Protein AF-A0A519W5W9-F1 (afdb_monomer_lite)

Structure (mmCIF, N/CA/C/O backbone):
data_AF-A0A519W5W9-F1
#
_entry.id   AF-A0A519W5W9-F1
#
loop_
_atom_site.group_PDB
_atom_site.id
_atom_site.type_symbol
_atom_site.label_atom_id
_atom_site.label_alt_id
_atom_site.label_comp_id
_atom_site.label_asym_id
_atom_site.label_entity_id
_atom_site.label_seq_id
_atom_site.pdbx_PDB_ins_code
_atom_site.Cartn_x
_atom_site.Cartn_y
_atom_site.Cartn_z
_atom_site.occupancy
_atom_site.B_iso_or_equiv
_atom_site.auth_seq_id
_atom_site.auth_comp_id
_atom_site.auth_asym_id
_atom_site.auth_atom_id
_atom_site.pdbx_PDB_model_num
ATOM 1 N N . ALA A 1 1 ? -25.239 31.883 -2.569 1.00 89.75 1 ALA A N 1
ATOM 2 C CA . ALA A 1 1 ? -25.354 31.496 -1.153 1.00 89.75 1 ALA A CA 1
ATOM 3 C C . ALA A 1 1 ? -24.771 30.110 -0.959 1.00 89.75 1 ALA A C 1
ATOM 5 O O . ALA A 1 1 ? -24.960 29.245 -1.811 1.00 89.75 1 ALA A O 1
ATOM 6 N N . PHE A 1 2 ? -24.061 29.917 0.147 1.00 90.69 2 PHE A N 1
ATOM 7 C CA . PHE A 1 2 ? -23.551 28.612 0.536 1.00 90.69 2 PHE A CA 1
ATOM 8 C C . PHE A 1 2 ? -24.599 27.876 1.354 1.00 90.69 2 PHE A C 1
ATOM 10 O O . PHE A 1 2 ? -25.140 28.462 2.292 1.00 90.69 2 PHE A O 1
ATOM 17 N N . TYR A 1 3 ? -24.891 26.627 0.997 1.00 88.88 3 TYR A N 1
ATOM 18 C CA . TYR A 1 3 ? -25.814 25.794 1.758 1.00 88.88 3 TYR A CA 1
ATOM 19 C C . TYR A 1 3 ? -25.124 24.571 2.351 1.00 88.88 3 TYR A C 1
ATOM 21 O O . TYR A 1 3 ? -24.287 23.944 1.704 1.00 88.88 3 TYR A O 1
ATOM 29 N N . VAL A 1 4 ? -25.504 24.235 3.583 1.00 87.06 4 VAL A N 1
ATOM 30 C CA . VAL A 1 4 ? -24.846 23.179 4.375 1.00 87.06 4 VAL A CA 1
ATOM 31 C C . VAL A 1 4 ? -25.476 21.797 4.201 1.00 87.06 4 VAL A C 1
ATOM 33 O O . VAL A 1 4 ? -24.797 20.795 4.388 1.00 87.06 4 VAL A O 1
ATOM 36 N N . GLY A 1 5 ? -26.748 21.740 3.797 1.00 86.12 5 GLY A N 1
ATOM 37 C CA . GLY A 1 5 ? -27.489 20.502 3.543 1.00 86.12 5 GLY A CA 1
ATOM 38 C C . GLY A 1 5 ? -28.914 20.758 3.053 1.00 86.12 5 GLY A C 1
ATOM 39 O O . GLY A 1 5 ? -29.268 21.899 2.721 1.00 86.12 5 GLY A O 1
ATOM 40 N N . SER A 1 6 ? -29.729 19.706 2.983 1.00 86.62 6 SER A N 1
ATOM 41 C CA . SER A 1 6 ? -30.997 19.704 2.239 1.00 86.62 6 SER A CA 1
ATOM 42 C C . SER A 1 6 ? -32.006 20.722 2.772 1.00 86.62 6 SER A C 1
ATOM 44 O O . SER A 1 6 ? -32.570 21.500 1.999 1.00 86.62 6 SER A O 1
ATOM 46 N N . ASN A 1 7 ? -32.167 20.811 4.095 1.00 87.81 7 ASN A N 1
ATOM 47 C CA . ASN A 1 7 ? -33.100 21.756 4.722 1.00 87.81 7 ASN A CA 1
ATOM 48 C C . ASN A 1 7 ? -32.711 23.222 4.480 1.00 87.81 7 ASN A C 1
ATOM 50 O O . ASN A 1 7 ? -33.562 24.076 4.231 1.00 87.81 7 ASN A O 1
ATOM 54 N N . ASN A 1 8 ? -31.413 23.525 4.502 1.00 88.88 8 ASN A N 1
ATOM 55 C CA . ASN A 1 8 ? -30.926 24.877 4.253 1.00 88.88 8 ASN A CA 1
ATOM 56 C C . ASN A 1 8 ? -31.020 25.257 2.764 1.00 88.88 8 ASN A C 1
ATOM 58 O O . ASN A 1 8 ? -31.395 26.383 2.438 1.00 88.88 8 ASN A O 1
ATOM 62 N N . LYS A 1 9 ? -30.789 24.300 1.854 1.00 88.75 9 LYS A N 1
ATOM 63 C CA . LYS A 1 9 ? -31.050 24.477 0.418 1.00 88.75 9 LYS A CA 1
ATOM 64 C C . LYS A 1 9 ? -32.529 24.760 0.142 1.00 88.75 9 LYS A C 1
ATOM 66 O O . LYS A 1 9 ? -32.844 25.680 -0.615 1.00 88.75 9 LYS A O 1
ATOM 71 N N . ALA A 1 10 ? -33.427 24.001 0.774 1.00 88.81 10 ALA A N 1
ATOM 72 C CA . ALA A 1 10 ? -34.871 24.195 0.663 1.00 88.81 10 ALA A CA 1
ATOM 73 C C . ALA A 1 10 ? -35.295 25.573 1.190 1.00 88.81 10 ALA A C 1
ATOM 75 O O . ALA A 1 10 ? -36.079 26.263 0.541 1.00 88.81 10 ALA A O 1
ATOM 76 N N . TYR A 1 11 ? -34.711 26.020 2.309 1.00 92.31 11 TYR A N 1
ATOM 77 C CA . TYR A 1 11 ? -34.918 27.368 2.834 1.00 92.31 11 TYR A CA 1
ATOM 78 C C . TYR A 1 11 ? -34.530 28.449 1.816 1.00 92.31 11 TYR A C 1
ATOM 80 O O . TYR A 1 11 ? -35.351 29.314 1.521 1.00 92.31 11 TYR A O 1
ATOM 88 N N . PHE A 1 12 ? -33.327 28.401 1.232 1.00 95.25 12 PHE A N 1
ATOM 89 C CA . PHE A 1 12 ? -32.921 29.406 0.242 1.00 95.25 12 PHE A CA 1
ATOM 90 C C . PHE A 1 12 ? -33.779 29.375 -1.025 1.00 95.25 12 PHE A C 1
ATOM 92 O O . PHE A 1 12 ? -34.147 30.430 -1.540 1.00 95.25 12 PHE A O 1
ATOM 99 N N . SER A 1 13 ? -34.140 28.179 -1.491 1.00 93.12 13 SER A N 1
ATOM 100 C CA . SER A 1 13 ? -34.997 28.009 -2.671 1.00 93.12 13 SER A CA 1
ATOM 101 C C . SER A 1 13 ? -36.384 28.612 -2.433 1.00 93.12 13 SER A C 1
ATOM 103 O O . SER A 1 13 ? -36.898 29.341 -3.277 1.00 93.12 13 SER A O 1
ATOM 105 N N . LYS A 1 14 ? -36.958 28.396 -1.239 1.00 96.25 14 LYS A N 1
ATOM 106 C CA . LYS A 1 14 ? -38.238 28.991 -0.824 1.00 96.25 14 LYS A CA 1
ATOM 107 C C . LYS A 1 14 ? -38.204 30.526 -0.796 1.00 96.25 14 LYS A C 1
ATOM 109 O O . LYS A 1 14 ? -39.240 31.148 -0.989 1.00 96.25 14 LYS A O 1
ATOM 114 N N . HIS A 1 15 ? -37.032 31.129 -0.593 1.00 96.81 15 HIS A N 1
ATOM 115 C CA . HIS A 1 15 ? -36.837 32.585 -0.585 1.00 96.81 15 HIS A CA 1
ATOM 116 C C . HIS A 1 15 ? -36.309 33.138 -1.923 1.00 96.81 15 HIS A C 1
ATOM 118 O O . HIS A 1 15 ? -35.808 34.258 -1.973 1.00 96.81 15 HIS A O 1
ATOM 124 N N . GLY A 1 16 ? -36.431 32.374 -3.015 1.00 96.50 16 GLY A N 1
ATOM 125 C CA . GLY A 1 16 ? -36.234 32.877 -4.377 1.00 96.50 16 GLY A CA 1
ATOM 126 C C . GLY A 1 16 ? -34.823 32.735 -4.952 1.00 96.50 16 GLY A C 1
ATOM 127 O O . GLY A 1 16 ? -34.579 33.227 -6.054 1.00 96.50 16 GLY A O 1
ATOM 128 N N . LEU A 1 17 ? -33.893 32.055 -4.267 1.00 96.88 17 LEU A N 1
ATOM 129 C CA . LEU A 1 17 ? -32.578 31.765 -4.848 1.00 96.88 17 LEU A CA 1
ATOM 130 C C . LEU A 1 17 ? -32.677 30.656 -5.903 1.00 96.88 17 LEU A C 1
ATOM 132 O O . LEU A 1 17 ? -33.240 29.588 -5.657 1.00 96.88 17 LEU A O 1
ATOM 136 N N . LYS A 1 18 ? -32.068 30.893 -7.068 1.00 93.94 18 LYS A N 1
ATOM 137 C CA . LYS A 1 18 ? -31.999 29.934 -8.179 1.00 93.94 18 LYS A CA 1
ATOM 138 C C . LYS A 1 18 ? -30.875 28.906 -7.965 1.00 93.94 18 LYS A C 1
ATOM 140 O O . LYS A 1 18 ? -29.892 29.221 -7.293 1.00 93.94 18 LYS A O 1
ATOM 145 N N . PRO A 1 19 ? -30.938 27.706 -8.577 1.00 82.31 19 PRO A N 1
ATOM 146 C CA . PRO A 1 19 ? -29.912 26.670 -8.411 1.00 82.31 19 PRO A CA 1
ATOM 147 C C . PRO A 1 19 ? -28.477 27.123 -8.719 1.00 82.31 19 PRO A C 1
ATOM 149 O O . PRO A 1 19 ? -27.561 26.762 -7.991 1.00 82.31 19 PRO A O 1
ATOM 152 N N . ASN A 1 20 ? -28.274 27.965 -9.737 1.00 90.44 20 ASN A N 1
ATOM 153 C CA . ASN A 1 20 ? -26.957 28.513 -10.094 1.00 90.44 20 ASN A CA 1
ATOM 154 C C . ASN A 1 20 ? -26.424 29.566 -9.101 1.00 90.44 20 ASN A C 1
ATOM 156 O O . ASN A 1 20 ? -25.273 29.977 -9.200 1.00 90.44 20 ASN A O 1
ATOM 160 N N . GLN A 1 21 ? -27.248 30.006 -8.148 1.00 92.38 21 GLN A N 1
ATOM 161 C CA . GLN A 1 21 ? -26.868 30.899 -7.054 1.00 92.38 21 GLN A CA 1
ATOM 162 C C . GLN A 1 21 ? -26.606 30.127 -5.751 1.00 92.38 21 GLN A C 1
ATOM 164 O O . GLN A 1 21 ? -26.375 30.753 -4.714 1.00 92.38 21 GLN A O 1
ATOM 169 N N . LEU A 1 22 ? -26.668 28.791 -5.768 1.00 83.88 22 LEU A N 1
ATOM 170 C CA . LEU A 1 22 ? -26.510 27.926 -4.601 1.00 83.88 22 LEU A CA 1
ATOM 171 C C . LEU A 1 22 ? -25.272 27.043 -4.751 1.00 83.88 22 LEU A C 1
ATOM 173 O O . LEU A 1 22 ? -25.196 26.220 -5.658 1.00 83.88 22 LEU A O 1
ATOM 177 N N . SER A 1 23 ? -24.344 27.161 -3.806 1.00 88.00 23 SER A N 1
ATOM 178 C CA . SER A 1 23 ? -23.133 26.338 -3.753 1.00 88.00 23 SER A CA 1
ATOM 179 C C . SER A 1 23 ? -23.143 25.490 -2.489 1.00 88.00 23 SER A C 1
ATOM 181 O O . SER A 1 23 ? -23.376 26.005 -1.396 1.00 88.00 23 SER A O 1
ATOM 183 N N . PHE A 1 24 ? -22.902 24.188 -2.620 1.00 80.81 24 PHE A N 1
ATOM 184 C CA . PHE A 1 24 ? -22.814 23.299 -1.466 1.00 80.81 24 PHE A CA 1
ATOM 185 C C . PHE A 1 24 ? -21.521 23.568 -0.690 1.00 80.81 24 PHE A C 1
ATOM 187 O O . PHE A 1 24 ? -20.437 23.532 -1.268 1.00 80.81 24 PHE A O 1
ATOM 194 N N . ALA A 1 25 ? -21.637 23.835 0.607 1.00 86.50 25 ALA A N 1
ATOM 195 C CA . ALA A 1 25 ? -20.514 23.995 1.524 1.00 86.50 25 ALA A CA 1
ATOM 196 C C . ALA A 1 25 ? -20.897 23.359 2.872 1.00 86.50 25 ALA A C 1
ATOM 198 O O . ALA A 1 25 ? -21.423 24.050 3.749 1.00 86.50 25 ALA A O 1
ATOM 199 N N . PRO A 1 26 ? -20.721 22.034 3.026 1.00 82.31 26 PRO A N 1
ATOM 200 C CA . PRO A 1 26 ? -21.110 21.340 4.244 1.00 82.31 26 PRO A CA 1
ATOM 201 C C . PRO A 1 26 ? -20.237 21.769 5.419 1.00 82.31 26 PRO A C 1
ATOM 203 O O . PRO A 1 26 ? -19.079 22.162 5.257 1.00 82.31 26 PRO A O 1
ATOM 206 N N . HIS A 1 27 ? -20.772 21.624 6.627 1.00 84.38 27 HIS A N 1
ATOM 207 C CA . HIS A 1 27 ? -19.926 21.676 7.808 1.00 84.38 27 HIS A CA 1
ATOM 208 C C . HIS A 1 27 ? -18.993 20.461 7.832 1.00 84.38 27 HIS A C 1
ATOM 210 O O . HIS A 1 27 ? -19.432 19.326 7.646 1.00 84.38 27 HIS A O 1
ATOM 216 N N . ALA A 1 28 ? -17.709 20.714 8.072 1.00 83.12 28 ALA A N 1
ATOM 217 C CA . ALA A 1 28 ? -16.675 19.692 8.123 1.00 83.12 28 ALA A CA 1
ATOM 218 C C . ALA A 1 28 ? -16.142 19.526 9.547 1.00 83.12 28 ALA A C 1
ATOM 220 O O . ALA A 1 28 ? -16.100 20.476 10.331 1.00 83.12 28 ALA A O 1
ATOM 221 N N . ILE A 1 29 ? -15.704 18.309 9.846 1.00 87.19 29 ILE A N 1
ATOM 222 C CA . ILE A 1 29 ? -14.976 17.955 11.062 1.00 87.19 29 ILE A CA 1
ATOM 223 C C . ILE A 1 29 ? -13.692 17.221 10.679 1.00 87.19 29 ILE A C 1
ATOM 225 O O . ILE A 1 29 ? -13.527 16.769 9.545 1.00 87.19 29 ILE A O 1
ATOM 229 N N . ASP A 1 30 ? -12.796 17.059 11.644 1.00 85.69 30 ASP A N 1
ATOM 230 C CA . ASP A 1 30 ? -11.623 16.205 11.493 1.00 85.69 30 ASP A CA 1
ATOM 231 C C . ASP A 1 30 ? -11.995 14.738 11.775 1.00 85.69 30 ASP A C 1
ATOM 233 O O . ASP A 1 30 ? -11.954 14.270 12.915 1.00 85.69 30 ASP A O 1
ATOM 237 N N . ASN A 1 31 ? -12.379 14.007 10.725 1.00 83.38 31 ASN A N 1
ATOM 238 C CA . ASN A 1 31 ? -12.769 12.596 10.824 1.00 83.38 31 ASN A CA 1
ATOM 239 C C . ASN A 1 31 ? -11.673 11.718 11.445 1.00 83.38 31 ASN A C 1
ATOM 241 O O . ASN A 1 31 ? -11.973 10.791 12.200 1.00 83.38 31 ASN A O 1
ATOM 245 N N . ILE A 1 32 ? -10.399 12.002 11.153 1.00 81.56 32 ILE A N 1
ATOM 246 C CA . ILE A 1 32 ? -9.262 11.223 11.661 1.00 81.56 32 ILE A CA 1
ATOM 247 C C . ILE A 1 32 ? -9.172 11.396 13.176 1.00 81.56 32 ILE A C 1
ATOM 249 O O . ILE A 1 32 ? -9.049 10.420 13.918 1.00 81.56 32 ILE A O 1
ATOM 253 N N . ARG A 1 33 ? -9.315 12.632 13.656 1.00 84.00 33 ARG A N 1
ATOM 254 C CA . ARG A 1 33 ? -9.287 12.932 15.088 1.00 84.00 33 ARG A CA 1
ATOM 255 C C . ARG A 1 33 ? -10.370 12.185 15.865 1.00 84.00 33 ARG A C 1
ATOM 257 O O . ARG A 1 33 ? -10.066 11.657 16.937 1.00 84.00 33 ARG A O 1
ATOM 264 N N . PHE A 1 34 ? -11.600 12.110 15.359 1.00 90.69 34 PHE A N 1
ATOM 265 C CA . PHE A 1 34 ? -12.688 11.405 16.052 1.00 90.69 34 PHE A CA 1
ATOM 266 C C . PHE A 1 34 ? -12.632 9.875 15.888 1.00 90.69 34 PHE A C 1
ATOM 268 O O . PHE A 1 34 ? -13.025 9.173 16.819 1.00 90.69 34 PHE A O 1
ATOM 275 N N . SER A 1 35 ? -12.069 9.358 14.788 1.00 86.25 35 SER A N 1
ATOM 276 C CA . SER A 1 35 ? -11.956 7.909 14.523 1.00 86.25 35 SER A CA 1
ATOM 277 C C . SER A 1 35 ? -10.730 7.227 15.144 1.00 86.25 35 SER A C 1
ATOM 279 O O . SER A 1 35 ? -10.746 6.016 15.345 1.00 86.25 35 SER A O 1
ATOM 281 N N . GLN A 1 36 ? -9.671 7.969 15.485 1.00 83.81 36 GLN A N 1
ATOM 282 C CA . GLN A 1 36 ? -8.469 7.411 16.120 1.00 83.81 36 GLN A CA 1
ATOM 283 C C . GLN A 1 36 ? -8.803 6.702 17.445 1.00 83.81 36 GLN A C 1
ATOM 285 O O . GLN A 1 36 ? -9.248 7.362 18.378 1.00 83.81 36 GLN A O 1
ATOM 290 N N . LEU A 1 37 ? -8.545 5.396 17.562 1.00 86.19 37 LEU A N 1
ATOM 291 C CA . LEU A 1 37 ? -8.894 4.593 18.745 1.00 86.19 37 LEU A CA 1
ATOM 292 C C . LEU A 1 37 ? -8.185 5.063 20.028 1.00 86.19 37 LEU A C 1
ATOM 294 O O . LEU A 1 37 ? -6.973 5.286 20.033 1.00 86.19 37 LEU A O 1
ATOM 298 N N . ARG A 1 38 ? -8.944 5.175 21.128 1.00 89.12 38 ARG A N 1
ATOM 299 C CA . ARG A 1 38 ? -8.468 5.609 22.461 1.00 89.12 38 ARG A CA 1
ATOM 300 C C . ARG A 1 38 ? -8.918 4.661 23.577 1.00 89.12 38 ARG A C 1
ATOM 302 O O . ARG A 1 38 ? -9.391 5.097 24.622 1.00 89.12 38 ARG A O 1
ATOM 309 N N . ASN A 1 39 ? -8.784 3.354 23.347 1.00 88.06 39 ASN A N 1
ATOM 310 C CA . ASN A 1 39 ? -9.362 2.303 24.199 1.00 88.06 39 ASN A CA 1
ATOM 311 C C . ASN A 1 39 ? -9.006 2.438 25.690 1.00 88.06 39 ASN A C 1
ATOM 313 O O . ASN A 1 39 ? -9.891 2.304 26.527 1.00 88.06 39 ASN A O 1
ATOM 317 N N . SER A 1 40 ? -7.749 2.742 26.035 1.00 87.12 40 SER A N 1
ATOM 318 C CA . SER A 1 40 ? -7.327 2.898 27.437 1.00 87.12 40 SER A CA 1
ATOM 319 C C . SER A 1 40 ? -7.969 4.111 28.114 1.00 87.12 40 SER A C 1
ATOM 321 O O . SER A 1 40 ? -8.459 4.005 29.233 1.00 87.12 40 SER A O 1
ATOM 323 N N . GLU A 1 41 ? -8.021 5.255 27.429 1.00 93.12 41 GLU A N 1
ATOM 324 C CA . GLU A 1 41 ? -8.671 6.464 27.943 1.00 93.12 41 GLU A CA 1
ATOM 325 C C . GLU A 1 41 ? -10.186 6.284 28.068 1.00 93.12 41 GLU A C 1
ATOM 327 O O . GLU A 1 41 ? -10.790 6.796 29.007 1.00 93.12 41 GLU A O 1
ATOM 332 N N . VAL A 1 42 ? -10.792 5.553 27.130 1.00 95.06 42 VAL A N 1
ATOM 333 C CA . VAL A 1 42 ? -12.217 5.209 27.146 1.00 95.06 42 VAL A CA 1
ATOM 334 C C . VAL A 1 42 ? -12.541 4.275 28.310 1.00 95.06 42 VAL A C 1
ATOM 336 O O . VAL A 1 42 ? -13.492 4.541 29.043 1.00 95.06 42 VAL A O 1
ATOM 339 N N . ALA A 1 43 ? -11.753 3.214 28.504 1.00 91.69 43 ALA A N 1
ATOM 340 C CA . ALA A 1 43 ? -11.924 2.282 29.616 1.00 91.69 43 ALA A CA 1
ATOM 341 C C . ALA A 1 43 ? -11.766 2.999 30.963 1.00 91.69 43 ALA A C 1
ATOM 343 O O . ALA A 1 43 ? -12.613 2.849 31.841 1.00 91.69 43 ALA A O 1
ATOM 344 N N . GLN A 1 44 ? -10.746 3.858 31.091 1.00 94.25 44 GLN A N 1
ATOM 345 C CA . GLN A 1 44 ? -10.551 4.677 32.286 1.00 94.25 44 GLN A CA 1
ATOM 346 C C . GLN A 1 44 ? -11.746 5.600 32.536 1.00 94.25 44 GLN A C 1
ATOM 348 O O . GLN A 1 44 ? -12.266 5.637 33.644 1.00 94.25 44 GLN A O 1
ATOM 353 N N . LEU A 1 45 ? -12.230 6.300 31.504 1.00 96.06 45 LEU A N 1
ATOM 354 C CA . LEU A 1 45 ? -13.384 7.185 31.630 1.00 96.06 45 LEU A CA 1
ATOM 355 C C . LEU A 1 45 ? -14.631 6.430 32.104 1.00 96.06 45 LEU A C 1
ATOM 357 O O . LEU A 1 45 ? -15.320 6.921 32.992 1.00 96.06 45 LEU A O 1
ATOM 361 N N . ARG A 1 46 ? -14.928 5.260 31.521 1.00 97.12 46 ARG A N 1
ATOM 362 C CA . ARG A 1 46 ? -16.082 4.432 31.915 1.00 97.12 46 ARG A CA 1
ATOM 363 C C . ARG A 1 46 ? -15.948 3.945 33.356 1.00 97.12 46 ARG A C 1
ATOM 365 O O . ARG A 1 46 ? -16.912 4.045 34.110 1.00 97.12 46 ARG A O 1
ATOM 372 N N . HIS A 1 47 ? -14.753 3.511 33.748 1.00 95.50 47 HIS A N 1
ATOM 373 C CA . HIS A 1 47 ? -14.448 3.123 35.122 1.00 95.50 47 HIS A CA 1
ATOM 374 C C . HIS A 1 47 ? -14.650 4.285 36.111 1.00 95.50 47 HIS A C 1
ATOM 376 O O . HIS A 1 47 ? -15.320 4.109 37.127 1.00 95.50 47 HIS A O 1
ATOM 382 N N . ASP A 1 48 ? -14.147 5.484 35.799 1.00 94.19 48 ASP A N 1
ATOM 383 C CA . ASP A 1 48 ? -14.229 6.668 36.670 1.00 94.19 48 ASP A CA 1
ATOM 384 C C . ASP A 1 48 ? -15.675 7.104 36.955 1.00 94.19 48 ASP A C 1
ATOM 386 O O . ASP A 1 48 ? -15.969 7.626 38.030 1.00 94.19 48 ASP A O 1
ATOM 390 N N . ILE A 1 49 ? -16.589 6.869 36.008 1.00 94.06 49 ILE A N 1
ATOM 391 C CA . ILE A 1 49 ? -18.025 7.153 36.159 1.00 94.06 49 ILE A CA 1
ATOM 392 C C . ILE A 1 49 ? -18.851 5.906 36.519 1.00 94.06 49 ILE A C 1
ATOM 394 O O . ILE A 1 49 ? -20.079 5.955 36.506 1.00 94.06 49 ILE A O 1
ATOM 398 N N . GLY A 1 50 ? -18.198 4.792 36.867 1.00 94.56 50 GLY A N 1
ATOM 399 C CA . GLY A 1 50 ? -18.845 3.585 37.387 1.00 94.56 50 GLY A CA 1
ATOM 400 C C . GLY A 1 50 ? -19.709 2.830 36.374 1.00 94.56 50 GLY A C 1
ATOM 401 O O . GLY A 1 50 ? -20.748 2.293 36.749 1.00 94.56 50 GLY A O 1
ATOM 402 N N . ILE A 1 51 ? -19.314 2.813 35.100 1.00 95.88 51 ILE A N 1
ATOM 403 C CA . ILE A 1 51 ? -20.014 2.105 34.019 1.00 95.88 51 ILE A CA 1
ATOM 404 C C . ILE A 1 51 ? -19.197 0.877 33.622 1.00 95.88 51 ILE A C 1
ATOM 406 O O . ILE A 1 51 ? -18.024 1.005 33.268 1.00 95.88 51 ILE A O 1
ATOM 410 N N . SER A 1 52 ? -19.813 -0.308 33.629 1.00 93.88 52 SER A N 1
ATOM 411 C CA . SER A 1 52 ? -19.129 -1.537 33.216 1.00 93.88 52 SER A CA 1
ATOM 412 C C . SER A 1 52 ? -18.975 -1.617 31.696 1.00 93.88 52 SER A C 1
ATOM 414 O O . SER A 1 52 ? -19.693 -0.960 30.942 1.00 93.88 52 SER A O 1
ATOM 416 N N . ASP A 1 53 ? -18.078 -2.466 31.200 1.00 89.19 53 ASP A N 1
ATOM 417 C CA . ASP A 1 53 ? -17.902 -2.672 29.756 1.00 89.19 53 ASP A CA 1
ATOM 418 C C . ASP A 1 53 ? -19.099 -3.347 29.074 1.00 89.19 53 ASP A C 1
ATOM 420 O O . ASP A 1 53 ? -19.219 -3.285 27.846 1.00 89.19 53 ASP A O 1
ATOM 424 N N . HIS A 1 54 ? -20.016 -3.946 29.837 1.00 91.94 54 HIS A N 1
ATOM 425 C CA . HIS A 1 54 ? -21.227 -4.573 29.308 1.00 91.94 54 HIS A CA 1
ATOM 426 C C . HIS A 1 54 ? -22.393 -3.588 29.187 1.00 91.94 54 HIS A C 1
ATOM 428 O O . HIS A 1 54 ? -23.179 -3.710 28.250 1.00 91.94 54 HIS A O 1
ATOM 434 N N . ASP A 1 55 ? -22.434 -2.556 30.030 1.00 96.25 55 ASP A N 1
ATOM 435 C CA . ASP A 1 55 ? -23.535 -1.590 30.061 1.00 96.25 55 ASP A CA 1
ATOM 436 C C . ASP A 1 55 ? -23.576 -0.700 28.813 1.00 96.25 55 ASP A C 1
ATOM 438 O O . ASP A 1 55 ? -22.542 -0.354 28.230 1.00 96.25 55 ASP A O 1
ATOM 442 N N . ILE A 1 56 ? -24.764 -0.276 28.402 1.00 98.31 56 ILE A N 1
ATOM 443 C CA . ILE A 1 56 ? -24.954 0.656 27.287 1.00 98.31 56 ILE A CA 1
ATOM 444 C C . ILE A 1 56 ? -24.811 2.087 27.797 1.00 98.31 56 ILE A C 1
ATOM 446 O O . ILE A 1 56 ? -25.470 2.483 28.756 1.00 98.31 56 ILE A O 1
ATOM 450 N N . LEU A 1 57 ? -23.990 2.895 27.124 1.00 98.50 57 LEU A N 1
ATOM 451 C CA . LEU A 1 57 ? -23.866 4.321 27.419 1.00 98.50 57 LEU A CA 1
ATOM 452 C C . LEU A 1 57 ? -24.508 5.182 26.327 1.00 98.50 57 LEU A C 1
ATOM 454 O O . LEU A 1 57 ? -24.031 5.230 25.191 1.00 98.50 57 LEU A O 1
ATOM 458 N N . ILE A 1 58 ? -25.554 5.917 26.699 1.00 98.69 58 ILE A N 1
ATOM 459 C CA . ILE A 1 58 ? -26.164 6.973 25.892 1.00 98.69 58 ILE A CA 1
ATOM 460 C C . ILE A 1 58 ? -25.447 8.289 26.191 1.00 98.69 58 ILE A C 1
ATOM 462 O O . ILE A 1 58 ? -25.315 8.685 27.347 1.00 98.69 58 ILE A O 1
ATOM 466 N N . LEU A 1 59 ? -25.009 8.994 25.154 1.00 98.69 59 LEU A N 1
ATOM 467 C CA . LEU A 1 59 ? -24.331 10.281 25.274 1.00 98.69 59 LEU A CA 1
ATOM 468 C C . LEU A 1 59 ? -25.186 11.413 24.716 1.00 98.69 59 LEU A C 1
ATOM 470 O O . LEU A 1 59 ? -25.619 11.370 23.566 1.00 98.69 59 LEU A O 1
ATOM 474 N N . PHE A 1 60 ? -25.306 12.478 25.499 1.00 98.50 60 PHE A N 1
ATOM 475 C CA . PHE A 1 60 ? -25.619 13.815 25.013 1.00 98.50 60 PHE A CA 1
ATOM 476 C C . PHE A 1 60 ? -24.387 14.704 25.199 1.00 98.50 60 PHE A C 1
ATOM 478 O O . PHE A 1 60 ? -23.887 14.845 26.316 1.00 98.50 60 PHE A O 1
ATOM 485 N N . ALA A 1 61 ? -23.924 15.346 24.126 1.00 97.38 61 ALA A N 1
ATOM 486 C CA . ALA A 1 61 ? -22.819 16.302 24.167 1.00 97.38 61 ALA A CA 1
ATOM 487 C C . ALA A 1 61 ? -23.251 17.643 23.560 1.00 97.38 61 ALA A C 1
ATOM 489 O O . ALA A 1 61 ? -23.643 17.719 22.393 1.00 97.38 61 ALA A O 1
ATOM 490 N N . GLY A 1 62 ? -23.197 18.714 24.354 1.00 95.06 62 GLY A N 1
ATOM 491 C CA . GLY A 1 62 ? -23.575 20.055 23.912 1.00 95.06 62 GLY A CA 1
ATOM 492 C C . GLY A 1 62 ? -23.984 20.984 25.051 1.00 95.06 62 GLY A C 1
ATOM 493 O O . GLY A 1 62 ? -24.009 20.602 26.217 1.00 95.06 62 GLY A O 1
ATOM 494 N N . LYS A 1 63 ? -24.327 22.231 24.709 1.00 94.94 63 LYS A N 1
ATOM 495 C CA . LYS A 1 63 ? -24.852 23.196 25.686 1.00 94.94 63 LYS A CA 1
ATOM 496 C C . LYS A 1 63 ? -26.196 22.724 26.246 1.00 94.94 63 LYS A C 1
ATOM 498 O O . LYS A 1 63 ? -27.072 22.303 25.486 1.00 94.94 63 LYS A O 1
ATOM 503 N N . PHE A 1 64 ? -26.380 22.846 27.561 1.00 97.25 64 PHE A N 1
ATOM 504 C CA . PHE A 1 64 ? -27.648 22.539 28.230 1.00 97.25 64 PHE A CA 1
ATOM 505 C C . PHE A 1 64 ? -28.615 23.716 28.097 1.00 97.25 64 PHE A C 1
ATOM 507 O O . PHE A 1 64 ? -28.834 24.490 29.027 1.00 97.25 64 PHE A O 1
ATOM 514 N N . GLU A 1 65 ? -29.164 23.864 26.898 1.00 95.31 65 GLU A N 1
ATOM 515 C CA . GLU A 1 65 ? -30.094 24.925 26.530 1.00 95.31 65 GLU A CA 1
ATOM 516 C C . GLU A 1 65 ? -31.387 24.344 25.963 1.00 95.31 65 GLU A C 1
ATOM 518 O O . GLU A 1 65 ? -31.425 23.232 25.428 1.00 95.31 65 GLU A O 1
ATOM 523 N N . GLU A 1 66 ? -32.457 25.127 26.052 1.00 93.44 66 GLU A N 1
ATOM 524 C CA . GLU A 1 66 ? -33.797 24.721 25.640 1.00 93.44 66 GLU A CA 1
ATOM 525 C C . GLU A 1 66 ? -33.860 24.131 24.235 1.00 93.44 66 GLU A C 1
ATOM 527 O O . GLU A 1 66 ? -34.510 23.114 24.006 1.00 93.44 66 GLU A O 1
ATOM 532 N N . LYS A 1 67 ? -33.168 24.766 23.295 1.00 93.06 67 LYS A N 1
ATOM 533 C CA . LYS A 1 67 ? -33.111 24.382 21.888 1.00 93.06 67 LYS A CA 1
ATOM 534 C C . LYS A 1 67 ? -32.617 22.944 21.683 1.00 93.06 67 LYS A C 1
ATOM 536 O O . LYS A 1 67 ? -33.182 22.216 20.867 1.00 93.06 67 LYS A O 1
ATOM 541 N N . LYS A 1 68 ? -31.587 22.534 22.431 1.00 94.06 68 LYS A N 1
ATOM 542 C CA . LYS A 1 68 ? -31.004 21.182 22.392 1.00 94.06 68 LYS A CA 1
ATOM 543 C C . LYS A 1 68 ? -31.834 20.163 23.174 1.00 94.06 68 LYS A C 1
ATOM 545 O O . LYS A 1 68 ? -31.638 18.971 22.984 1.00 94.06 68 LYS A O 1
ATOM 550 N N . ASN A 1 69 ? -32.748 20.647 24.015 1.00 95.38 69 ASN A N 1
ATOM 551 C CA . ASN A 1 69 ? -33.748 19.897 24.769 1.00 95.38 69 ASN A CA 1
ATOM 552 C C . ASN A 1 69 ? -33.221 18.653 25.523 1.00 95.38 69 ASN A C 1
ATOM 554 O O . ASN A 1 69 ? -33.794 17.568 25.402 1.00 95.38 69 ASN A O 1
ATOM 558 N N . PRO A 1 70 ? -32.151 18.779 26.335 1.00 97.06 70 PRO A N 1
ATOM 559 C CA . PRO A 1 70 ? -31.643 17.658 27.131 1.00 97.06 70 PRO A CA 1
ATOM 560 C C . PRO A 1 70 ? -32.676 17.118 28.137 1.00 97.06 70 PRO A C 1
ATOM 562 O O . PRO A 1 70 ? -32.609 15.949 28.508 1.00 97.06 70 PRO A O 1
ATOM 565 N N . MET A 1 71 ? -33.655 17.938 28.546 1.00 97.06 71 MET A N 1
ATOM 566 C CA . MET A 1 71 ? -34.723 17.527 29.463 1.00 97.06 71 MET A CA 1
ATOM 567 C C . MET A 1 71 ? -35.603 16.425 28.863 1.00 97.06 71 MET A C 1
ATOM 569 O O . MET A 1 71 ? -35.895 15.453 29.548 1.00 97.06 71 MET A O 1
ATOM 573 N N . ALA A 1 72 ? -35.950 16.509 27.573 1.00 96.44 72 ALA A N 1
ATOM 574 C CA . ALA A 1 72 ? -36.733 15.461 26.913 1.00 96.44 72 ALA A CA 1
ATOM 575 C C . ALA A 1 72 ? -36.006 14.109 26.884 1.00 96.44 72 ALA A C 1
ATOM 577 O O . ALA A 1 72 ? -36.637 13.069 27.066 1.00 96.44 72 ALA A O 1
ATOM 578 N N . LEU A 1 73 ? -34.682 14.120 26.690 1.00 97.81 73 LEU A N 1
ATOM 579 C CA . LEU A 1 73 ? -33.870 12.905 26.772 1.00 97.81 73 LEU A CA 1
ATOM 580 C C . LEU A 1 73 ? -33.815 12.358 28.197 1.00 97.81 73 LEU A C 1
ATOM 582 O O . LEU A 1 73 ? -33.940 11.150 28.375 1.00 97.81 73 LEU A O 1
ATOM 586 N N . LEU A 1 74 ? -33.685 13.224 29.204 1.00 97.94 74 LEU A N 1
ATOM 587 C CA . LEU A 1 74 ? -33.741 12.799 30.600 1.00 97.94 74 LEU A CA 1
ATOM 588 C C . LEU A 1 74 ? -35.101 12.167 30.944 1.00 97.94 74 LEU A C 1
ATOM 590 O O . LEU A 1 74 ? -35.136 11.089 31.531 1.00 97.94 74 LEU A O 1
ATOM 594 N N . ASP A 1 75 ? -36.211 12.794 30.547 1.00 96.31 75 ASP A N 1
ATOM 595 C CA . ASP A 1 75 ? -37.558 12.270 30.795 1.00 96.31 75 ASP A CA 1
ATOM 596 C C . ASP A 1 75 ? -37.780 10.913 30.108 1.00 96.31 75 ASP A C 1
ATOM 598 O O . ASP A 1 75 ? -38.320 9.994 30.726 1.00 96.31 75 ASP A O 1
ATOM 602 N N . ALA A 1 76 ? -37.333 10.755 28.858 1.00 96.31 76 ALA A N 1
ATOM 603 C CA . ALA A 1 76 ? -37.410 9.481 28.143 1.00 96.31 76 ALA A CA 1
ATOM 604 C C . ALA A 1 76 ? -36.529 8.398 28.796 1.00 96.31 76 ALA A C 1
ATOM 606 O O . ALA A 1 76 ? -36.963 7.260 28.969 1.00 96.31 76 ALA A O 1
ATOM 607 N N . PHE A 1 77 ? -35.315 8.756 29.225 1.00 97.19 77 PHE A N 1
ATOM 608 C CA . PHE A 1 77 ? -34.395 7.839 29.898 1.00 97.19 77 PHE A CA 1
ATOM 609 C C . PHE A 1 77 ? -34.932 7.343 31.247 1.00 97.19 77 PHE A C 1
ATOM 611 O O . PHE A 1 77 ? -34.855 6.154 31.544 1.00 97.19 77 PHE A O 1
ATOM 618 N N . ILE A 1 78 ? -35.532 8.220 32.059 1.00 95.19 78 ILE A N 1
ATOM 619 C CA . ILE A 1 78 ? -36.108 7.838 33.361 1.00 95.19 78 ILE A CA 1
ATOM 620 C C . ILE A 1 78 ? -37.228 6.800 33.193 1.00 95.19 78 ILE A C 1
ATOM 622 O O . ILE A 1 78 ? -37.389 5.912 34.034 1.00 95.19 78 ILE A O 1
ATOM 626 N N . LYS A 1 79 ? -37.998 6.885 32.104 1.00 93.50 79 LYS A N 1
ATOM 627 C CA . LYS A 1 79 ? -39.076 5.933 31.809 1.00 93.50 79 LYS A CA 1
ATOM 628 C C . LYS A 1 79 ? -38.582 4.573 31.322 1.00 93.50 79 LYS A C 1
ATOM 630 O O . LYS A 1 79 ? -39.259 3.584 31.589 1.00 93.50 79 LYS A O 1
ATOM 635 N N . LEU A 1 80 ? -37.404 4.517 30.694 1.00 91.75 80 LEU A N 1
ATOM 636 C CA . LEU A 1 80 ? -36.794 3.280 30.199 1.00 91.75 80 LEU A CA 1
ATOM 637 C C . LEU A 1 80 ? -36.585 2.242 31.318 1.00 91.75 80 LEU A C 1
ATOM 639 O O . LEU A 1 80 ? -36.741 1.049 31.085 1.00 91.75 80 LEU A O 1
ATOM 643 N N . LYS A 1 81 ? -36.256 2.692 32.542 1.00 86.81 81 LYS A N 1
ATOM 644 C CA . LYS A 1 81 ? -36.095 1.856 33.755 1.00 86.81 81 LYS A CA 1
ATOM 645 C C . LYS A 1 81 ? -35.158 0.638 33.596 1.00 86.81 81 LYS A C 1
ATOM 647 O O . LYS A 1 81 ? -35.295 -0.339 34.333 1.00 86.81 81 LYS A O 1
ATOM 652 N N . GLN A 1 82 ? -34.183 0.706 32.691 1.00 88.69 82 GLN A N 1
ATOM 653 C CA . GLN A 1 82 ? -33.161 -0.330 32.510 1.00 88.69 82 GLN A CA 1
ATOM 654 C C . GLN A 1 82 ? -31.936 -0.060 33.394 1.00 88.69 82 GLN A C 1
ATOM 656 O O . GLN A 1 82 ? -31.478 1.077 33.513 1.00 88.69 82 GLN A O 1
ATOM 661 N N . LYS A 1 83 ? -31.434 -1.104 34.065 1.00 88.81 83 LYS A N 1
ATOM 662 C CA . LYS A 1 83 ? -30.349 -0.986 35.059 1.00 88.81 83 LYS A CA 1
ATOM 663 C C . LYS A 1 83 ? -28.955 -0.988 34.432 1.00 88.81 83 LYS A C 1
ATOM 665 O O . LYS A 1 83 ? -28.039 -0.451 35.038 1.00 88.81 83 LYS A O 1
ATOM 670 N N . ASP A 1 84 ? -28.841 -1.573 33.253 1.00 94.56 84 ASP A N 1
ATOM 671 C CA . ASP A 1 84 ? -27.654 -1.769 32.417 1.00 94.56 84 ASP A CA 1
ATOM 672 C C . ASP A 1 84 ? -27.506 -0.684 31.336 1.00 94.56 84 ASP A C 1
ATOM 674 O O . ASP A 1 84 ? -26.660 -0.774 30.447 1.00 94.56 84 ASP A O 1
ATOM 678 N N . VAL A 1 85 ? -28.323 0.371 31.408 1.00 97.50 85 VAL A N 1
ATOM 679 C CA . VAL A 1 85 ? -28.231 1.537 30.527 1.00 97.50 85 VAL A CA 1
ATOM 680 C C . VAL A 1 85 ? -27.936 2.776 31.356 1.00 97.50 85 VAL A C 1
ATOM 682 O O . VAL A 1 85 ? -28.584 3.048 32.370 1.00 97.50 85 VAL A O 1
ATOM 685 N N . HIS A 1 86 ? -26.958 3.547 30.892 1.00 98.31 86 HIS A N 1
ATOM 686 C CA . HIS A 1 86 ? -26.516 4.796 31.488 1.00 98.31 86 HIS A CA 1
ATOM 687 C C . HIS A 1 86 ? -26.693 5.959 30.520 1.00 98.31 86 HIS A C 1
ATOM 689 O O . HIS A 1 86 ? -26.597 5.802 29.303 1.00 98.31 86 HIS A O 1
ATOM 695 N N . LEU A 1 87 ? -26.907 7.148 31.077 1.00 98.56 87 LEU A N 1
ATOM 696 C CA . LEU A 1 87 ? -26.991 8.400 30.339 1.00 98.56 87 LEU A CA 1
ATOM 697 C C . LEU A 1 87 ? -25.910 9.353 30.833 1.00 98.56 87 LEU A C 1
ATOM 699 O O . LEU A 1 87 ? -25.876 9.696 32.011 1.00 98.56 87 LEU A O 1
ATOM 703 N N . LEU A 1 88 ? -25.050 9.808 29.929 1.00 98.50 88 LEU A N 1
ATOM 704 C CA . LEU A 1 88 ? -24.023 10.800 30.205 1.00 98.50 88 LEU A CA 1
ATOM 705 C C . LEU A 1 88 ? -24.352 12.116 29.497 1.00 98.50 88 LEU A C 1
ATOM 707 O O . LEU A 1 88 ? -24.416 12.183 28.269 1.00 98.50 88 LEU A O 1
ATOM 711 N N . PHE A 1 89 ? -24.510 13.173 30.289 1.00 98.62 89 PHE A N 1
ATOM 712 C CA . PHE A 1 89 ? -24.589 14.549 29.816 1.00 98.62 89 PHE A CA 1
ATOM 713 C C . PHE A 1 89 ? -23.212 15.210 29.892 1.00 98.62 89 PHE A C 1
ATOM 715 O O . PHE A 1 89 ? -22.630 15.316 30.971 1.00 98.62 89 PHE A O 1
ATOM 722 N N . VAL A 1 90 ? -22.707 15.701 28.759 1.00 98.19 90 VAL A N 1
ATOM 723 C CA . VAL A 1 90 ? -21.438 16.437 28.680 1.00 98.19 90 VAL A CA 1
ATOM 724 C C . VAL A 1 90 ? -21.664 17.857 28.182 1.00 98.19 90 VAL A C 1
ATOM 726 O O . VAL A 1 90 ? -22.120 18.069 27.056 1.00 98.19 90 VAL A O 1
ATOM 729 N N . GLY A 1 91 ? -21.307 18.833 29.014 1.00 96.19 91 GLY A N 1
ATOM 730 C CA . GLY A 1 91 ? -21.451 20.252 28.708 1.00 96.19 91 GLY A CA 1
ATOM 731 C C . GLY A 1 91 ? -21.837 21.081 29.926 1.00 96.19 91 GLY A C 1
ATOM 732 O O . GLY A 1 91 ? -21.754 20.628 31.063 1.00 96.19 91 GLY A O 1
ATOM 733 N N . ASN A 1 92 ? -22.259 22.315 29.665 1.00 95.62 92 ASN A N 1
ATOM 734 C CA . ASN A 1 92 ? -22.801 23.239 30.658 1.00 95.62 92 ASN A CA 1
ATOM 735 C C . ASN A 1 92 ? -23.933 24.051 30.023 1.00 95.62 92 ASN A C 1
ATOM 737 O O . ASN A 1 92 ? -24.025 24.162 28.794 1.00 95.62 92 ASN A O 1
ATOM 741 N N . GLY A 1 93 ? -24.793 24.647 30.844 1.00 96.44 93 GLY A N 1
ATOM 742 C CA . GLY A 1 93 ? -25.824 25.563 30.364 1.00 96.44 93 GLY A CA 1
ATOM 743 C C . GLY A 1 93 ? -26.883 25.881 31.409 1.00 96.44 93 GLY A C 1
ATOM 744 O O . GLY A 1 93 ? -26.863 25.351 32.517 1.00 96.44 93 GLY A O 1
ATOM 745 N N . ILE A 1 94 ? -27.826 26.741 31.031 1.00 97.12 94 ILE A N 1
ATOM 746 C CA . ILE A 1 94 ? -28.873 27.249 31.926 1.00 97.12 94 ILE A CA 1
ATOM 747 C C . ILE A 1 94 ? -29.763 26.136 32.503 1.00 97.12 94 ILE A C 1
ATOM 749 O O . ILE A 1 94 ? -30.268 26.271 33.609 1.00 97.12 94 ILE A O 1
ATOM 753 N N . LEU A 1 95 ? -29.912 25.011 31.792 1.00 97.44 95 LEU A N 1
ATOM 754 C CA . LEU A 1 95 ? -30.734 23.880 32.233 1.00 97.44 95 LEU A CA 1
ATOM 755 C C . LEU A 1 95 ? -30.006 22.902 33.168 1.00 97.44 95 LEU A C 1
ATOM 757 O O . LEU A 1 95 ? -30.604 21.913 33.589 1.00 97.44 95 LEU A O 1
ATOM 761 N N . GLU A 1 96 ? -28.729 23.129 33.489 1.00 97.31 96 GLU A N 1
ATOM 762 C CA . GLU A 1 96 ? -27.933 22.189 34.288 1.00 97.31 96 GLU A CA 1
ATOM 763 C C . GLU A 1 96 ? -28.546 21.923 35.673 1.00 97.31 96 GLU A C 1
ATOM 765 O O . GLU A 1 96 ? -28.655 20.768 36.090 1.00 97.31 96 GLU A O 1
ATOM 770 N N . ALA A 1 97 ? -28.983 22.981 36.365 1.00 97.38 97 ALA A N 1
ATOM 771 C CA . ALA A 1 97 ? -29.593 22.879 37.689 1.00 97.38 97 ALA A CA 1
ATOM 772 C C . ALA A 1 97 ? -30.884 22.048 37.645 1.00 97.38 97 ALA A C 1
ATOM 774 O O . ALA A 1 97 ? -31.034 21.101 38.417 1.00 97.38 97 ALA A O 1
ATOM 775 N N . ASN A 1 98 ? -31.762 22.330 36.679 1.00 97.94 98 ASN A N 1
ATOM 776 C CA . ASN A 1 98 ? -33.024 21.617 36.490 1.00 97.94 98 ASN A CA 1
ATOM 777 C C . ASN A 1 98 ? -32.803 20.129 36.178 1.00 97.94 98 ASN A C 1
ATOM 779 O O . ASN A 1 98 ? -33.512 19.276 36.710 1.00 97.94 98 ASN A O 1
ATOM 783 N N . LEU A 1 99 ? -31.816 19.795 35.335 1.00 98.12 99 LEU A N 1
ATOM 784 C CA . LEU A 1 99 ? -31.474 18.402 35.023 1.00 98.12 99 LEU A CA 1
ATOM 785 C C . LEU A 1 99 ? -31.015 17.655 36.284 1.00 98.12 99 LEU A C 1
ATOM 787 O O . LEU A 1 99 ? -31.513 16.567 36.575 1.00 98.12 99 LEU A O 1
ATOM 791 N N . LYS A 1 100 ? -30.107 18.251 37.066 1.00 97.25 100 LYS A N 1
ATOM 792 C CA . LYS A 1 100 ? -29.597 17.655 38.312 1.00 97.25 100 LYS A CA 1
ATOM 793 C C . LYS A 1 100 ? -30.692 17.501 39.372 1.00 97.25 100 LYS A C 1
ATOM 795 O O . LYS A 1 100 ? -30.765 16.464 40.032 1.00 97.25 100 LYS A O 1
ATOM 800 N N . GLU A 1 101 ? -31.575 18.487 39.510 1.00 97.56 101 GLU A N 1
ATOM 801 C CA . GLU A 1 101 ? -32.726 18.427 40.417 1.00 97.56 101 GLU A CA 1
ATOM 802 C C . GLU A 1 101 ? -33.711 17.314 40.022 1.00 97.56 101 GLU A C 1
ATOM 804 O O . GLU A 1 101 ? -34.160 16.532 40.868 1.00 97.56 101 GLU A O 1
ATOM 809 N N . LYS A 1 102 ? -33.994 17.168 38.723 1.00 97.12 102 LYS A N 1
ATOM 810 C CA . LYS A 1 102 ? -34.840 16.091 38.194 1.00 97.12 102 LYS A CA 1
ATOM 811 C C . LYS A 1 102 ? -34.230 14.704 38.436 1.00 97.12 102 LYS A C 1
ATOM 813 O O . LYS A 1 102 ? -34.934 13.781 38.847 1.00 97.12 102 LYS A O 1
ATOM 818 N N . VAL A 1 103 ? -32.920 14.545 38.251 1.00 96.75 103 VAL A N 1
ATOM 819 C CA . VAL A 1 103 ? -32.212 13.288 38.564 1.00 96.75 103 VAL A CA 1
ATOM 820 C C . VAL A 1 103 ? -32.307 12.958 40.057 1.00 96.75 103 VAL A C 1
ATOM 822 O O . VAL A 1 103 ? -32.627 11.823 40.417 1.00 96.75 103 VAL A O 1
ATOM 825 N N . LYS A 1 104 ? -32.108 13.954 40.933 1.00 95.44 104 LYS A N 1
ATOM 826 C CA . LYS A 1 104 ? -32.199 13.789 42.392 1.00 95.44 104 LYS A CA 1
ATOM 827 C C . LYS A 1 104 ? -33.609 13.397 42.841 1.00 95.44 104 LYS A C 1
ATOM 829 O O . LYS A 1 104 ? -33.760 12.451 43.611 1.00 95.44 104 LYS A O 1
ATOM 834 N N . SER A 1 105 ? -34.633 14.094 42.349 1.00 95.19 105 SER A N 1
ATOM 835 C CA . SER A 1 105 ? -36.041 13.830 42.693 1.00 95.19 105 SER A CA 1
ATOM 836 C C . SER A 1 105 ? -36.525 12.459 42.214 1.00 95.19 105 SER A C 1
ATOM 838 O O . SER A 1 105 ? -37.281 11.797 42.920 1.00 95.19 105 SER A O 1
ATOM 840 N N . THR A 1 106 ? -36.038 11.987 41.065 1.00 92.31 106 THR A N 1
ATOM 841 C CA . THR A 1 106 ? -36.380 10.659 40.523 1.00 92.31 106 THR A CA 1
ATOM 842 C C . THR A 1 106 ? -35.490 9.527 41.037 1.00 92.31 106 THR A C 1
ATOM 844 O O . THR A 1 106 ? -35.758 8.365 40.740 1.00 92.31 106 THR A O 1
ATOM 847 N N . LYS A 1 107 ? -34.461 9.840 41.839 1.00 91.38 107 LYS A N 1
ATOM 848 C CA . LYS A 1 107 ? -33.477 8.883 42.381 1.00 91.38 107 LYS A CA 1
ATOM 849 C C . LYS A 1 107 ? -32.796 8.037 41.291 1.00 91.38 107 LYS A C 1
ATOM 851 O O . LYS A 1 107 ? -32.464 6.872 41.516 1.00 91.38 107 LYS A O 1
ATOM 856 N N . SER A 1 108 ? -32.574 8.628 40.118 1.00 90.19 108 SER A N 1
ATOM 857 C CA . SER A 1 108 ? -31.965 7.948 38.972 1.00 90.19 108 SER A CA 1
ATOM 858 C C . SER A 1 108 ? -30.452 7.819 39.165 1.00 90.19 108 SER A C 1
ATOM 860 O O . SER A 1 108 ? -29.734 8.811 39.094 1.00 90.19 108 SER A O 1
ATOM 862 N N . LYS A 1 109 ? -29.960 6.600 39.423 1.00 90.31 109 LYS A N 1
ATOM 863 C CA . LYS A 1 109 ? -28.534 6.339 39.713 1.00 90.31 109 LYS A CA 1
ATOM 864 C C . LYS A 1 109 ? -27.643 6.234 38.470 1.00 90.31 109 LYS A C 1
ATOM 866 O O . LYS A 1 109 ? -26.435 6.381 38.586 1.00 90.31 109 LYS A O 1
ATOM 871 N N . ASN A 1 110 ? -28.237 6.019 37.296 1.00 96.06 110 ASN A N 1
ATOM 872 C CA . ASN A 1 110 ? -27.514 5.777 36.044 1.00 96.06 110 ASN A CA 1
ATOM 873 C C . ASN A 1 110 ? -27.387 7.035 35.163 1.00 96.06 110 ASN A C 1
ATOM 875 O O . ASN A 1 110 ? -27.164 6.921 33.959 1.00 96.06 110 ASN A O 1
ATOM 879 N N . VAL A 1 111 ? -27.564 8.230 35.740 1.00 97.69 111 VAL A N 1
ATOM 880 C CA . VAL A 1 111 ? -27.398 9.507 35.029 1.00 97.69 111 VAL A CA 1
ATOM 881 C C . VAL A 1 111 ? -26.150 10.213 35.534 1.00 97.69 111 VAL A C 1
ATOM 883 O O . VAL A 1 111 ? -26.026 10.503 36.723 1.00 97.69 111 VAL A O 1
ATOM 886 N N . HIS A 1 112 ? -25.260 10.534 34.605 1.00 97.62 112 HIS A N 1
ATOM 887 C CA . HIS A 1 112 ? -23.938 11.089 34.854 1.00 97.62 112 HIS A CA 1
ATOM 888 C C . HIS A 1 112 ? -23.799 12.464 34.209 1.00 97.62 112 HIS A C 1
ATOM 890 O O . HIS A 1 112 ? -24.380 12.734 33.155 1.00 97.62 112 HIS A O 1
ATOM 896 N N . PHE A 1 113 ? -22.987 13.323 34.819 1.00 97.88 113 PHE A N 1
ATOM 897 C CA . PHE A 1 113 ? -22.689 14.654 34.299 1.00 97.88 113 PHE A CA 1
ATOM 898 C C . PHE A 1 113 ? -21.185 14.874 34.259 1.00 97.88 113 PHE A C 1
ATOM 900 O O . PHE A 1 113 ? -20.503 14.690 35.265 1.00 97.88 113 PHE A O 1
ATOM 907 N N . LEU A 1 114 ? -20.691 15.348 33.120 1.00 97.06 114 LEU A N 1
ATOM 908 C CA . LEU A 1 114 ? -19.355 15.913 32.998 1.00 97.06 114 LEU A CA 1
ATOM 909 C C . LEU A 1 114 ? -19.464 17.367 32.538 1.00 97.06 114 LEU A C 1
ATOM 911 O O . LEU A 1 114 ? -20.327 17.687 31.712 1.00 97.06 114 LEU A O 1
ATOM 915 N N . PRO A 1 115 ? -18.586 18.254 33.037 1.00 95.19 115 PRO A N 1
ATOM 916 C CA . PRO A 1 115 ? -18.548 19.628 32.566 1.00 95.19 115 PRO A CA 1
ATOM 917 C C . PRO A 1 115 ? -18.117 19.670 31.098 1.00 95.19 115 PRO A C 1
ATOM 919 O O . PRO A 1 115 ? -17.713 18.657 30.515 1.00 95.19 115 PRO A O 1
ATOM 922 N N . PHE A 1 116 ? -18.153 20.863 30.511 1.00 93.62 116 PHE A N 1
ATOM 923 C CA . PHE A 1 116 ? -17.578 21.125 29.200 1.00 93.62 116 PHE A CA 1
ATOM 924 C C . PHE A 1 116 ? -16.185 20.495 29.057 1.00 93.62 116 PHE A C 1
ATOM 926 O O . PHE A 1 116 ? -15.291 20.710 29.877 1.00 93.62 116 PHE A O 1
ATOM 933 N N . GLN A 1 117 ? -16.015 19.711 27.992 1.00 93.75 117 GLN A N 1
ATOM 934 C CA . GLN A 1 117 ? -14.761 19.042 27.673 1.00 93.75 117 GLN A CA 1
ATOM 935 C C . GLN A 1 117 ? -14.043 19.806 26.573 1.00 93.75 117 GLN A C 1
ATOM 937 O O . GLN A 1 117 ? -14.639 20.219 25.578 1.00 93.75 117 GLN A O 1
ATOM 942 N N . ASN A 1 118 ? -12.739 19.981 26.755 1.00 88.81 118 ASN A N 1
ATOM 943 C CA . ASN A 1 118 ? -11.909 20.628 25.756 1.00 88.81 118 ASN A CA 1
ATOM 944 C C . ASN A 1 118 ? -11.778 19.761 24.489 1.00 88.81 118 ASN A C 1
ATOM 946 O O . ASN A 1 118 ? -12.140 18.581 24.446 1.00 88.81 118 ASN A O 1
ATOM 950 N N . GLN A 1 119 ? -11.192 20.353 23.449 1.00 84.00 119 GLN A N 1
ATOM 951 C CA . GLN A 1 119 ? -11.009 19.687 22.162 1.00 84.00 119 GLN A CA 1
ATOM 952 C C . GLN A 1 119 ? -10.155 18.402 22.269 1.00 84.00 119 GLN A C 1
ATOM 954 O O . GLN A 1 119 ? -10.366 17.454 21.520 1.00 84.00 119 GLN A O 1
ATOM 959 N N . GLN A 1 120 ? -9.228 18.293 23.217 1.00 86.50 120 GLN A N 1
ATOM 960 C CA . GLN A 1 120 ? -8.420 17.075 23.348 1.00 86.50 120 GLN A CA 1
ATOM 961 C C . GLN A 1 120 ? -9.216 15.901 23.934 1.00 86.50 120 GLN A C 1
ATOM 963 O O . GLN A 1 120 ? -9.036 14.772 23.488 1.00 86.50 120 GLN A O 1
ATOM 968 N N . ARG A 1 121 ? -10.127 16.158 24.883 1.00 93.12 121 ARG A N 1
ATOM 969 C CA . ARG A 1 121 ? -10.921 15.112 25.549 1.00 93.12 121 ARG A CA 1
ATOM 970 C C . ARG A 1 121 ? -12.189 14.714 24.808 1.00 93.12 121 ARG A C 1
ATOM 972 O O . ARG A 1 121 ? -12.600 13.563 24.927 1.00 93.12 121 ARG A O 1
ATOM 979 N N . ILE A 1 122 ? -12.801 15.608 24.028 1.00 95.12 122 ILE A N 1
ATOM 980 C CA . ILE A 1 122 ? -14.094 15.316 23.390 1.00 95.12 122 ILE A CA 1
ATOM 981 C C . ILE A 1 122 ? -14.112 14.037 22.518 1.00 95.12 122 ILE A C 1
ATOM 983 O O . ILE A 1 122 ? -15.110 13.320 22.577 1.00 95.12 122 ILE A O 1
ATOM 987 N N . PRO A 1 123 ? -13.039 13.641 21.792 1.00 96.25 123 PRO A N 1
ATOM 988 C CA . PRO A 1 123 ? -13.046 12.376 21.057 1.00 96.25 123 PRO A CA 1
ATOM 989 C C . PRO A 1 123 ? -13.164 11.144 21.966 1.00 96.25 123 PRO A C 1
ATOM 991 O O . PRO A 1 123 ? -13.843 10.191 21.601 1.00 96.25 123 PRO A O 1
ATOM 994 N N . VAL A 1 124 ? -12.556 11.172 23.161 1.00 97.44 124 VAL A N 1
ATOM 995 C CA . VAL A 1 124 ? -12.674 10.094 24.163 1.00 97.44 124 VAL A CA 1
ATOM 996 C C . VAL A 1 124 ? -14.119 9.977 24.645 1.00 97.44 124 VAL A C 1
ATOM 998 O O . VAL A 1 124 ? -14.646 8.875 24.744 1.00 97.44 124 VAL A O 1
ATOM 1001 N N . ILE A 1 125 ? -14.782 11.114 24.880 1.00 97.69 125 ILE A N 1
ATOM 1002 C CA . ILE A 1 125 ? -16.188 11.165 25.306 1.00 97.69 125 ILE A CA 1
ATOM 1003 C C . ILE A 1 125 ? -17.096 10.503 24.270 1.00 97.69 125 ILE A C 1
ATOM 1005 O O . ILE A 1 125 ? -17.884 9.628 24.624 1.00 97.69 125 ILE A O 1
ATOM 1009 N N . TYR A 1 126 ? -16.968 10.886 22.994 1.00 98.06 126 TYR A N 1
ATOM 1010 C CA . TYR A 1 126 ? -17.737 10.250 21.925 1.00 98.06 126 TYR A CA 1
ATOM 1011 C C . TYR A 1 126 ? -17.423 8.760 21.830 1.00 98.06 126 TYR A C 1
ATOM 1013 O O . TYR A 1 126 ? -18.346 7.961 21.746 1.00 98.06 126 TYR A O 1
ATOM 1021 N N . GLN A 1 127 ? -16.148 8.364 21.895 1.00 97.31 127 GLN A N 1
ATOM 1022 C CA . GLN A 1 127 ? -15.756 6.956 21.805 1.00 97.31 127 GLN A CA 1
ATOM 1023 C C . GLN A 1 127 ? -16.228 6.095 22.980 1.00 97.31 127 GLN A C 1
ATOM 1025 O O . GLN A 1 127 ? -16.394 4.889 22.798 1.00 97.31 127 GLN A O 1
ATOM 1030 N N . ALA A 1 128 ? -16.488 6.685 24.145 1.00 97.31 128 ALA A N 1
ATOM 1031 C CA . ALA A 1 128 ? -16.968 5.955 25.310 1.00 97.31 128 ALA A CA 1
ATOM 1032 C C . ALA A 1 128 ? -18.440 5.546 25.227 1.00 97.31 128 ALA A C 1
ATOM 1034 O O . ALA A 1 128 ? -18.833 4.601 25.917 1.00 97.31 128 ALA A O 1
ATOM 1035 N N . CYS A 1 129 ? -19.245 6.223 24.402 1.00 97.88 129 CYS A N 1
ATOM 1036 C CA . CYS A 1 129 ? -20.659 5.905 24.261 1.00 97.88 129 CYS A CA 1
ATOM 1037 C C . CYS A 1 129 ? -20.921 4.756 23.279 1.00 97.88 129 CYS A C 1
ATOM 1039 O O . CYS A 1 129 ? -20.061 4.361 22.486 1.00 97.88 129 CYS A O 1
ATOM 1041 N N . ASP A 1 130 ? -22.139 4.235 23.340 1.00 98.19 130 ASP A N 1
ATOM 1042 C CA . ASP A 1 130 ? -22.684 3.234 22.423 1.00 98.19 130 ASP A CA 1
ATOM 1043 C C . ASP A 1 130 ? -23.769 3.850 21.523 1.00 98.19 130 ASP A C 1
ATOM 1045 O O . ASP A 1 130 ? -23.879 3.499 20.348 1.00 98.19 130 ASP A O 1
ATOM 1049 N N . LEU A 1 131 ? -24.515 4.828 22.053 1.00 98.56 131 LEU A N 1
ATOM 1050 C CA . LEU A 1 131 ? -25.518 5.611 21.336 1.00 98.56 131 LEU A CA 1
ATOM 1051 C C . LEU A 1 131 ? -25.300 7.105 21.601 1.00 98.56 131 LEU A C 1
ATOM 1053 O O . LEU A 1 131 ? -25.261 7.539 22.750 1.00 98.56 131 LEU A O 1
ATOM 1057 N N . PHE A 1 132 ? -25.202 7.916 20.553 1.00 98.69 132 PHE A N 1
ATOM 1058 C CA . PHE A 1 132 ? -25.253 9.371 20.671 1.00 98.69 132 PHE A CA 1
ATOM 1059 C C . PHE A 1 132 ? -26.677 9.868 20.416 1.00 98.69 132 PHE A C 1
ATOM 1061 O O . PHE A 1 132 ? -27.281 9.505 19.408 1.00 98.69 132 PHE A O 1
ATOM 1068 N N . CYS A 1 133 ? -27.206 10.714 21.304 1.00 98.44 133 CYS A N 1
ATOM 1069 C CA . CYS A 1 133 ? -28.546 11.273 21.180 1.00 98.44 133 CYS A CA 1
ATOM 1070 C C . CYS A 1 133 ? -28.535 12.807 21.132 1.00 98.44 133 CYS A C 1
ATOM 1072 O O . CYS A 1 133 ? -28.098 13.467 22.076 1.00 98.44 133 CYS A O 1
ATOM 1074 N N . LEU A 1 134 ? -29.110 13.383 20.070 1.00 97.50 134 LEU A N 1
ATOM 1075 C CA . LEU A 1 134 ? -29.311 14.828 19.929 1.00 97.50 134 LEU A CA 1
ATOM 1076 C C . LEU A 1 134 ? -30.811 15.165 19.807 1.00 97.50 134 LEU A C 1
ATOM 1078 O O . LEU A 1 134 ? -31.357 15.204 18.699 1.00 97.50 134 LEU A O 1
ATOM 1082 N N . PRO A 1 135 ? -31.496 15.462 20.928 1.00 96.81 135 PRO A N 1
ATOM 1083 C CA . PRO A 1 135 ? -32.949 15.575 20.979 1.00 96.81 135 PRO A CA 1
ATOM 1084 C C . PRO A 1 135 ? -33.492 16.981 20.682 1.00 96.81 135 PRO A C 1
ATOM 1086 O O . PRO A 1 135 ? -34.513 17.392 21.227 1.00 96.81 135 PRO A O 1
ATOM 1089 N N . SER A 1 136 ? -32.812 17.739 19.821 1.00 94.94 136 SER A N 1
ATOM 1090 C CA . SER A 1 136 ? -33.094 19.167 19.620 1.00 94.94 136 SER A CA 1
ATOM 1091 C C . SER A 1 136 ? -34.557 19.424 19.239 1.00 94.94 136 SER A C 1
ATOM 1093 O O . SER A 1 136 ? -35.069 18.819 18.296 1.00 94.94 136 SER A O 1
ATOM 1095 N N . LYS A 1 137 ? -35.234 20.336 19.953 1.00 89.88 137 LYS A N 1
ATOM 1096 C CA . LYS A 1 137 ? -36.661 20.638 19.735 1.00 89.88 137 LYS A CA 1
ATOM 1097 C C . LYS A 1 137 ? -36.911 21.563 18.543 1.00 89.88 137 LYS A C 1
ATOM 1099 O O . LYS A 1 137 ? -37.980 21.496 17.950 1.00 89.88 137 LYS A O 1
ATOM 1104 N N . GLY A 1 138 ? -35.922 22.375 18.160 1.00 76.69 138 GLY A N 1
ATOM 1105 C CA . GLY A 1 138 ? -36.087 23.439 17.162 1.00 76.69 138 GLY A CA 1
ATOM 1106 C C . GLY A 1 138 ? -37.065 24.549 17.613 1.00 76.69 138 GLY A C 1
ATOM 1107 O O . GLY A 1 138 ? -37.768 24.374 18.608 1.00 76.69 138 GLY A O 1
ATOM 1108 N N . PRO A 1 139 ? -37.116 25.703 16.917 1.00 76.94 139 PRO A N 1
ATOM 1109 C CA . PRO A 1 139 ? -36.235 26.123 15.823 1.00 76.94 139 PRO A CA 1
ATOM 1110 C C . PRO A 1 139 ? -34.797 26.438 16.288 1.00 76.94 139 PRO A C 1
ATOM 1112 O O . PRO A 1 139 ? -34.512 26.551 17.477 1.00 76.94 139 PRO A O 1
ATOM 1115 N N . GLY A 1 140 ? -33.868 26.547 15.330 1.00 78.69 140 GLY A N 1
ATOM 1116 C CA . GLY A 1 140 ? -32.500 27.038 15.544 1.00 78.69 140 GLY A CA 1
ATOM 1117 C C . GLY A 1 140 ? -31.389 25.990 15.458 1.00 78.69 140 GLY A C 1
ATOM 1118 O O . GLY A 1 140 ? -30.218 26.371 15.403 1.00 78.69 140 GLY A O 1
ATOM 1119 N N . GLU A 1 141 ? -31.681 24.682 15.484 1.00 87.88 141 GLU A N 1
ATOM 1120 C CA . GLU A 1 141 ? -30.656 23.632 15.312 1.00 87.88 141 GLU A CA 1
ATOM 1121 C C . GLU A 1 141 ? -30.339 23.450 13.831 1.00 87.88 141 GLU A C 1
ATOM 1123 O O . GLU A 1 141 ? -30.773 22.502 13.186 1.00 87.88 141 GLU A O 1
ATOM 1128 N N . THR A 1 142 ? -29.609 24.423 13.287 1.00 87.50 142 THR A N 1
ATOM 1129 C CA . THR A 1 142 ? -29.367 24.568 11.849 1.00 87.50 142 THR A CA 1
ATOM 1130 C C . THR A 1 142 ? -28.642 23.381 11.225 1.00 87.50 142 THR A C 1
ATOM 1132 O O . THR A 1 142 ? -28.889 23.082 10.061 1.00 87.50 142 THR A O 1
ATOM 1135 N N . TRP A 1 143 ? -27.778 22.700 11.982 1.00 91.12 143 TRP A N 1
ATOM 1136 C CA . TRP A 1 143 ? -27.079 21.499 11.528 1.00 91.12 143 TRP A CA 1
ATOM 1137 C C . TRP A 1 143 ? -26.981 20.449 12.634 1.00 91.12 143 TRP A C 1
ATOM 1139 O O . TRP A 1 143 ? -27.719 19.470 12.620 1.00 91.12 143 TRP A O 1
ATOM 1149 N N . GLY A 1 144 ? -26.128 20.685 13.632 1.00 90.62 144 GLY A N 1
ATOM 1150 C CA . GLY A 1 144 ? -25.820 19.703 14.672 1.00 90.62 144 GLY A CA 1
ATOM 1151 C C . GLY A 1 144 ? -24.521 18.957 14.396 1.00 90.62 144 GLY A C 1
ATOM 1152 O O . GLY A 1 144 ? -24.523 17.740 14.285 1.00 90.62 144 GLY A O 1
ATOM 1153 N N . LEU A 1 145 ? -23.403 19.691 14.344 1.00 93.00 145 LEU A N 1
ATOM 1154 C CA . LEU A 1 145 ? -22.049 19.156 14.121 1.00 93.00 145 LEU A CA 1
ATOM 1155 C C . LEU A 1 145 ? -21.678 17.963 15.018 1.00 93.00 145 LEU A C 1
ATOM 1157 O O . LEU A 1 145 ? -20.950 17.080 14.582 1.00 93.00 145 LEU A O 1
ATOM 1161 N N . ALA A 1 146 ? -22.229 17.896 16.230 1.00 95.19 146 ALA A N 1
ATOM 1162 C CA . ALA A 1 146 ? -22.050 16.767 17.140 1.00 95.19 146 ALA A CA 1
ATOM 1163 C C . ALA A 1 146 ? -22.492 15.414 16.538 1.00 95.19 146 ALA A C 1
ATOM 1165 O O . ALA A 1 146 ? -21.949 14.373 16.894 1.00 95.19 146 ALA A O 1
ATOM 1166 N N . VAL A 1 147 ? -23.436 15.423 15.586 1.00 96.19 147 VAL A N 1
ATOM 1167 C CA . VAL A 1 147 ? -23.824 14.232 14.816 1.00 96.19 147 VAL A CA 1
ATOM 1168 C C . VAL A 1 147 ? -22.660 13.755 13.951 1.00 96.19 147 VAL A C 1
ATOM 1170 O O . VAL A 1 147 ? -22.309 12.582 14.017 1.00 96.19 147 VAL A O 1
ATOM 1173 N N . ASN A 1 148 ? -22.011 14.657 13.203 1.00 94.38 148 ASN A N 1
ATOM 1174 C CA . ASN A 1 148 ? -20.816 14.321 12.427 1.00 94.38 148 ASN A CA 1
ATOM 1175 C C . ASN A 1 148 ? -19.718 13.740 13.334 1.00 94.38 148 ASN A C 1
ATOM 1177 O O . ASN A 1 148 ? -19.118 12.725 12.992 1.00 94.38 148 ASN A O 1
ATOM 1181 N N . GLU A 1 149 ? -19.474 14.364 14.491 1.00 96.38 149 GLU A N 1
ATOM 1182 C CA . GLU A 1 149 ? -18.433 13.946 15.443 1.00 96.38 149 GLU A CA 1
ATOM 1183 C C . GLU A 1 149 ? -18.702 12.542 16.003 1.00 96.38 149 GLU A C 1
ATOM 1185 O O . GLU A 1 149 ? -17.809 11.692 16.003 1.00 96.38 149 GLU A O 1
ATOM 1190 N N . ALA A 1 150 ? -19.945 12.265 16.405 1.00 97.25 150 ALA A N 1
ATOM 1191 C CA . ALA A 1 150 ? -20.365 10.949 16.876 1.00 97.25 150 ALA A CA 1
ATOM 1192 C C . ALA A 1 150 ? -20.287 9.879 15.776 1.00 97.25 150 ALA A C 1
ATOM 1194 O O . ALA A 1 150 ? -19.834 8.762 16.028 1.00 97.25 150 ALA A O 1
ATOM 1195 N N . MET A 1 151 ? -20.677 10.217 14.544 1.00 95.12 151 MET A N 1
ATOM 1196 C CA . MET A 1 151 ? -20.570 9.296 13.413 1.00 95.12 151 MET A CA 1
ATOM 1197 C C . MET A 1 151 ? -19.112 8.978 13.073 1.00 95.12 151 MET A C 1
ATOM 1199 O O . MET A 1 151 ? -18.779 7.814 12.869 1.00 95.12 151 MET A O 1
ATOM 1203 N N . ALA A 1 152 ? -18.226 9.980 13.072 1.00 92.94 152 ALA A N 1
ATOM 1204 C CA . ALA A 1 152 ? -16.791 9.781 12.866 1.00 92.94 152 ALA A CA 1
ATOM 1205 C C . ALA A 1 152 ? -16.141 8.967 13.998 1.00 92.94 152 ALA A C 1
ATOM 1207 O O . ALA A 1 152 ? -15.190 8.230 13.753 1.00 92.94 152 ALA A O 1
ATOM 1208 N N . ALA A 1 153 ? -16.681 9.039 15.218 1.00 95.31 153 ALA A N 1
ATOM 1209 C CA . ALA A 1 153 ? -16.320 8.155 16.328 1.00 95.31 153 ALA A CA 1
ATOM 1210 C C . ALA A 1 153 ? -16.953 6.747 16.234 1.00 95.31 153 ALA A C 1
ATOM 1212 O O . ALA A 1 153 ? -16.790 5.939 17.150 1.00 95.31 153 ALA A O 1
ATOM 1213 N N . GLY A 1 154 ? -17.678 6.448 15.150 1.00 94.88 154 GLY A N 1
ATOM 1214 C CA . GLY A 1 154 ? -18.280 5.144 14.879 1.00 94.88 154 GLY A CA 1
ATOM 1215 C C . GLY A 1 154 ? -19.443 4.800 15.801 1.00 94.88 154 GLY A C 1
ATOM 1216 O O . GLY A 1 154 ? -19.538 3.660 16.258 1.00 94.88 154 GLY A O 1
ATOM 1217 N N . LYS A 1 155 ? -20.296 5.779 16.132 1.00 97.56 155 LYS A N 1
ATOM 1218 C CA . LYS A 1 155 ? -21.409 5.612 17.081 1.00 97.56 155 LYS A CA 1
ATOM 1219 C C . LYS A 1 155 ? -22.763 5.574 16.397 1.00 97.56 155 LYS A C 1
ATOM 1221 O O . LYS A 1 155 ? -22.978 6.236 15.379 1.00 97.56 155 LYS A O 1
ATOM 1226 N N . ALA A 1 156 ? -23.674 4.782 16.962 1.00 98.12 156 ALA A N 1
ATOM 1227 C CA . ALA A 1 156 ? -25.073 4.807 16.563 1.00 98.12 156 ALA A CA 1
ATOM 1228 C C . ALA A 1 156 ? -25.665 6.181 16.891 1.00 98.12 156 ALA A C 1
ATOM 1230 O O . ALA A 1 156 ? -25.316 6.778 17.916 1.00 98.12 156 ALA A O 1
ATOM 1231 N N . ILE A 1 157 ? -26.555 6.677 16.033 1.00 98.31 157 ILE A N 1
ATOM 1232 C CA . ILE A 1 157 ? -27.091 8.035 16.150 1.00 98.31 157 ILE A CA 1
ATOM 1233 C C . ILE A 1 157 ? -28.602 8.010 16.352 1.00 98.31 157 ILE A C 1
ATOM 1235 O O . ILE A 1 157 ? -29.335 7.513 15.509 1.00 98.31 157 ILE A O 1
ATOM 1239 N N . LEU A 1 158 ? -29.089 8.624 17.425 1.00 98.19 158 LEU A N 1
ATOM 1240 C CA . LEU A 1 158 ? -30.501 8.953 17.584 1.00 98.19 158 LEU A CA 1
ATOM 1241 C C . LEU A 1 158 ? -30.674 10.469 17.541 1.00 98.19 158 LEU A C 1
ATOM 1243 O O . LEU A 1 158 ? -30.172 11.198 18.395 1.00 98.19 158 LEU A O 1
ATOM 1247 N N . VAL A 1 159 ? -31.381 10.974 16.539 1.00 97.19 159 VAL A N 1
ATOM 1248 C CA . VAL A 1 159 ? -31.500 12.420 16.331 1.00 97.19 159 VAL A CA 1
ATOM 1249 C C . VAL A 1 159 ? -32.946 12.835 16.118 1.00 97.19 159 VAL A C 1
ATOM 1251 O O . VAL A 1 159 ? -33.740 12.139 15.491 1.00 97.19 159 VAL A O 1
ATOM 1254 N N . SER A 1 160 ? -33.302 13.993 16.662 1.00 96.38 160 SER A N 1
ATOM 1255 C CA . SER A 1 160 ? -34.604 14.606 16.412 1.00 96.38 160 SER A CA 1
ATOM 1256 C C . SER A 1 160 ? -34.709 15.032 14.949 1.00 96.38 160 SER A C 1
ATOM 1258 O O . SER A 1 160 ? -33.773 15.629 14.413 1.00 96.38 160 SER A O 1
ATOM 1260 N N . LYS A 1 161 ? -35.876 14.839 14.324 1.00 93.38 161 LYS A N 1
ATOM 1261 C CA . LYS A 1 161 ? -36.150 15.333 12.960 1.00 93.38 161 LYS A CA 1
ATOM 1262 C C . LYS A 1 161 ? -35.946 16.845 12.787 1.00 93.38 161 LYS A C 1
ATOM 1264 O O . LYS A 1 161 ? -35.775 17.320 11.670 1.00 93.38 161 LYS A O 1
ATOM 1269 N N . ASN A 1 162 ? -35.966 17.599 13.890 1.00 92.38 162 ASN A N 1
ATOM 1270 C CA . ASN A 1 162 ? -35.796 19.051 13.900 1.00 92.38 162 ASN A CA 1
ATOM 1271 C C . ASN A 1 162 ? -34.319 19.496 13.926 1.00 92.38 162 ASN A C 1
ATOM 1273 O O . ASN A 1 162 ? -34.054 20.699 13.931 1.00 92.38 162 ASN A O 1
ATOM 1277 N N . ALA A 1 163 ? -33.355 18.568 13.954 1.00 92.94 163 ALA A N 1
ATOM 1278 C CA . ALA A 1 163 ? -31.944 18.882 13.739 1.00 92.94 163 ALA A CA 1
ATOM 1279 C C . ALA A 1 163 ? -31.618 18.876 12.237 1.00 92.94 163 ALA A C 1
ATOM 1281 O O . ALA A 1 163 ? -31.961 17.929 11.530 1.00 92.94 163 ALA A O 1
ATOM 1282 N N . GLY A 1 164 ? -30.922 19.906 11.749 1.00 90.94 164 GLY A N 1
ATOM 1283 C CA . GLY A 1 164 ? -30.623 20.053 10.321 1.00 90.94 164 GLY A CA 1
ATOM 1284 C C . GLY A 1 164 ? -29.900 18.858 9.690 1.00 90.94 164 GLY A C 1
ATOM 1285 O O . GLY A 1 164 ? -30.231 18.492 8.568 1.00 90.94 164 GLY A O 1
ATOM 1286 N N . ALA A 1 165 ? -28.989 18.219 10.428 1.00 91.62 165 ALA A N 1
ATOM 1287 C CA . ALA A 1 165 ? -28.217 17.064 9.979 1.00 91.62 165 ALA A CA 1
ATOM 1288 C C . ALA A 1 165 ? -29.037 15.766 9.855 1.00 91.62 165 ALA A C 1
ATOM 1290 O O . ALA A 1 165 ? -28.573 14.828 9.214 1.00 91.62 165 ALA A O 1
ATOM 1291 N N . ALA A 1 166 ? -30.232 15.685 10.457 1.00 92.56 166 ALA A N 1
ATOM 1292 C CA . ALA A 1 166 ? -30.998 14.441 10.534 1.00 92.56 166 ALA A CA 1
ATOM 1293 C C . ALA A 1 166 ? -31.319 13.870 9.146 1.00 92.56 166 ALA A C 1
ATOM 1295 O O . ALA A 1 166 ? -31.003 12.719 8.877 1.00 92.56 166 ALA A O 1
ATOM 1296 N N . VAL A 1 167 ? -31.877 14.698 8.256 1.00 89.19 167 VAL A N 1
ATOM 1297 C CA . VAL A 1 167 ? -32.315 14.279 6.911 1.00 89.19 167 VAL A CA 1
ATOM 1298 C C . VAL A 1 167 ? -31.159 13.863 5.997 1.00 89.19 167 VAL A C 1
ATOM 1300 O O . VAL A 1 167 ? -31.358 13.070 5.084 1.00 89.19 167 VAL A O 1
ATOM 1303 N N . ASP A 1 168 ? -29.964 14.408 6.231 1.00 85.62 168 ASP A N 1
ATOM 1304 C CA . ASP A 1 168 ? -28.808 14.220 5.354 1.00 85.62 168 ASP A CA 1
ATOM 1305 C C . ASP A 1 168 ? -27.869 13.102 5.839 1.00 85.62 168 ASP A C 1
ATOM 1307 O O . ASP A 1 168 ? -27.162 12.509 5.025 1.00 85.62 168 ASP A O 1
ATOM 1311 N N . LEU A 1 169 ? -27.818 12.834 7.151 1.00 88.56 169 LEU A N 1
ATOM 1312 C CA . LEU A 1 169 ? -26.797 11.966 7.751 1.00 88.56 169 LEU A CA 1
ATOM 1313 C C . LEU A 1 169 ? -27.337 10.711 8.445 1.00 88.56 169 LEU A C 1
ATOM 1315 O O . LEU A 1 169 ? -26.550 9.793 8.688 1.00 88.56 169 LEU A O 1
ATOM 1319 N N . VAL A 1 170 ? -28.621 10.658 8.811 1.00 92.50 170 VAL A N 1
ATOM 1320 C CA . VAL A 1 170 ? -29.158 9.589 9.668 1.00 92.50 170 VAL A CA 1
ATOM 1321 C C . VAL A 1 170 ? -30.344 8.897 9.013 1.00 92.50 170 VAL A C 1
ATOM 1323 O O . VAL A 1 170 ? -31.257 9.536 8.504 1.00 92.50 170 VAL A O 1
ATOM 1326 N N . ASP A 1 171 ? -30.355 7.573 9.081 1.00 86.94 171 ASP A N 1
ATOM 1327 C CA . ASP A 1 171 ? -31.484 6.731 8.705 1.00 86.94 171 ASP A CA 1
ATOM 1328 C C . ASP A 1 171 ? -31.539 5.488 9.617 1.00 86.94 171 ASP A C 1
ATOM 1330 O O . ASP A 1 171 ? -30.900 5.432 10.669 1.00 86.94 171 ASP A O 1
ATOM 1334 N N . ASN A 1 172 ? -32.337 4.483 9.250 1.00 88.81 172 ASN A N 1
ATOM 1335 C CA . ASN A 1 172 ? -32.471 3.260 10.048 1.00 88.81 172 ASN A CA 1
ATOM 1336 C C . ASN A 1 172 ? -31.251 2.318 9.947 1.00 88.81 172 ASN A C 1
ATOM 1338 O O . ASN A 1 172 ? -31.205 1.314 10.650 1.00 88.81 172 ASN A O 1
ATOM 1342 N N . THR A 1 173 ? -30.283 2.595 9.069 1.00 85.81 173 THR A N 1
ATOM 1343 C CA . THR A 1 173 ? -29.088 1.758 8.863 1.00 85.81 173 THR A CA 1
ATOM 1344 C C . THR A 1 173 ? -27.924 2.153 9.766 1.00 85.81 173 THR A C 1
ATOM 1346 O O . THR A 1 173 ? -27.030 1.342 9.997 1.00 85.81 173 THR A O 1
ATOM 1349 N N . ASN A 1 174 ? -27.939 3.371 10.313 1.00 90.81 174 ASN A N 1
ATOM 1350 C CA . ASN A 1 174 ? -26.900 3.887 11.205 1.00 90.81 174 ASN A CA 1
ATOM 1351 C C . ASN A 1 174 ? -27.439 4.425 12.546 1.00 90.81 174 ASN A C 1
ATOM 1353 O O . ASN A 1 174 ? -26.686 4.946 13.377 1.00 90.81 174 ASN A O 1
ATOM 1357 N N . GLY A 1 175 ? -28.741 4.263 12.791 1.00 94.94 175 GLY A N 1
ATOM 1358 C CA . GLY A 1 175 ? -29.389 4.701 14.014 1.00 94.94 175 GLY A CA 1
ATOM 1359 C C . GLY A 1 175 ? -30.887 4.914 13.831 1.00 94.94 175 GLY A C 1
ATOM 1360 O O . GLY A 1 175 ? -31.614 3.994 13.457 1.00 94.94 175 GLY A O 1
ATOM 1361 N N . GLY A 1 176 ? -31.362 6.120 14.137 1.00 95.44 176 GLY A N 1
ATOM 1362 C CA . GLY A 1 176 ? -32.753 6.484 13.932 1.00 95.44 176 GLY A CA 1
ATOM 1363 C C . GLY A 1 176 ? -33.033 7.978 14.030 1.00 95.44 176 GLY A C 1
ATOM 1364 O O . GLY A 1 176 ? -32.350 8.740 14.718 1.00 95.44 176 GLY A O 1
ATOM 1365 N N . ILE A 1 177 ? -34.113 8.377 13.364 1.00 96.00 177 ILE A N 1
ATOM 1366 C CA . ILE A 1 177 ? -34.736 9.690 13.513 1.00 96.00 177 ILE A CA 1
ATOM 1367 C C . ILE A 1 177 ? -36.018 9.521 14.329 1.00 96.00 177 ILE A C 1
ATOM 1369 O O . ILE A 1 177 ? -36.762 8.555 14.123 1.00 96.00 177 ILE A O 1
ATOM 1373 N N . PHE A 1 178 ? -36.270 10.453 15.243 1.00 95.19 178 PHE A N 1
ATOM 1374 C CA . PHE A 1 178 ? -37.500 10.498 16.028 1.00 95.19 178 PHE A CA 1
ATOM 1375 C C . PHE A 1 178 ? -38.214 11.849 15.878 1.00 95.19 178 PHE A C 1
ATOM 1377 O O . PHE A 1 178 ? -37.592 12.897 15.660 1.00 95.19 178 PHE A O 1
ATOM 1384 N N . ASP A 1 179 ? -39.538 11.827 15.989 1.00 89.12 179 ASP A N 1
ATOM 1385 C CA . ASP A 1 179 ? -40.364 13.025 16.096 1.00 89.12 179 ASP A CA 1
ATOM 1386 C C . ASP A 1 179 ? -40.079 13.707 17.432 1.00 89.12 179 ASP A C 1
ATOM 1388 O O . ASP A 1 179 ? -40.054 13.023 18.443 1.00 89.12 179 ASP A O 1
ATOM 1392 N N . SER A 1 180 ? -39.925 15.036 17.489 1.00 79.94 180 SER A N 1
ATOM 1393 C CA . SER A 1 180 ? -39.492 15.800 18.685 1.00 79.94 180 SER A CA 1
ATOM 1394 C C . SER A 1 180 ? -40.435 15.767 19.913 1.00 79.94 180 SER A C 1
ATOM 1396 O O . SER A 1 180 ? -40.431 16.681 20.735 1.00 79.94 180 SER A O 1
ATOM 1398 N N . THR A 1 181 ? -41.253 14.726 20.039 1.00 88.38 181 THR A N 1
ATOM 1399 C CA . THR A 1 181 ? -42.055 14.346 21.196 1.00 88.38 181 THR A CA 1
ATOM 1400 C C . THR A 1 181 ? -41.281 13.379 22.098 1.00 88.38 181 THR A C 1
ATOM 1402 O O . THR A 1 181 ? -40.505 12.543 21.635 1.00 88.38 181 THR A O 1
ATOM 1405 N N . VAL A 1 182 ? -41.527 13.452 23.407 1.00 89.06 182 VAL A N 1
ATOM 1406 C CA . VAL A 1 182 ? -40.900 12.542 24.385 1.00 89.06 182 VAL A CA 1
ATOM 1407 C C . VAL A 1 182 ? -41.341 11.089 24.165 1.00 89.06 182 VAL A C 1
ATOM 1409 O O . VAL A 1 182 ? -40.540 10.183 24.358 1.00 89.06 182 VAL A O 1
ATOM 1412 N N . ALA A 1 183 ? -42.585 10.860 23.732 1.00 92.19 183 ALA A N 1
ATOM 1413 C CA . ALA A 1 183 ? -43.121 9.516 23.512 1.00 92.19 183 ALA A CA 1
ATOM 1414 C C . ALA A 1 183 ? -42.417 8.782 22.358 1.00 92.19 183 ALA A C 1
ATOM 1416 O O . ALA A 1 183 ? -42.084 7.605 22.488 1.00 92.19 183 ALA A O 1
ATOM 1417 N N . ASP A 1 184 ? -42.146 9.470 21.244 1.00 94.50 184 ASP A N 1
ATOM 1418 C CA . ASP A 1 184 ? -41.430 8.839 20.133 1.00 94.50 184 ASP A CA 1
ATOM 1419 C C . ASP A 1 184 ? -39.939 8.641 20.443 1.00 94.50 184 ASP A C 1
ATOM 1421 O O . ASP A 1 184 ? -39.370 7.599 20.111 1.00 94.50 184 ASP A O 1
ATOM 1425 N N . LEU A 1 185 ? -39.325 9.590 21.165 1.00 96.25 185 LEU A N 1
ATOM 1426 C CA . LEU A 1 185 ? -37.967 9.436 21.692 1.00 96.25 185 LEU A CA 1
ATOM 1427 C C . LEU A 1 185 ? -37.850 8.195 22.585 1.00 96.25 185 LEU A C 1
ATOM 1429 O O . LEU A 1 185 ? -36.950 7.384 22.394 1.00 96.25 185 LEU A O 1
ATOM 1433 N N . GLU A 1 186 ? -38.775 8.027 23.528 1.00 94.94 186 GLU A N 1
ATOM 1434 C CA . GLU A 1 186 ? -38.851 6.876 24.432 1.00 94.94 186 GLU A CA 1
ATOM 1435 C C . GLU A 1 186 ? -38.971 5.556 23.660 1.00 94.94 186 GLU A C 1
ATOM 1437 O O . GLU A 1 186 ? -38.205 4.621 23.902 1.00 94.94 186 GLU A O 1
ATOM 1442 N N . ARG A 1 187 ? -39.872 5.493 22.673 1.00 95.38 187 ARG A N 1
ATOM 1443 C CA . ARG A 1 187 ? -40.064 4.313 21.820 1.00 95.38 187 ARG A CA 1
ATOM 1444 C C . ARG A 1 187 ? -38.789 3.943 21.055 1.00 95.38 187 ARG A C 1
ATOM 1446 O O . ARG A 1 187 ? -38.382 2.779 21.048 1.00 95.38 187 ARG A O 1
ATOM 1453 N N . LYS A 1 188 ? -38.149 4.927 20.416 1.00 95.88 188 LYS A N 1
ATOM 1454 C CA . LYS A 1 188 ? -36.919 4.727 19.635 1.00 95.88 188 LYS A CA 1
ATOM 1455 C C . LYS A 1 188 ? -35.733 4.354 20.517 1.00 95.88 188 LYS A C 1
ATOM 1457 O O . LYS A 1 188 ? -34.987 3.450 20.150 1.00 95.88 188 LYS A O 1
ATOM 1462 N N . LEU A 1 189 ? -35.589 4.993 21.680 1.00 95.94 189 LEU A N 1
ATOM 1463 C CA . LEU A 1 189 ? -34.584 4.622 22.676 1.00 95.94 189 LEU A CA 1
ATOM 1464 C C . LEU A 1 189 ? -34.766 3.174 23.111 1.00 95.94 189 LEU A C 1
ATOM 1466 O O . LEU A 1 189 ? -33.814 2.412 23.009 1.00 95.94 189 LEU A O 1
ATOM 1470 N N . THR A 1 190 ? -35.984 2.790 23.506 1.00 95.25 190 THR A N 1
ATOM 1471 C CA . THR A 1 190 ? -36.300 1.426 23.959 1.00 95.25 190 THR A CA 1
ATOM 1472 C C . THR A 1 190 ? -35.899 0.386 22.919 1.00 95.25 190 THR A C 1
ATOM 1474 O O . THR A 1 190 ? -35.258 -0.590 23.274 1.00 95.25 190 THR A O 1
ATOM 1477 N N . THR A 1 191 ? -36.193 0.638 21.639 1.00 94.31 191 THR A N 1
ATOM 1478 C CA . THR A 1 191 ? -35.835 -0.276 20.539 1.00 94.31 191 THR A CA 1
ATOM 1479 C C . THR A 1 191 ? -34.317 -0.358 20.323 1.00 94.31 191 THR A C 1
ATOM 1481 O O . THR A 1 191 ? -33.763 -1.427 20.096 1.00 94.31 191 THR A O 1
ATOM 1484 N N . LEU A 1 192 ? -33.613 0.779 20.357 1.00 95.06 192 LEU A N 1
ATOM 1485 C CA . LEU A 1 192 ? -32.184 0.828 20.032 1.00 95.06 192 LEU A CA 1
ATOM 1486 C C . LEU A 1 192 ? -31.300 0.220 21.128 1.00 95.06 192 LEU A C 1
ATOM 1488 O O . LEU A 1 192 ? -30.256 -0.352 20.817 1.00 95.06 192 LEU A O 1
ATOM 1492 N N . VAL A 1 193 ? -31.704 0.333 22.395 1.00 96.19 193 VAL A N 1
ATOM 1493 C CA . VAL A 1 193 ? -30.921 -0.156 23.542 1.00 96.19 193 VAL A CA 1
ATOM 1494 C C . VAL A 1 193 ? -31.144 -1.636 23.863 1.00 96.19 193 VAL A C 1
ATOM 1496 O O . VAL A 1 193 ? -30.493 -2.149 24.761 1.00 96.19 193 VAL A O 1
ATOM 1499 N N . GLU A 1 194 ? -31.989 -2.358 23.120 1.00 93.06 194 GLU A N 1
ATOM 1500 C CA . GLU A 1 194 ? -32.191 -3.807 23.323 1.00 93.06 194 GLU A CA 1
ATOM 1501 C C . GLU A 1 194 ? -30.899 -4.616 23.159 1.00 93.06 194 GLU A C 1
ATOM 1503 O O . GLU A 1 194 ? -30.743 -5.688 23.743 1.00 93.06 194 GLU A O 1
ATOM 1508 N N . SER A 1 195 ? -29.969 -4.126 22.334 1.00 90.94 195 SER A N 1
ATOM 1509 C CA . SER A 1 195 ? -28.731 -4.833 22.043 1.00 90.94 195 SER A CA 1
ATOM 1510 C C . SER A 1 195 ? -27.564 -3.888 21.792 1.00 90.94 195 SER A C 1
ATOM 1512 O O . SER A 1 195 ? -27.488 -3.180 20.783 1.00 90.94 195 SER A O 1
ATOM 1514 N N . LYS A 1 196 ? -26.562 -3.972 22.670 1.00 93.44 196 LYS A N 1
ATOM 1515 C CA . LYS A 1 196 ? -25.278 -3.286 22.499 1.00 93.44 196 LYS A CA 1
ATOM 1516 C C . LYS A 1 196 ? -24.550 -3.710 21.220 1.00 93.44 196 LYS A C 1
ATOM 1518 O O . LYS A 1 196 ? -23.882 -2.892 20.588 1.00 93.44 196 LYS A O 1
ATOM 1523 N N . SER A 1 197 ? -24.675 -4.975 20.808 1.00 89.94 197 SER A N 1
ATOM 1524 C CA . SER A 1 197 ? -24.055 -5.453 19.565 1.00 89.94 197 SER A CA 1
ATOM 1525 C C . SER A 1 197 ? -24.716 -4.838 18.329 1.00 89.94 197 SER A C 1
ATOM 1527 O O . SER A 1 197 ? -24.009 -4.497 17.379 1.00 89.94 197 SER A O 1
ATOM 1529 N N . ASN A 1 198 ? -26.033 -4.603 18.372 1.00 91.94 198 ASN A N 1
ATOM 1530 C CA . ASN A 1 198 ? -26.751 -3.880 17.325 1.00 91.94 198 ASN A CA 1
ATOM 1531 C C . ASN A 1 198 ? -26.285 -2.417 17.231 1.00 91.94 198 ASN A C 1
ATOM 1533 O O . ASN A 1 198 ? -25.936 -1.953 16.149 1.00 91.94 198 ASN A O 1
ATOM 1537 N N . LEU A 1 199 ? -26.161 -1.712 18.363 1.00 96.81 199 LEU A N 1
ATOM 1538 C CA . LEU A 1 199 ? -25.621 -0.343 18.392 1.00 96.81 199 LEU A CA 1
ATOM 1539 C C . LEU A 1 199 ? -24.207 -0.260 17.795 1.00 96.81 199 LEU A C 1
ATOM 1541 O O . LEU A 1 199 ? -23.910 0.643 17.014 1.00 96.81 199 LEU A O 1
ATOM 1545 N N . ARG A 1 200 ? -23.345 -1.242 18.089 1.00 92.44 200 ARG A N 1
ATOM 1546 C CA . ARG A 1 200 ? -22.013 -1.340 17.468 1.00 92.44 200 ARG A CA 1
ATOM 1547 C C . ARG A 1 200 ? -22.091 -1.540 15.952 1.00 92.44 200 ARG A C 1
ATOM 1549 O O . ARG A 1 200 ? -21.270 -0.974 15.235 1.00 92.44 200 ARG A O 1
ATOM 1556 N N . ALA A 1 201 ? -23.041 -2.331 15.453 1.00 86.25 201 ALA A N 1
ATOM 1557 C CA . ALA A 1 201 ? -23.233 -2.529 14.016 1.00 86.25 201 ALA A CA 1
ATOM 1558 C C . ALA A 1 201 ? -23.685 -1.235 13.320 1.00 86.25 201 ALA A C 1
ATOM 1560 O O . ALA A 1 201 ? -23.081 -0.841 12.324 1.00 86.25 201 ALA A O 1
ATOM 1561 N N . LEU A 1 202 ? -24.662 -0.530 13.895 1.00 92.75 202 LEU A N 1
ATOM 1562 C CA . LEU A 1 202 ? -25.127 0.774 13.409 1.00 92.75 202 LEU A CA 1
ATOM 1563 C C . LEU A 1 202 ? -23.993 1.812 13.405 1.00 92.75 202 LEU A C 1
ATOM 1565 O O . LEU A 1 202 ? -23.801 2.531 12.427 1.00 92.75 202 LEU A O 1
ATOM 1569 N N . GLY A 1 203 ? -23.172 1.832 14.458 1.00 93.19 203 GLY A N 1
ATOM 1570 C CA . GLY A 1 203 ? -22.007 2.710 14.552 1.00 93.19 203 GLY A CA 1
ATOM 1571 C C . GLY A 1 203 ? -20.947 2.477 13.469 1.00 93.19 203 GLY A C 1
ATOM 1572 O O . GLY A 1 203 ? -20.338 3.436 12.993 1.00 93.19 203 GLY A O 1
ATOM 1573 N N . LYS A 1 204 ? -20.771 1.233 13.003 1.00 85.94 204 LYS A N 1
ATOM 1574 C CA . LYS A 1 204 ? -19.897 0.930 11.853 1.00 85.94 204 LYS A CA 1
ATOM 1575 C C . LYS A 1 204 ? -20.434 1.503 10.543 1.00 85.94 204 LYS A C 1
ATOM 1577 O O . LYS A 1 204 ? -19.654 1.940 9.702 1.00 85.94 204 LYS A O 1
ATOM 1582 N N . VAL A 1 205 ? -21.755 1.524 10.366 1.00 84.44 205 VAL A N 1
ATOM 1583 C CA . VAL A 1 205 ? -22.374 2.174 9.202 1.00 84.44 205 VAL A CA 1
ATOM 1584 C C . VAL A 1 205 ? -22.205 3.692 9.297 1.00 84.44 205 VAL A C 1
ATOM 1586 O O . VAL A 1 205 ? -21.846 4.331 8.310 1.00 84.44 205 VAL A O 1
ATOM 1589 N N . SER A 1 206 ? -22.359 4.275 10.493 1.00 88.56 206 SER A N 1
ATOM 1590 C CA . SER A 1 206 ? -22.085 5.700 10.729 1.00 88.56 206 SER A CA 1
ATOM 1591 C C . SER A 1 206 ? -20.668 6.108 10.324 1.00 88.56 206 SER A C 1
ATOM 1593 O O . SER A 1 206 ? -20.508 7.105 9.616 1.00 88.56 206 SER A O 1
ATOM 1595 N N . SER A 1 207 ? -19.644 5.348 10.738 1.00 82.62 207 SER A N 1
ATOM 1596 C CA . SER A 1 207 ? -18.256 5.672 10.389 1.00 82.62 207 SER A CA 1
ATOM 1597 C C . SER A 1 207 ? -18.009 5.551 8.890 1.00 82.62 207 SER A C 1
ATOM 1599 O O . SER A 1 207 ? -17.393 6.451 8.327 1.00 82.62 207 SER A O 1
ATOM 1601 N N . ALA A 1 208 ? -18.555 4.523 8.230 1.00 70.00 208 ALA A N 1
ATOM 1602 C CA . ALA A 1 208 ? -18.470 4.346 6.778 1.00 70.00 208 ALA A CA 1
ATOM 1603 C C . ALA A 1 208 ? -19.132 5.496 5.989 1.00 70.00 208 ALA A C 1
ATOM 1605 O O . ALA A 1 208 ? -18.613 5.939 4.964 1.00 70.00 208 ALA A O 1
ATOM 1606 N N . ASN A 1 209 ? -20.259 6.019 6.482 1.00 66.75 209 ASN A N 1
ATOM 1607 C CA . ASN A 1 209 ? -20.990 7.111 5.832 1.00 66.75 209 ASN A CA 1
ATOM 1608 C C . ASN A 1 209 ? -20.248 8.456 5.902 1.00 66.75 209 ASN A C 1
ATOM 1610 O O . ASN A 1 209 ? -20.405 9.287 5.005 1.00 66.75 209 ASN A O 1
ATOM 1614 N N . VAL A 1 210 ? -19.433 8.670 6.940 1.00 64.00 210 VAL A N 1
ATOM 1615 C CA . VAL A 1 210 ? -18.626 9.892 7.120 1.00 64.00 210 VAL A CA 1
ATOM 1616 C C . VAL A 1 210 ? -17.205 9.730 6.580 1.00 64.00 210 VAL A C 1
ATOM 1618 O O . VAL A 1 210 ? -16.579 10.718 6.198 1.00 64.00 210 VAL A O 1
ATOM 1621 N N . SER A 1 211 ? -16.711 8.497 6.464 1.00 57.25 211 SER A N 1
ATOM 1622 C CA . SER A 1 211 ? -15.397 8.184 5.903 1.00 57.25 211 SER A CA 1
ATOM 1623 C C . SER A 1 211 ? -15.378 8.062 4.379 1.00 57.25 211 SER A C 1
ATOM 1625 O O . SER A 1 211 ? -14.362 7.593 3.867 1.00 57.25 211 SER A O 1
ATOM 1627 N N . LYS A 1 212 ? -16.449 8.483 3.670 1.00 46.66 212 LYS A N 1
ATOM 1628 C CA . LYS A 1 212 ? -16.628 8.295 2.215 1.00 46.66 212 LYS A CA 1
ATOM 1629 C C . LYS A 1 212 ? -15.298 8.359 1.470 1.00 46.66 212 LYS A C 1
ATOM 1631 O O . LYS A 1 212 ? -14.692 9.414 1.286 1.00 46.66 212 LYS A O 1
ATOM 1636 N N . GLU A 1 213 ? -14.868 7.162 1.098 1.00 51.38 213 GLU A N 1
ATOM 1637 C CA . GLU A 1 213 ? -13.618 6.873 0.436 1.00 51.38 213 GLU A CA 1
ATOM 1638 C C . GLU A 1 213 ? -13.491 7.583 -0.915 1.00 51.38 213 GLU A C 1
ATOM 1640 O O . GLU A 1 213 ? -14.453 7.726 -1.667 1.00 51.38 213 GLU A O 1
ATOM 1645 N N . LYS A 1 214 ? -12.218 7.839 -1.239 1.00 52.78 214 LYS A N 1
ATOM 1646 C CA . LYS A 1 214 ? -11.617 7.883 -2.575 1.00 52.78 214 LYS A CA 1
ATOM 1647 C C . LYS A 1 214 ? -12.060 9.030 -3.471 1.00 52.78 214 LYS A C 1
ATOM 1649 O O . LYS A 1 214 ? -13.081 8.988 -4.145 1.00 52.78 214 LYS A O 1
ATOM 1654 N N . ILE A 1 215 ? -11.095 9.903 -3.731 1.00 52.75 215 ILE A N 1
ATOM 1655 C CA . ILE A 1 215 ? -10.834 10.193 -5.132 1.00 52.75 215 ILE A CA 1
ATOM 1656 C C . ILE A 1 215 ? -9.436 9.666 -5.420 1.00 52.75 215 ILE A C 1
ATOM 1658 O O . ILE A 1 215 ? -8.461 10.245 -4.975 1.00 52.75 215 ILE A O 1
ATOM 1662 N N . LEU A 1 216 ? -9.340 8.537 -6.125 1.00 63.88 216 LEU A N 1
ATOM 1663 C CA . LEU A 1 216 ? -8.086 8.063 -6.725 1.00 63.88 216 LEU A CA 1
ATOM 1664 C C . LEU A 1 216 ? -7.586 9.035 -7.816 1.00 63.88 216 LEU A C 1
ATOM 1666 O O . LEU A 1 216 ? -6.444 8.916 -8.244 1.00 63.88 216 LEU A O 1
ATOM 1670 N N . LEU A 1 217 ? -8.408 10.009 -8.253 1.00 66.62 217 LEU A N 1
ATOM 1671 C CA . LEU A 1 217 ? -8.053 10.988 -9.295 1.00 66.62 217 LEU A CA 1
ATOM 1672 C C . LEU A 1 217 ? -6.703 11.666 -9.063 1.00 66.62 217 LEU A C 1
ATOM 1674 O O . LEU A 1 217 ? -5.977 11.782 -10.044 1.00 66.62 217 LEU A O 1
ATOM 1678 N N . PRO A 1 218 ? -6.332 12.126 -7.852 1.00 80.19 218 PRO A N 1
ATOM 1679 C CA . PRO A 1 218 ? -5.065 12.816 -7.671 1.00 80.19 218 PRO A CA 1
ATOM 1680 C C . PRO A 1 218 ? -3.890 11.916 -8.056 1.00 80.19 218 PRO A C 1
ATOM 1682 O O . PRO A 1 218 ? -3.026 12.367 -8.790 1.00 80.19 218 PRO A O 1
ATOM 1685 N N . ILE A 1 219 ? -3.927 10.617 -7.729 1.00 88.94 219 ILE A N 1
ATOM 1686 C CA . ILE A 1 219 ? -2.882 9.646 -8.112 1.00 88.94 219 ILE A CA 1
ATOM 1687 C C . ILE A 1 219 ? -2.734 9.532 -9.642 1.00 88.94 219 ILE A C 1
ATOM 1689 O O . ILE A 1 219 ? -1.622 9.353 -10.134 1.00 88.94 219 ILE A O 1
ATOM 1693 N N . TYR A 1 220 ? -3.820 9.690 -10.406 1.00 93.38 220 TYR A N 1
ATOM 1694 C CA . TYR A 1 220 ? -3.793 9.655 -11.876 1.00 93.38 220 TYR A CA 1
ATOM 1695 C C . TYR A 1 220 ? -3.609 11.032 -12.533 1.00 93.38 220 TYR A C 1
ATOM 1697 O O . TYR A 1 220 ? -3.371 11.100 -13.738 1.00 93.38 220 TYR A O 1
ATOM 1705 N N . ALA A 1 221 ? -3.665 12.137 -11.787 1.00 92.50 221 ALA A N 1
ATOM 1706 C CA . ALA A 1 221 ? -3.484 13.471 -12.358 1.00 92.50 221 ALA A CA 1
ATOM 1707 C C . ALA A 1 221 ? -2.100 13.657 -13.024 1.00 92.50 221 ALA A C 1
ATOM 1709 O O . ALA A 1 221 ? -2.065 14.149 -14.154 1.00 92.50 221 ALA A O 1
ATOM 1710 N N . PRO A 1 222 ? -0.970 13.206 -12.432 1.00 95.38 222 PRO A N 1
ATOM 1711 C CA . PRO A 1 222 ? 0.327 13.259 -13.104 1.00 95.38 222 PRO A CA 1
ATOM 1712 C C . PRO A 1 222 ? 0.401 12.371 -14.347 1.00 95.38 222 PRO A C 1
ATOM 1714 O O . PRO A 1 222 ? 1.084 12.726 -15.304 1.00 95.38 222 PRO A O 1
ATOM 1717 N N . VAL A 1 223 ? -0.320 11.239 -14.357 1.00 96.62 223 VAL A N 1
ATOM 1718 C CA . VAL A 1 223 ? -0.407 10.361 -15.536 1.00 96.62 223 VAL A CA 1
ATOM 1719 C C . VAL A 1 223 ? -1.020 11.150 -16.685 1.00 96.62 223 VAL A C 1
ATOM 1721 O O . VAL A 1 223 ? -0.381 11.307 -17.722 1.00 96.62 223 VAL A O 1
ATOM 1724 N N . LEU A 1 224 ? -2.214 11.713 -16.479 1.00 96.12 224 LEU A N 1
ATOM 1725 C CA . LEU A 1 224 ? -2.909 12.507 -17.493 1.00 96.12 224 LEU A CA 1
ATOM 1726 C C . LEU A 1 224 ? -2.051 13.683 -17.969 1.00 96.12 224 LEU A C 1
ATOM 1728 O O . LEU A 1 224 ? -1.903 13.886 -19.172 1.00 96.12 224 LEU A O 1
ATOM 1732 N N . LEU A 1 225 ? -1.423 14.406 -17.037 1.00 96.81 225 LEU A N 1
ATOM 1733 C CA . LEU A 1 225 ? -0.556 15.534 -17.363 1.00 96.81 225 LEU A CA 1
ATOM 1734 C C . LEU A 1 225 ? 0.636 15.108 -18.234 1.00 96.81 225 LEU A C 1
ATOM 1736 O O . LEU A 1 225 ? 0.956 15.788 -19.203 1.00 96.81 225 LEU A O 1
ATOM 1740 N N . SER A 1 226 ? 1.261 13.962 -17.948 1.00 97.88 226 SER A N 1
ATOM 1741 C CA . SER A 1 226 ? 2.392 13.470 -18.746 1.00 97.88 226 SER A CA 1
ATOM 1742 C C . SER A 1 226 ? 2.011 13.161 -20.199 1.00 97.88 226 SER A C 1
ATOM 1744 O O . SER A 1 226 ? 2.809 13.424 -21.101 1.00 97.88 226 SER A O 1
ATOM 1746 N N . TYR A 1 227 ? 0.790 12.665 -20.440 1.00 97.25 227 TYR A N 1
ATOM 1747 C CA . TYR A 1 227 ? 0.268 12.401 -21.785 1.00 97.25 227 TYR A CA 1
ATOM 1748 C C . TYR A 1 227 ? -0.172 13.675 -22.508 1.00 97.25 227 TYR A C 1
ATOM 1750 O O . TYR A 1 227 ? 0.042 13.784 -23.711 1.00 97.25 227 TYR A O 1
ATOM 1758 N N . VAL A 1 228 ? -0.714 14.669 -21.794 1.00 97.62 228 VAL A N 1
ATOM 1759 C CA . VAL A 1 228 ? -1.003 15.990 -22.382 1.00 97.62 228 VAL A CA 1
ATOM 1760 C C . VAL A 1 228 ? 0.266 16.604 -22.975 1.00 97.62 228 VAL A C 1
ATOM 1762 O O . VAL A 1 228 ? 0.223 17.151 -24.070 1.00 97.62 228 VAL A O 1
ATOM 1765 N N . PHE A 1 229 ? 1.405 16.456 -22.295 1.00 97.06 229 PHE A N 1
ATOM 1766 C CA . PHE A 1 229 ? 2.700 16.978 -22.736 1.00 97.06 229 PHE A CA 1
ATOM 1767 C C . PHE A 1 229 ? 3.490 16.029 -23.651 1.00 97.06 229 PHE A C 1
ATOM 1769 O O . PHE A 1 229 ? 4.665 16.280 -23.897 1.00 97.06 229 PHE A O 1
ATOM 1776 N N . GLN A 1 230 ? 2.887 14.958 -24.187 1.00 95.56 230 GLN A N 1
ATOM 1777 C CA . GLN A 1 230 ? 3.609 13.974 -25.013 1.00 95.56 230 GLN A CA 1
ATOM 1778 C C . GLN A 1 230 ? 4.276 14.571 -26.265 1.00 95.56 230 GLN A C 1
ATOM 1780 O O . GLN A 1 230 ? 5.272 14.030 -26.725 1.00 95.56 230 GLN A O 1
ATOM 1785 N N . PHE A 1 231 ? 3.767 15.699 -26.776 1.00 95.75 231 PHE A N 1
ATOM 1786 C CA . PHE A 1 231 ? 4.347 16.438 -27.906 1.00 95.75 231 PHE A CA 1
ATOM 1787 C C . PHE A 1 231 ? 5.737 17.028 -27.606 1.00 95.75 231 PHE A C 1
ATOM 1789 O O . PHE A 1 231 ? 6.444 17.440 -28.519 1.00 95.75 231 PHE A O 1
ATOM 1796 N N . ASN A 1 232 ? 6.124 17.112 -26.330 1.00 97.31 232 ASN A N 1
ATOM 1797 C CA . ASN A 1 232 ? 7.468 17.466 -25.900 1.00 97.31 232 ASN A CA 1
ATOM 1798 C C . ASN A 1 232 ? 8.008 16.315 -25.035 1.00 97.31 232 ASN A C 1
ATOM 1800 O O . ASN A 1 232 ? 7.687 16.246 -23.843 1.00 97.31 232 ASN A O 1
ATOM 1804 N N . PRO A 1 233 ? 8.823 15.403 -25.595 1.00 97.25 233 PRO A N 1
ATOM 1805 C CA . PRO A 1 233 ? 9.212 14.181 -24.898 1.00 97.25 233 PRO A CA 1
ATOM 1806 C C . PRO A 1 233 ? 10.044 14.462 -23.642 1.00 97.25 233 PRO A C 1
ATOM 1808 O O . PRO A 1 233 ? 9.878 13.777 -22.636 1.00 97.25 233 PRO A O 1
ATOM 1811 N N . VAL A 1 234 ? 10.854 15.527 -23.635 1.00 97.69 234 VAL A N 1
ATOM 1812 C CA . VAL A 1 234 ? 11.633 15.929 -22.455 1.00 97.69 234 VAL A CA 1
ATOM 1813 C C . VAL A 1 234 ? 10.719 16.397 -21.321 1.00 97.69 234 VAL A C 1
ATOM 1815 O O . VAL A 1 234 ? 10.835 15.919 -20.192 1.00 97.69 234 VAL A O 1
ATOM 1818 N N . ALA A 1 235 ? 9.764 17.285 -21.611 1.00 97.56 235 ALA A N 1
ATOM 1819 C CA . ALA A 1 235 ? 8.793 17.740 -20.615 1.00 97.56 235 ALA A CA 1
ATOM 1820 C C . ALA A 1 235 ? 7.907 16.584 -20.127 1.00 97.56 235 ALA A C 1
ATOM 1822 O O . ALA A 1 235 ? 7.703 16.427 -18.923 1.00 97.56 235 ALA A O 1
ATOM 1823 N N . SER A 1 236 ? 7.425 15.743 -21.047 1.00 98.19 236 SER A N 1
ATOM 1824 C CA . SER A 1 236 ? 6.628 14.555 -20.735 1.00 98.19 236 SER A CA 1
ATOM 1825 C C . SER A 1 236 ? 7.368 13.599 -19.799 1.00 98.19 236 SER A C 1
ATOM 1827 O O . SER A 1 236 ? 6.789 13.158 -18.803 1.00 98.19 236 SER A O 1
ATOM 1829 N N . TYR A 1 237 ? 8.653 13.338 -20.065 1.00 98.38 237 TYR A N 1
ATOM 1830 C CA . TYR A 1 237 ? 9.508 12.528 -19.204 1.00 98.38 237 TYR A CA 1
ATOM 1831 C C . TYR A 1 237 ? 9.596 13.114 -17.790 1.00 98.38 237 TYR A C 1
ATOM 1833 O O . TYR A 1 237 ? 9.301 12.414 -16.822 1.00 98.38 237 TYR A O 1
ATOM 1841 N N . PHE A 1 238 ? 9.943 14.400 -17.649 1.00 98.38 238 PHE A N 1
ATOM 1842 C CA . PHE A 1 238 ? 10.089 15.023 -16.328 1.00 98.38 238 PHE A CA 1
ATOM 1843 C C . PHE A 1 238 ? 8.769 15.080 -15.557 1.00 98.38 238 PHE A C 1
ATOM 1845 O O . PHE A 1 238 ? 8.762 14.840 -14.350 1.00 98.38 238 PHE A O 1
ATOM 1852 N N . ILE A 1 239 ? 7.647 15.338 -16.235 1.00 98.31 239 ILE A N 1
ATOM 1853 C CA . ILE A 1 239 ? 6.314 15.278 -15.624 1.00 98.31 239 ILE A CA 1
ATOM 1854 C C . ILE A 1 239 ? 6.017 13.855 -15.145 1.00 98.31 239 ILE A C 1
ATOM 1856 O O . ILE A 1 239 ? 5.545 13.678 -14.023 1.00 98.31 239 ILE A O 1
ATOM 1860 N N . ALA A 1 240 ? 6.315 12.837 -15.958 1.00 98.19 240 ALA A N 1
ATOM 1861 C CA . ALA A 1 2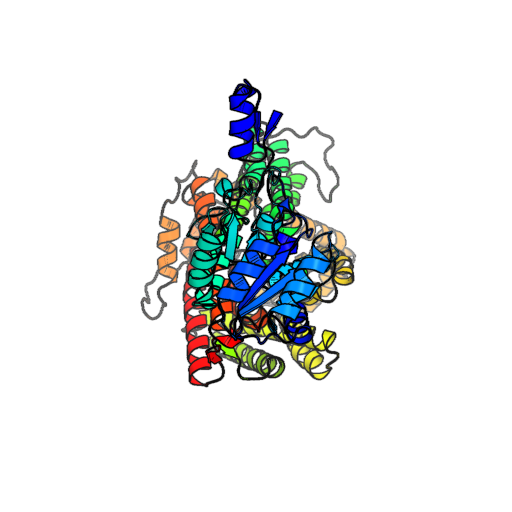40 ? 6.099 11.445 -15.583 1.00 98.19 240 ALA A CA 1
ATOM 1862 C C . ALA A 1 240 ? 6.986 11.017 -14.396 1.00 98.19 240 ALA A C 1
ATOM 1864 O O . ALA A 1 240 ? 6.528 10.358 -13.459 1.00 98.19 240 ALA A O 1
ATOM 1865 N N . TRP A 1 241 ? 8.251 11.440 -14.403 1.00 98.12 241 TRP A N 1
ATOM 1866 C CA . TRP A 1 241 ? 9.221 11.206 -13.336 1.00 98.12 241 TRP A CA 1
ATOM 1867 C C . TRP A 1 241 ? 8.806 11.882 -12.022 1.00 98.12 241 TRP A C 1
ATOM 1869 O O . TRP A 1 241 ? 8.637 11.195 -11.012 1.00 98.12 241 TRP A O 1
ATOM 1879 N N . LEU A 1 242 ? 8.516 13.190 -12.042 1.00 98.12 242 LEU A N 1
ATOM 1880 C CA . LEU A 1 242 ? 7.983 13.930 -10.888 1.00 98.12 242 LEU A CA 1
ATOM 1881 C C . LEU A 1 242 ? 6.631 13.378 -10.421 1.00 98.12 242 LEU A C 1
ATOM 1883 O O . LEU A 1 242 ? 6.337 13.372 -9.224 1.00 98.12 242 LEU A O 1
ATOM 1887 N N . GLY A 1 243 ? 5.826 12.859 -11.347 1.00 97.00 243 GLY A N 1
ATOM 1888 C CA . GLY A 1 243 ? 4.534 12.253 -11.060 1.00 97.00 243 GLY A CA 1
ATOM 1889 C C . GLY A 1 243 ? 4.617 11.100 -10.066 1.00 97.00 243 GLY A C 1
ATOM 1890 O O . GLY A 1 243 ? 3.768 11.002 -9.184 1.00 97.00 243 GLY A O 1
ATOM 1891 N N . SER A 1 244 ? 5.673 10.282 -10.115 1.00 96.44 244 SER A N 1
ATOM 1892 C CA . SER A 1 244 ? 5.853 9.202 -9.135 1.00 96.44 244 SER A CA 1
ATOM 1893 C C . SER A 1 244 ? 6.107 9.731 -7.721 1.00 96.44 244 SER A C 1
ATOM 1895 O O . SER A 1 244 ? 5.615 9.153 -6.752 1.00 96.44 244 SER A O 1
ATOM 1897 N N . PHE A 1 245 ? 6.792 10.869 -7.586 1.00 95.81 245 PHE A N 1
ATOM 1898 C CA . PHE A 1 245 ? 6.966 11.539 -6.294 1.00 95.81 245 PHE A CA 1
ATOM 1899 C C . PHE A 1 245 ? 5.667 12.169 -5.786 1.00 95.81 245 PHE A C 1
ATOM 1901 O O . PHE A 1 245 ? 5.394 12.116 -4.586 1.00 95.81 245 PHE A O 1
ATOM 1908 N N . ALA A 1 246 ? 4.828 12.694 -6.683 1.00 94.00 246 ALA A N 1
ATOM 1909 C CA . ALA A 1 246 ? 3.492 13.163 -6.321 1.00 94.00 246 ALA A CA 1
ATOM 1910 C C . ALA A 1 246 ? 2.616 12.015 -5.785 1.00 94.00 246 ALA A C 1
ATOM 1912 O O . ALA A 1 246 ? 1.949 12.176 -4.761 1.00 94.00 246 ALA A O 1
ATOM 1913 N N . ILE A 1 247 ? 2.688 10.828 -6.402 1.00 94.00 247 ILE A N 1
ATOM 1914 C CA . ILE A 1 247 ? 2.001 9.626 -5.905 1.00 94.00 247 ILE A CA 1
ATOM 1915 C C . ILE A 1 247 ? 2.487 9.267 -4.493 1.00 94.00 247 ILE A C 1
ATOM 1917 O O . ILE A 1 247 ? 1.647 9.095 -3.610 1.00 94.00 247 ILE A O 1
ATOM 1921 N N . TYR A 1 248 ? 3.804 9.233 -4.233 1.00 91.56 248 TYR A N 1
ATOM 1922 C CA . TYR A 1 248 ? 4.331 9.017 -2.874 1.00 91.56 248 TYR A CA 1
ATOM 1923 C C . TYR A 1 248 ? 3.817 10.050 -1.874 1.00 91.56 248 TYR A C 1
ATOM 1925 O O . TYR A 1 248 ? 3.422 9.702 -0.759 1.00 91.56 248 TYR A O 1
ATOM 1933 N N . TYR A 1 249 ? 3.825 11.329 -2.255 1.00 89.06 249 TYR A N 1
ATOM 1934 C CA . TYR A 1 249 ? 3.334 12.392 -1.390 1.00 89.06 249 TYR A CA 1
ATOM 1935 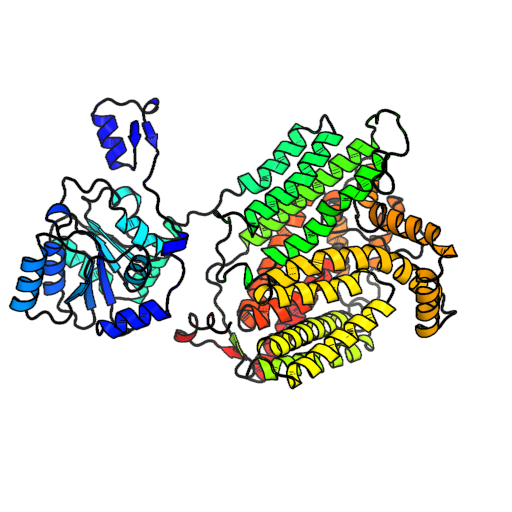C C . TYR A 1 249 ? 1.885 12.125 -0.986 1.00 89.06 249 TYR A C 1
ATOM 1937 O O . TYR A 1 249 ? 1.566 12.124 0.198 1.00 89.06 249 TYR A O 1
ATOM 1945 N N . TRP A 1 250 ? 1.018 11.819 -1.943 1.00 85.81 250 TRP A N 1
ATOM 1946 C CA . TRP A 1 250 ? -0.396 11.579 -1.692 1.00 85.81 250 TRP A CA 1
ATOM 1947 C C . TRP A 1 250 ? -0.686 10.313 -0.888 1.00 85.81 250 TRP A C 1
ATOM 1949 O O . TRP A 1 250 ? -1.567 10.336 -0.027 1.00 85.81 250 TRP A O 1
ATOM 1959 N N . THR A 1 251 ? 0.050 9.229 -1.119 1.00 85.06 251 THR A N 1
ATOM 1960 C CA . THR A 1 251 ? -0.230 7.938 -0.475 1.00 85.06 251 THR A CA 1
ATOM 1961 C C . THR A 1 251 ? 0.418 7.812 0.901 1.00 85.06 251 THR A C 1
ATOM 1963 O O . THR A 1 251 ? -0.157 7.189 1.793 1.00 85.06 251 THR A O 1
ATOM 1966 N N . ILE A 1 252 ? 1.584 8.433 1.106 1.00 82.88 252 ILE A N 1
ATOM 1967 C CA . ILE A 1 252 ? 2.408 8.254 2.309 1.00 82.88 252 ILE A CA 1
ATOM 1968 C C . ILE A 1 252 ? 2.433 9.531 3.170 1.00 82.88 252 ILE A C 1
ATOM 1970 O O . ILE A 1 252 ? 2.245 9.466 4.390 1.00 82.88 252 ILE A O 1
ATOM 1974 N N . LEU A 1 253 ? 2.655 10.705 2.569 1.00 79.56 253 LEU A N 1
ATOM 1975 C CA . LEU A 1 253 ? 3.006 11.933 3.305 1.00 79.56 253 LEU A CA 1
ATOM 1976 C C . LEU A 1 253 ? 1.835 12.900 3.544 1.00 79.56 253 LEU A C 1
ATOM 1978 O O . LEU A 1 253 ? 1.868 13.656 4.514 1.00 79.56 253 LEU A O 1
ATOM 1982 N N . SER A 1 254 ? 0.815 12.883 2.686 1.00 71.88 254 SER A N 1
ATOM 1983 C CA . SER A 1 254 ? -0.308 13.822 2.693 1.00 71.88 254 SER A CA 1
ATOM 1984 C C . SER A 1 254 ? -1.092 13.745 4.010 1.00 71.88 254 SER A C 1
ATOM 1986 O O . SER A 1 254 ? -1.300 12.650 4.531 1.00 71.88 254 SER A O 1
ATOM 1988 N N . PRO A 1 255 ? -1.580 14.872 4.556 1.00 55.16 255 PRO A N 1
ATOM 1989 C CA . PRO A 1 255 ? -2.518 14.867 5.680 1.00 55.16 255 PRO A CA 1
ATOM 1990 C C . PRO A 1 255 ? -3.859 14.193 5.342 1.00 55.16 255 PRO A C 1
ATOM 1992 O O . PRO A 1 255 ? -4.483 13.597 6.214 1.00 55.16 255 PRO A O 1
ATOM 1995 N N . ILE A 1 256 ? -4.280 14.248 4.073 1.00 54.62 256 ILE A N 1
ATOM 1996 C CA . ILE A 1 256 ? -5.551 13.703 3.559 1.00 54.62 256 ILE A CA 1
ATOM 1997 C C . ILE A 1 256 ? -5.306 12.301 2.981 1.00 54.62 256 ILE A C 1
ATOM 1999 O O . ILE A 1 256 ? -5.665 12.018 1.842 1.00 54.62 256 ILE A O 1
ATOM 2003 N N . LYS A 1 257 ? -4.585 11.441 3.711 1.00 59.22 257 LYS A N 1
ATOM 2004 C CA . LYS A 1 257 ? -4.162 10.123 3.204 1.00 59.22 257 LYS A CA 1
ATOM 2005 C C . LYS A 1 257 ? -5.343 9.385 2.586 1.00 59.22 257 LYS A C 1
ATOM 2007 O O . LYS A 1 257 ? -6.388 9.246 3.213 1.00 59.22 257 LYS A O 1
ATOM 2012 N N . TYR A 1 258 ? -5.139 8.846 1.388 1.00 58.94 258 TYR A N 1
ATOM 2013 C CA . TYR A 1 258 ? -6.158 8.057 0.683 1.00 58.94 258 TYR A CA 1
ATOM 2014 C C . TYR A 1 258 ? -6.438 6.705 1.350 1.00 58.94 258 TYR A C 1
ATOM 2016 O O . TYR A 1 258 ? -7.291 5.954 0.885 1.00 58.94 258 TYR A O 1
ATOM 2024 N N . ILE A 1 259 ? -5.694 6.389 2.412 1.00 61.22 259 ILE A N 1
ATOM 2025 C CA . ILE A 1 259 ? -5.739 5.127 3.128 1.00 61.22 259 ILE A CA 1
ATOM 2026 C C . ILE A 1 259 ? -5.709 5.449 4.613 1.00 61.22 259 ILE A C 1
ATOM 2028 O O . ILE A 1 259 ? -4.744 6.026 5.126 1.00 61.22 259 ILE A O 1
ATOM 2032 N N . GLN A 1 260 ? -6.767 5.048 5.301 1.00 55.59 260 GLN A N 1
ATOM 2033 C CA . GLN A 1 260 ? -6.727 4.899 6.741 1.00 55.59 260 GLN A CA 1
ATOM 2034 C C . GLN A 1 260 ? -6.076 3.543 7.032 1.00 55.59 260 GLN A C 1
ATOM 2036 O O . GLN A 1 260 ? -6.358 2.551 6.372 1.00 55.59 260 GLN A O 1
ATOM 2041 N N . LEU A 1 261 ? -5.124 3.511 7.952 1.00 62.25 261 LEU A N 1
ATOM 2042 C CA . LEU A 1 261 ? -4.436 2.287 8.350 1.00 62.25 261 LEU A CA 1
ATOM 2043 C C . LEU A 1 261 ? -4.715 2.066 9.838 1.00 62.25 261 LEU A C 1
ATOM 2045 O O . LEU A 1 261 ? -4.926 3.028 10.575 1.00 62.25 261 LEU A O 1
ATOM 2049 N N . ASP A 1 262 ? -4.719 0.811 10.269 1.00 56.91 262 ASP A N 1
ATOM 2050 C CA . ASP A 1 262 ? -4.920 0.406 11.668 1.00 56.91 262 ASP A CA 1
ATOM 2051 C C . ASP A 1 262 ? -3.794 0.890 12.606 1.00 56.91 262 ASP A C 1
ATOM 2053 O O . ASP A 1 262 ? -4.037 1.184 13.774 1.00 56.91 262 ASP A O 1
ATOM 2057 N N . LEU A 1 263 ? -2.567 1.031 12.096 1.00 66.31 263 LEU A N 1
ATOM 2058 C CA . LEU A 1 263 ? -1.415 1.585 12.811 1.00 66.31 263 LEU A CA 1
ATOM 2059 C C . LEU A 1 263 ? -1.020 2.975 12.277 1.00 66.31 263 LEU A C 1
ATOM 2061 O O . LEU A 1 263 ? -1.372 3.357 11.161 1.00 66.31 263 LEU A O 1
ATOM 2065 N N . PRO A 1 264 ? -0.223 3.767 13.018 1.00 69.25 264 PRO A N 1
ATOM 2066 C CA . PRO A 1 264 ? 0.469 4.916 12.446 1.00 69.25 264 PRO A CA 1
ATOM 2067 C C . PRO A 1 264 ? 1.458 4.472 11.364 1.00 69.25 264 PRO A C 1
ATOM 2069 O O . PRO A 1 264 ? 2.134 3.454 11.501 1.00 69.25 264 PRO A O 1
ATOM 2072 N N . LEU A 1 265 ? 1.602 5.259 10.295 1.00 70.81 265 LEU A N 1
ATOM 2073 C CA . LEU A 1 265 ? 2.504 4.953 9.176 1.00 70.81 265 LEU A CA 1
ATOM 2074 C C . LEU A 1 265 ? 3.943 4.633 9.625 1.00 70.81 265 LEU A C 1
ATOM 2076 O O . LEU A 1 265 ? 4.547 3.685 9.135 1.00 70.81 265 LEU A O 1
ATOM 2080 N N . SER A 1 266 ? 4.473 5.384 10.595 1.00 75.38 266 SER A N 1
ATOM 2081 C CA . SER A 1 266 ? 5.829 5.179 11.119 1.00 75.38 266 SER A CA 1
ATOM 2082 C C . SER A 1 266 ? 6.037 3.809 11.759 1.00 75.38 266 SER A C 1
ATOM 2084 O O . SER A 1 266 ? 7.179 3.387 11.874 1.00 75.38 266 SER A O 1
ATOM 2086 N N . LYS A 1 267 ? 4.963 3.125 12.177 1.00 75.94 267 LYS A N 1
ATOM 2087 C CA . LYS A 1 267 ? 5.011 1.791 12.785 1.00 75.94 267 LYS A CA 1
ATOM 2088 C C . LYS A 1 267 ? 4.739 0.656 11.789 1.00 75.94 267 LYS A C 1
ATOM 2090 O O . LYS A 1 267 ? 4.982 -0.487 12.144 1.00 75.94 267 LYS A O 1
ATOM 2095 N N . GLN A 1 268 ? 4.288 0.942 10.562 1.00 82.69 268 GLN A N 1
ATOM 2096 C CA . GLN A 1 268 ? 3.863 -0.084 9.589 1.00 82.69 268 GLN A CA 1
ATOM 2097 C C . GLN A 1 268 ? 4.582 -0.033 8.231 1.00 82.69 268 GLN A C 1
ATOM 2099 O O . GLN A 1 268 ? 4.089 -0.528 7.220 1.00 82.69 268 GLN A O 1
ATOM 2104 N N . ILE A 1 269 ? 5.755 0.585 8.197 1.00 90.38 269 ILE A N 1
ATOM 2105 C CA . ILE A 1 269 ? 6.593 0.769 7.004 1.00 90.38 269 ILE A CA 1
ATOM 2106 C C . ILE A 1 269 ? 6.917 -0.513 6.222 1.00 90.38 269 ILE A C 1
ATOM 2108 O O . ILE A 1 269 ? 7.348 -0.406 5.082 1.00 90.38 269 ILE A O 1
ATOM 2112 N N . MET A 1 270 ? 6.735 -1.701 6.812 1.00 93.94 270 MET A N 1
ATOM 2113 C CA . MET A 1 270 ? 6.964 -2.983 6.141 1.00 93.94 270 MET A CA 1
ATOM 2114 C C . MET A 1 270 ? 5.762 -3.463 5.319 1.00 93.94 270 MET A C 1
ATOM 2116 O O . MET A 1 270 ? 5.859 -4.493 4.653 1.00 93.94 270 MET A O 1
ATOM 2120 N N . ARG A 1 271 ? 4.621 -2.762 5.373 1.00 92.75 271 ARG A N 1
ATOM 2121 C CA . ARG A 1 271 ? 3.447 -3.103 4.562 1.00 92.75 271 ARG A CA 1
ATOM 2122 C C . ARG A 1 271 ? 3.645 -2.731 3.093 1.00 92.75 271 ARG A C 1
ATOM 2124 O O . ARG A 1 271 ? 4.363 -1.767 2.811 1.00 92.75 271 ARG A O 1
ATOM 2131 N N . PRO A 1 272 ? 2.942 -3.408 2.164 1.00 94.88 272 PRO A N 1
ATOM 2132 C CA . PRO A 1 272 ? 3.057 -3.164 0.726 1.00 94.88 272 PRO A CA 1
ATOM 2133 C C . PRO A 1 272 ? 2.917 -1.697 0.319 1.00 94.88 272 PRO A C 1
ATOM 2135 O O . PRO A 1 272 ? 3.681 -1.212 -0.514 1.00 94.88 272 PRO A O 1
ATOM 2138 N N . ILE A 1 273 ? 1.991 -0.966 0.947 1.00 91.25 273 ILE A N 1
ATOM 2139 C CA . ILE A 1 273 ? 1.763 0.449 0.635 1.00 91.25 273 ILE A CA 1
ATOM 2140 C C . ILE A 1 273 ? 2.989 1.340 0.863 1.00 91.25 273 ILE A C 1
ATOM 2142 O O . ILE A 1 273 ? 3.110 2.376 0.229 1.00 91.25 273 ILE A O 1
ATOM 2146 N N . VAL A 1 274 ? 3.908 0.954 1.748 1.00 92.06 274 VAL A N 1
ATOM 2147 C CA . VAL A 1 274 ? 5.158 1.694 1.952 1.00 92.06 274 VAL A CA 1
ATOM 2148 C C . VAL A 1 274 ? 6.302 0.973 1.264 1.00 92.06 274 VAL A C 1
ATOM 2150 O O . VAL A 1 274 ? 6.944 1.544 0.393 1.00 92.06 274 VAL A O 1
ATOM 2153 N N . LEU A 1 275 ? 6.553 -0.278 1.642 1.00 93.69 275 LEU A N 1
ATOM 2154 C CA . LEU A 1 275 ? 7.752 -1.002 1.243 1.00 93.69 275 LEU A CA 1
ATOM 2155 C C . LEU A 1 275 ? 7.739 -1.383 -0.235 1.00 93.69 275 LEU A C 1
ATOM 2157 O O . LEU A 1 275 ? 8.644 -0.993 -0.969 1.00 93.69 275 LEU A O 1
ATOM 2161 N N . THR A 1 276 ? 6.700 -2.088 -0.689 1.00 94.62 276 THR A N 1
ATOM 2162 C CA . THR A 1 276 ? 6.572 -2.463 -2.104 1.00 94.62 276 THR A CA 1
ATOM 2163 C C . THR A 1 276 ? 6.475 -1.224 -2.981 1.00 94.62 276 THR A C 1
ATOM 2165 O O . THR A 1 276 ? 7.158 -1.161 -3.996 1.00 94.62 276 THR A O 1
ATOM 2168 N N . GLN A 1 277 ? 5.690 -0.216 -2.580 1.00 93.81 277 GLN A N 1
ATOM 2169 C CA . GLN A 1 277 ? 5.599 1.040 -3.328 1.00 93.81 277 GLN A CA 1
ATOM 2170 C C . GLN A 1 277 ? 6.979 1.709 -3.466 1.00 93.81 277 GLN A C 1
ATOM 2172 O O . GLN A 1 277 ? 7.373 2.049 -4.580 1.00 93.81 277 GLN A O 1
ATOM 2177 N N . LEU A 1 278 ? 7.718 1.867 -2.358 1.00 92.81 278 LEU A N 1
ATOM 2178 C CA . LEU A 1 278 ? 9.022 2.539 -2.332 1.00 92.81 278 LEU A CA 1
ATOM 2179 C C . LEU A 1 278 ? 10.073 1.790 -3.146 1.00 92.81 278 LEU A C 1
ATOM 2181 O O . LEU A 1 278 ? 10.802 2.405 -3.922 1.00 92.81 278 LEU A O 1
ATOM 2185 N N . VAL A 1 279 ? 10.145 0.467 -2.996 1.00 92.19 279 VAL A N 1
ATOM 2186 C CA . VAL A 1 279 ? 11.091 -0.355 -3.757 1.00 92.19 279 VAL A CA 1
ATOM 2187 C C . VAL A 1 279 ? 10.730 -0.326 -5.241 1.00 92.19 279 VAL A C 1
ATOM 2189 O O . VAL A 1 279 ? 11.582 0.005 -6.062 1.00 92.19 279 VAL A O 1
ATOM 2192 N N . PHE A 1 280 ? 9.472 -0.595 -5.597 1.00 93.19 280 PHE A N 1
ATOM 2193 C CA . PHE A 1 280 ? 9.036 -0.613 -6.990 1.00 93.19 280 PHE A CA 1
ATOM 2194 C C . PHE A 1 280 ? 9.287 0.725 -7.688 1.00 93.19 280 PHE A C 1
ATOM 2196 O O . PHE A 1 280 ? 9.994 0.766 -8.694 1.00 93.19 280 PHE A O 1
ATOM 2203 N N . ALA A 1 281 ? 8.735 1.827 -7.174 1.00 92.50 281 ALA A N 1
ATOM 2204 C CA . ALA A 1 281 ? 8.850 3.110 -7.856 1.00 92.50 281 ALA A CA 1
ATOM 2205 C C . ALA A 1 281 ? 10.244 3.729 -7.687 1.00 92.50 281 ALA A C 1
ATOM 2207 O O . ALA A 1 281 ? 10.700 4.419 -8.595 1.00 92.50 281 ALA A O 1
ATOM 2208 N N . GLY A 1 282 ? 10.969 3.422 -6.607 1.00 91.31 282 GLY A N 1
ATOM 2209 C CA . GLY A 1 282 ? 12.383 3.768 -6.476 1.00 91.31 282 GLY A CA 1
ATOM 2210 C C . GLY A 1 282 ? 13.206 3.190 -7.628 1.00 91.31 282 GLY A C 1
ATOM 2211 O O . GLY A 1 282 ? 13.845 3.943 -8.358 1.00 91.31 282 GLY A O 1
ATOM 2212 N N . PHE A 1 283 ? 13.122 1.877 -7.861 1.00 88.69 283 PHE A N 1
ATOM 2213 C CA . PHE A 1 283 ? 13.857 1.230 -8.951 1.00 88.69 283 PHE A CA 1
ATOM 2214 C C . PHE A 1 283 ? 13.291 1.573 -10.335 1.00 88.69 283 PHE A C 1
ATOM 2216 O O . PHE A 1 283 ? 14.038 2.039 -11.187 1.00 88.69 283 PHE A O 1
ATOM 2223 N N . MET A 1 284 ? 11.991 1.394 -10.575 1.00 89.75 284 MET A N 1
ATOM 2224 C CA . MET A 1 284 ? 11.419 1.489 -11.928 1.00 89.75 284 MET A CA 1
ATOM 2225 C C . MET A 1 284 ? 11.155 2.920 -12.396 1.00 89.75 284 MET A C 1
ATOM 2227 O O . MET A 1 284 ? 11.179 3.181 -13.596 1.00 89.75 284 MET A O 1
ATOM 2231 N N . CYS A 1 285 ? 10.868 3.843 -11.475 1.00 93.81 285 CYS A N 1
ATOM 2232 C CA . CYS A 1 285 ? 10.433 5.195 -11.831 1.00 93.81 285 CYS A CA 1
ATOM 2233 C C . CYS A 1 285 ? 11.486 6.254 -11.512 1.00 93.81 285 CYS A C 1
ATOM 2235 O O . CYS A 1 285 ? 11.643 7.184 -12.295 1.00 93.81 285 CYS A O 1
ATOM 2237 N N . SER A 1 286 ? 12.180 6.152 -10.373 1.00 94.00 286 SER A N 1
ATOM 2238 C CA . SER A 1 286 ? 13.097 7.201 -9.917 1.00 94.00 286 SER A CA 1
ATOM 2239 C C . SER A 1 286 ? 14.496 7.076 -10.520 1.00 94.00 286 SER A C 1
ATOM 2241 O O . SER A 1 286 ? 15.063 8.095 -10.908 1.00 94.00 286 SER A O 1
ATOM 2243 N N . THR A 1 287 ? 15.051 5.864 -10.635 1.00 92.62 287 THR A N 1
ATOM 2244 C CA . THR A 1 287 ? 16.438 5.676 -11.117 1.00 92.62 287 THR A CA 1
ATOM 2245 C C . THR A 1 287 ? 16.623 5.901 -12.618 1.00 92.62 287 THR A C 1
ATOM 2247 O O . THR A 1 287 ? 17.752 6.114 -13.053 1.00 92.62 287 THR A O 1
ATOM 2250 N N . SER A 1 288 ? 15.546 5.918 -13.414 1.00 94.81 288 SER A N 1
ATOM 2251 C CA . SER A 1 288 ? 15.622 6.174 -14.864 1.00 94.81 288 SER A CA 1
ATOM 2252 C C . SER A 1 288 ? 16.218 7.539 -15.203 1.00 94.81 288 SER A C 1
ATOM 2254 O O . SER A 1 288 ? 16.660 7.743 -16.332 1.00 94.81 288 SER A O 1
ATOM 2256 N N . ILE A 1 289 ? 16.272 8.456 -14.229 1.00 95.56 289 ILE A N 1
ATOM 2257 C CA . ILE A 1 289 ? 16.863 9.782 -14.396 1.00 95.56 289 ILE A CA 1
ATOM 2258 C C . ILE A 1 289 ? 18.322 9.712 -14.824 1.00 95.56 289 ILE A C 1
ATOM 2260 O O . ILE A 1 289 ? 18.727 10.530 -15.637 1.00 95.56 289 ILE A O 1
ATOM 2264 N N . PHE A 1 290 ? 19.091 8.732 -14.337 1.00 93.81 290 PHE A N 1
ATOM 2265 C CA . PHE A 1 290 ? 20.506 8.602 -14.685 1.00 93.81 290 PHE A CA 1
ATOM 2266 C C . PHE A 1 290 ? 20.686 8.287 -16.169 1.00 93.81 290 PHE A C 1
ATOM 2268 O O . PHE A 1 290 ? 21.469 8.947 -16.841 1.00 93.81 290 PHE A O 1
ATOM 2275 N N . TYR A 1 291 ? 19.904 7.344 -16.697 1.00 94.69 291 TYR A N 1
ATOM 2276 C CA . TYR A 1 291 ? 19.892 7.049 -18.129 1.00 94.69 291 TYR A CA 1
ATOM 2277 C C . TYR A 1 291 ? 19.417 8.252 -18.952 1.00 94.69 291 TYR A C 1
ATOM 2279 O O . TYR A 1 291 ? 19.987 8.574 -19.988 1.00 94.69 291 TYR A O 1
ATOM 2287 N N . PHE A 1 292 ? 18.386 8.957 -18.476 1.00 95.50 292 PHE A N 1
ATOM 2288 C CA . PHE A 1 292 ? 17.837 10.089 -19.211 1.00 95.50 292 PHE A CA 1
ATOM 2289 C C . PHE A 1 292 ? 18.798 11.282 -19.276 1.00 95.50 292 PHE A C 1
ATOM 2291 O O . PHE A 1 292 ? 18.947 11.874 -20.338 1.00 95.50 292 PHE A O 1
ATOM 2298 N N . ILE A 1 293 ? 19.481 11.639 -18.182 1.00 93.62 293 ILE A N 1
ATOM 2299 C CA . ILE A 1 293 ? 20.465 12.736 -18.211 1.00 93.62 293 ILE A CA 1
ATOM 2300 C C . ILE A 1 293 ? 21.702 12.378 -19.044 1.00 93.62 293 ILE A C 1
ATOM 2302 O O . ILE A 1 293 ? 22.235 13.258 -19.718 1.00 93.62 293 ILE A O 1
ATOM 2306 N N . ASP A 1 294 ? 22.113 11.106 -19.047 1.00 92.88 294 ASP A N 1
ATOM 2307 C CA . ASP A 1 294 ? 23.177 10.602 -19.922 1.00 92.88 294 ASP A CA 1
ATOM 2308 C C . ASP A 1 294 ? 22.793 10.765 -21.398 1.00 92.88 294 ASP A C 1
ATOM 2310 O O . ASP A 1 294 ? 23.544 11.363 -22.167 1.00 92.88 294 ASP A O 1
ATOM 2314 N N . HIS A 1 295 ? 21.558 10.392 -21.757 1.00 93.19 295 HIS A N 1
ATOM 2315 C CA . HIS A 1 295 ? 20.979 10.640 -23.084 1.00 93.19 295 HIS A CA 1
ATOM 2316 C C . HIS A 1 295 ? 20.937 12.132 -23.456 1.00 93.19 295 HIS A C 1
ATOM 2318 O O . HIS A 1 295 ? 21.175 12.494 -24.605 1.00 93.19 295 HIS A O 1
ATOM 2324 N N . LEU A 1 296 ? 20.705 13.026 -22.487 1.00 92.44 296 LEU A N 1
ATOM 2325 C CA . LEU A 1 296 ? 20.775 14.482 -22.693 1.00 92.44 296 LEU A CA 1
ATOM 2326 C C . LEU A 1 296 ? 22.215 15.023 -22.857 1.00 92.44 296 LEU A C 1
ATOM 2328 O O . LEU A 1 296 ? 22.386 16.224 -23.086 1.00 92.44 296 LEU A O 1
ATOM 2332 N N . GLY A 1 297 ? 23.243 14.176 -22.739 1.00 90.50 297 GLY A N 1
ATOM 2333 C CA . GLY A 1 297 ? 24.655 14.538 -22.901 1.00 90.50 297 GLY A CA 1
ATOM 2334 C C . GLY A 1 297 ? 25.372 14.947 -21.608 1.00 90.50 297 GLY A C 1
ATOM 2335 O O . GLY A 1 297 ? 26.398 15.635 -21.668 1.00 90.50 297 GLY A O 1
ATOM 2336 N N . TYR A 1 298 ? 24.838 14.563 -20.444 1.00 89.69 298 TYR A N 1
ATOM 2337 C CA . TYR A 1 298 ? 25.490 14.755 -19.148 1.00 89.69 298 TYR A CA 1
ATOM 2338 C C . TYR A 1 298 ? 26.142 13.453 -18.691 1.00 89.69 298 TYR A C 1
ATOM 2340 O O . TYR A 1 298 ? 25.425 12.531 -18.324 1.00 89.69 298 TYR A O 1
ATOM 2348 N N . GLN A 1 299 ? 27.473 13.403 -18.601 1.00 85.88 299 GLN A N 1
ATOM 2349 C CA . GLN A 1 299 ? 28.163 12.308 -17.906 1.00 85.88 299 GLN A CA 1
ATOM 2350 C C . GLN A 1 299 ? 28.749 12.820 -16.600 1.00 85.88 299 GLN A C 1
ATOM 2352 O O . GLN A 1 299 ? 29.244 13.945 -16.530 1.00 85.88 299 GLN A O 1
ATOM 2357 N N . TYR A 1 300 ? 28.669 12.014 -15.542 1.00 85.12 300 TYR A N 1
ATOM 2358 C CA . TYR A 1 300 ? 29.131 12.410 -14.206 1.00 85.12 300 TYR A CA 1
ATOM 2359 C C . TYR A 1 300 ? 28.520 13.748 -13.750 1.00 85.12 300 TYR A C 1
ATOM 2361 O O . TYR A 1 300 ? 29.186 14.588 -13.147 1.00 85.12 300 TYR A O 1
ATOM 2369 N N . PHE A 1 301 ? 27.245 13.969 -14.098 1.00 84.69 301 PHE A N 1
ATOM 2370 C CA . PHE A 1 301 ? 26.496 15.212 -13.851 1.00 84.69 301 PHE A CA 1
ATOM 2371 C C . PHE A 1 301 ? 27.095 16.474 -14.496 1.00 84.69 301 PHE A C 1
ATOM 2373 O O . PHE A 1 301 ? 26.653 17.586 -14.208 1.00 84.69 301 PHE A O 1
ATOM 2380 N N . SER A 1 302 ? 28.054 16.308 -15.406 1.00 85.56 302 SER A N 1
ATOM 2381 C CA . SER A 1 302 ? 28.716 17.378 -16.142 1.00 85.56 302 SER A CA 1
ATOM 2382 C C . SER A 1 302 ? 28.351 17.288 -17.619 1.00 85.56 302 SER A C 1
ATOM 2384 O O . SER A 1 302 ? 28.372 16.218 -18.225 1.00 85.56 302 SER A O 1
ATOM 2386 N N . LYS A 1 303 ? 27.980 18.421 -18.217 1.00 86.31 303 LYS A N 1
ATOM 2387 C CA . LYS A 1 303 ? 27.640 18.478 -19.641 1.00 86.31 303 LYS A CA 1
ATOM 2388 C C . LYS A 1 303 ? 28.926 18.361 -20.460 1.00 86.31 303 LYS A C 1
ATOM 2390 O O . LYS A 1 303 ? 29.799 19.212 -20.320 1.00 86.31 303 LYS A O 1
ATOM 2395 N N . ILE A 1 304 ? 29.046 17.331 -21.300 1.00 85.56 304 ILE A N 1
ATOM 2396 C CA . ILE A 1 304 ? 30.277 17.110 -22.086 1.00 85.56 304 ILE A CA 1
ATOM 2397 C C . ILE A 1 304 ? 30.261 17.875 -23.407 1.00 85.56 304 ILE A C 1
ATOM 2399 O O . ILE A 1 304 ? 31.290 18.378 -23.847 1.00 85.56 304 ILE A O 1
ATOM 2403 N N . ASN A 1 305 ? 29.096 17.992 -24.043 1.00 75.38 305 ASN A N 1
ATOM 2404 C CA . ASN A 1 305 ? 28.960 18.686 -25.317 1.00 75.38 305 ASN A CA 1
ATOM 2405 C C . ASN A 1 305 ? 28.133 19.962 -25.139 1.00 75.38 305 ASN A C 1
ATOM 2407 O O . ASN A 1 305 ? 26.993 19.890 -24.696 1.00 75.38 305 ASN A O 1
ATOM 2411 N N . ASN A 1 306 ? 28.672 21.124 -25.522 1.00 76.94 306 ASN A N 1
ATOM 2412 C CA . ASN A 1 306 ? 27.976 22.416 -25.446 1.00 76.94 306 ASN A CA 1
ATOM 2413 C C . ASN A 1 306 ? 26.892 22.616 -26.519 1.00 76.94 306 ASN A C 1
ATOM 2415 O O . ASN A 1 306 ? 26.200 23.634 -26.497 1.00 76.94 306 ASN A O 1
ATOM 2419 N N . GLN A 1 307 ? 26.705 21.659 -27.429 1.00 78.81 307 GLN A N 1
ATOM 2420 C CA . GLN A 1 307 ? 25.603 21.690 -28.384 1.00 78.81 307 GLN A CA 1
ATOM 2421 C C . GLN A 1 307 ? 24.231 21.677 -27.681 1.00 78.81 307 GLN A C 1
ATOM 2423 O O . GLN A 1 307 ? 24.056 21.214 -26.544 1.00 78.81 307 GLN A O 1
ATOM 2428 N N . ILE A 1 308 ? 23.244 22.259 -28.362 1.00 81.81 308 ILE A N 1
ATOM 2429 C CA . ILE A 1 308 ? 21.846 22.225 -27.933 1.00 81.81 308 ILE A CA 1
ATOM 2430 C C . ILE A 1 308 ? 21.327 20.811 -28.192 1.00 81.81 308 ILE A C 1
ATOM 2432 O O . ILE A 1 308 ? 21.467 20.296 -29.298 1.00 81.81 308 ILE A O 1
ATOM 2436 N N . PHE A 1 309 ? 20.740 20.187 -27.172 1.00 88.81 309 PHE A N 1
ATOM 2437 C CA . PHE A 1 309 ? 20.129 18.870 -27.309 1.00 88.81 309 PHE A CA 1
ATOM 2438 C C . PHE A 1 309 ? 18.892 18.950 -28.211 1.00 88.81 309 PHE A C 1
ATOM 2440 O O . PHE A 1 309 ? 18.015 19.789 -27.990 1.00 88.81 309 PHE A O 1
ATOM 2447 N N . ILE A 1 310 ? 18.814 18.061 -29.200 1.00 89.44 310 ILE A N 1
ATOM 2448 C CA . ILE A 1 310 ? 17.673 17.925 -30.106 1.00 89.44 310 ILE A CA 1
ATOM 2449 C C . ILE A 1 310 ? 17.026 16.573 -29.817 1.00 89.44 310 ILE A C 1
ATOM 2451 O O . ILE A 1 310 ? 17.702 15.546 -29.832 1.00 89.44 310 ILE A O 1
ATOM 2455 N N . ALA A 1 311 ? 15.725 16.575 -29.525 1.00 92.69 311 ALA A N 1
ATOM 2456 C CA . ALA A 1 311 ? 14.992 15.341 -29.274 1.00 92.69 311 ALA A CA 1
ATOM 2457 C C . ALA A 1 311 ? 14.932 14.469 -30.540 1.00 92.69 311 ALA A C 1
ATOM 2459 O O . ALA A 1 311 ? 14.746 14.987 -31.640 1.00 92.69 311 ALA A O 1
ATOM 2460 N N . ASN A 1 312 ? 15.084 13.159 -30.361 1.00 94.00 312 ASN A N 1
ATOM 2461 C CA . ASN A 1 312 ? 15.019 12.142 -31.407 1.00 94.00 312 ASN A CA 1
ATOM 2462 C C . ASN A 1 312 ? 14.069 11.007 -30.981 1.00 94.00 312 ASN A C 1
ATOM 2464 O O . ASN A 1 312 ? 13.517 11.044 -29.878 1.00 94.00 312 ASN A O 1
ATOM 2468 N N . ASP A 1 313 ? 13.921 9.990 -31.828 1.00 93.94 313 ASP A N 1
ATOM 2469 C CA . ASP A 1 313 ? 13.039 8.840 -31.580 1.00 93.94 313 ASP A CA 1
ATOM 2470 C C . ASP A 1 313 ? 13.363 8.129 -30.256 1.00 93.94 313 ASP A C 1
ATOM 2472 O O . ASP A 1 313 ? 12.464 7.762 -29.498 1.00 93.94 313 ASP A O 1
ATOM 2476 N N . LEU A 1 314 ? 14.649 8.025 -29.901 1.00 94.94 314 LEU A N 1
ATOM 2477 C CA . LEU A 1 314 ? 15.063 7.469 -28.613 1.00 94.94 314 LEU A CA 1
ATOM 2478 C C . LEU A 1 314 ? 14.560 8.331 -27.441 1.00 94.94 314 LEU A C 1
ATOM 2480 O O . LEU A 1 314 ? 14.066 7.792 -26.452 1.00 94.94 314 LEU A O 1
ATOM 2484 N N . THR A 1 315 ? 14.598 9.666 -27.547 1.00 97.19 315 THR A N 1
ATOM 2485 C CA . THR A 1 315 ? 13.998 10.562 -26.538 1.00 97.19 315 THR A CA 1
ATOM 2486 C C . THR A 1 315 ? 12.503 10.288 -26.365 1.00 97.19 315 THR A C 1
ATOM 2488 O O . THR A 1 315 ? 12.007 10.285 -25.234 1.00 97.19 315 THR A O 1
ATOM 2491 N N . GLU A 1 316 ? 11.779 10.058 -27.463 1.00 96.81 316 GLU A N 1
ATOM 2492 C CA . GLU A 1 316 ? 10.351 9.734 -27.428 1.00 96.81 316 GLU A CA 1
ATOM 2493 C C . GLU A 1 316 ? 10.088 8.382 -26.757 1.00 96.81 316 GLU A C 1
ATOM 2495 O O . GLU A 1 316 ? 9.225 8.301 -25.874 1.00 96.81 316 GLU A O 1
ATOM 2500 N N . ASN A 1 317 ? 10.880 7.359 -27.090 1.00 96.75 317 ASN A N 1
ATOM 2501 C CA . ASN A 1 317 ? 10.794 6.026 -26.495 1.00 96.75 317 ASN A CA 1
ATOM 2502 C C . ASN A 1 317 ? 11.089 6.052 -24.991 1.00 96.75 317 ASN A C 1
ATOM 2504 O O . ASN A 1 317 ? 10.328 5.475 -24.208 1.00 96.75 317 ASN A O 1
ATOM 2508 N N . ILE A 1 318 ? 12.132 6.769 -24.554 1.00 97.75 318 ILE A N 1
ATOM 2509 C CA . ILE A 1 318 ? 12.455 6.909 -23.125 1.00 97.75 318 ILE A CA 1
ATOM 2510 C C . ILE A 1 318 ? 11.305 7.601 -22.383 1.00 97.75 318 ILE A C 1
ATOM 2512 O O . ILE A 1 318 ? 10.877 7.143 -21.318 1.00 97.75 318 ILE A O 1
ATOM 2516 N N . ALA A 1 319 ? 10.762 8.682 -22.951 1.00 98.19 319 ALA A N 1
ATOM 2517 C CA . ALA A 1 319 ? 9.626 9.390 -22.372 1.00 98.19 319 ALA A CA 1
ATOM 2518 C C . ALA A 1 319 ? 8.373 8.500 -22.294 1.00 98.19 319 ALA A C 1
ATOM 2520 O O . ALA A 1 319 ? 7.680 8.505 -21.274 1.00 98.19 319 ALA A O 1
ATOM 2521 N N . ALA A 1 320 ? 8.093 7.705 -23.330 1.00 98.00 320 ALA A N 1
ATOM 2522 C CA . ALA A 1 320 ? 6.988 6.749 -23.346 1.00 98.00 320 ALA A CA 1
ATOM 2523 C C . ALA A 1 320 ? 7.145 5.666 -22.272 1.00 98.00 320 ALA A C 1
ATOM 2525 O O . ALA A 1 320 ? 6.220 5.454 -21.484 1.00 98.00 320 ALA A O 1
ATOM 2526 N N . CYS A 1 321 ? 8.328 5.057 -22.164 1.00 98.06 321 CYS A N 1
ATOM 2527 C CA . CYS A 1 321 ? 8.632 4.069 -21.130 1.00 98.06 321 CYS A CA 1
ATOM 2528 C C . CYS A 1 321 ? 8.448 4.652 -19.722 1.00 98.06 321 CYS A C 1
ATOM 2530 O O . CYS A 1 321 ? 7.829 4.021 -18.864 1.00 98.06 321 CYS A O 1
ATOM 2532 N N . GLN A 1 322 ? 8.894 5.891 -19.489 1.00 98.25 322 GLN A N 1
ATOM 2533 C CA . GLN A 1 322 ? 8.702 6.562 -18.203 1.00 98.25 322 GLN A CA 1
ATOM 2534 C C . GLN A 1 322 ? 7.217 6.814 -17.895 1.00 98.25 322 GLN A C 1
ATOM 2536 O O . GLN A 1 322 ? 6.792 6.648 -16.747 1.00 98.25 322 GLN A O 1
ATOM 2541 N N . ARG A 1 323 ? 6.396 7.162 -18.899 1.00 98.25 323 ARG A N 1
ATOM 2542 C CA . ARG A 1 323 ? 4.933 7.250 -18.735 1.00 98.25 323 ARG A CA 1
ATOM 2543 C C . ARG A 1 323 ? 4.323 5.893 -18.386 1.00 98.25 323 ARG A C 1
ATOM 2545 O O . ARG A 1 323 ? 3.458 5.837 -17.513 1.00 98.25 323 ARG A O 1
ATOM 2552 N N . TYR A 1 324 ? 4.777 4.802 -19.005 1.00 98.38 324 TYR A N 1
ATOM 2553 C CA . TYR A 1 324 ? 4.333 3.448 -18.652 1.00 98.38 324 TYR A CA 1
ATOM 2554 C C . TYR A 1 324 ? 4.716 3.076 -17.217 1.00 98.38 324 TYR A C 1
ATOM 2556 O O . TYR A 1 324 ? 3.868 2.574 -16.480 1.00 98.38 324 TYR A O 1
ATOM 2564 N N . CYS A 1 325 ? 5.931 3.406 -16.770 1.00 97.75 325 CYS A N 1
ATOM 2565 C CA . CYS A 1 325 ? 6.340 3.244 -15.373 1.00 97.75 325 CYS A CA 1
ATOM 2566 C C . CYS A 1 325 ? 5.450 4.050 -14.409 1.00 97.75 325 CYS A C 1
ATOM 2568 O O . CYS A 1 325 ? 5.040 3.533 -13.368 1.00 97.75 325 CYS A O 1
ATOM 2570 N N . LEU A 1 326 ? 5.079 5.287 -14.762 1.00 98.06 326 LEU A N 1
ATOM 2571 C CA . LEU A 1 326 ? 4.164 6.091 -13.948 1.00 98.06 326 LEU A CA 1
ATOM 2572 C C . LEU A 1 326 ? 2.755 5.473 -13.875 1.00 98.06 326 LEU A C 1
ATOM 2574 O O . LEU A 1 326 ? 2.164 5.415 -12.795 1.00 98.06 326 LEU A O 1
ATOM 2578 N N . VAL A 1 327 ? 2.222 4.981 -14.998 1.00 98.31 327 VAL A N 1
ATOM 2579 C CA . VAL A 1 327 ? 0.931 4.267 -15.037 1.00 98.31 327 VAL A CA 1
ATOM 2580 C C . VAL A 1 327 ? 0.990 3.015 -14.169 1.00 98.31 327 VAL A C 1
ATOM 2582 O O . VAL A 1 327 ? 0.087 2.782 -13.368 1.00 98.31 327 VAL A O 1
ATOM 2585 N N . ALA A 1 328 ? 2.072 2.244 -14.277 1.00 97.94 328 ALA A N 1
ATOM 2586 C CA . ALA A 1 328 ? 2.314 1.068 -13.457 1.00 97.94 328 ALA A CA 1
ATOM 2587 C C . ALA A 1 328 ? 2.332 1.399 -11.961 1.00 97.94 328 ALA A C 1
ATOM 2589 O O . ALA A 1 328 ? 1.716 0.686 -11.172 1.00 97.94 328 ALA A O 1
ATOM 2590 N N . HIS A 1 329 ? 2.984 2.494 -11.564 1.00 97.12 329 HIS A N 1
ATOM 2591 C CA . HIS A 1 329 ? 3.009 2.949 -10.175 1.00 97.12 329 HIS A CA 1
ATOM 2592 C C . HIS A 1 329 ? 1.604 3.326 -9.677 1.00 97.12 329 HIS A C 1
ATOM 2594 O O . HIS A 1 329 ? 1.182 2.859 -8.616 1.00 97.12 329 HIS A O 1
ATOM 2600 N N . ALA A 1 330 ? 0.847 4.108 -10.452 1.00 96.62 330 ALA A N 1
ATOM 2601 C CA . ALA A 1 330 ? -0.527 4.478 -10.111 1.00 96.62 330 ALA A CA 1
ATOM 2602 C C . ALA A 1 330 ? -1.447 3.247 -9.993 1.00 96.62 330 ALA A C 1
ATOM 2604 O O . ALA A 1 330 ? -2.216 3.132 -9.031 1.00 96.62 330 ALA A O 1
ATOM 2605 N N . ALA A 1 331 ? -1.336 2.301 -10.928 1.00 97.38 331 ALA A N 1
ATOM 2606 C CA . ALA A 1 331 ? -2.111 1.064 -10.947 1.00 97.38 331 ALA A CA 1
ATOM 2607 C C . ALA A 1 331 ? -1.748 0.132 -9.779 1.00 97.38 331 ALA A C 1
ATOM 2609 O O . ALA A 1 331 ? -2.647 -0.320 -9.069 1.00 97.38 331 ALA A O 1
ATOM 2610 N N . LEU A 1 332 ? -0.452 -0.076 -9.511 1.00 96.69 332 LEU A N 1
ATOM 2611 C CA . LEU A 1 332 ? 0.055 -0.830 -8.357 1.00 96.69 332 LEU A CA 1
ATOM 2612 C C . LEU A 1 332 ? -0.558 -0.317 -7.055 1.00 96.69 332 LEU A C 1
ATOM 2614 O O . LEU A 1 332 ? -1.145 -1.075 -6.283 1.00 96.69 332 LEU A O 1
ATOM 2618 N N . VAL A 1 333 ? -0.443 0.990 -6.825 1.00 94.44 333 VAL A N 1
ATOM 2619 C CA . VAL A 1 333 ? -0.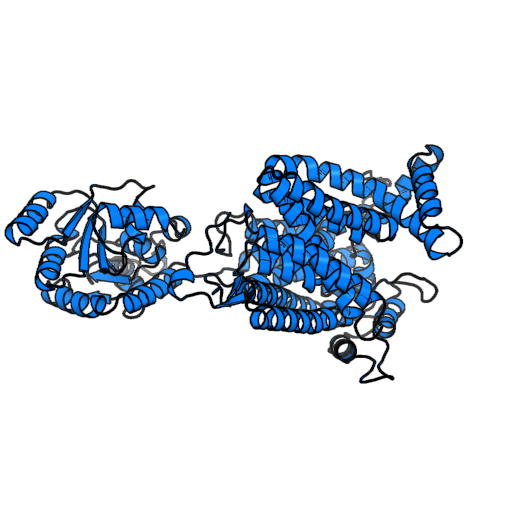968 1.639 -5.625 1.00 94.44 333 VAL A CA 1
ATOM 2620 C C . VAL A 1 333 ? -2.485 1.508 -5.560 1.00 94.44 333 VAL A C 1
ATOM 2622 O O . VAL A 1 333 ? -3.022 1.187 -4.504 1.00 94.44 333 VAL A O 1
ATOM 2625 N N . THR A 1 334 ? -3.187 1.691 -6.679 1.00 93.50 334 THR A N 1
ATOM 2626 C CA . THR A 1 334 ? -4.644 1.506 -6.741 1.00 93.50 334 THR A CA 1
ATOM 2627 C C . THR A 1 334 ? -5.044 0.086 -6.332 1.00 93.50 334 THR A C 1
ATOM 2629 O O . THR A 1 334 ? -5.975 -0.088 -5.543 1.00 93.50 334 THR A O 1
ATOM 2632 N N . GLY A 1 335 ? -4.302 -0.923 -6.797 1.00 94.50 335 GLY A N 1
ATOM 2633 C CA . GLY A 1 335 ? -4.489 -2.322 -6.423 1.00 94.50 335 GLY A CA 1
ATOM 2634 C C . GLY A 1 335 ? -4.301 -2.540 -4.923 1.00 94.50 335 GLY A C 1
ATOM 2635 O O . GLY A 1 335 ? -5.192 -3.076 -4.263 1.00 94.50 335 GLY A O 1
ATOM 2636 N N . ILE A 1 336 ? -3.197 -2.038 -4.360 1.00 93.25 336 ILE A N 1
ATOM 2637 C CA . ILE A 1 336 ? -2.910 -2.106 -2.918 1.00 93.25 336 ILE A CA 1
ATOM 2638 C C . ILE A 1 336 ? -4.039 -1.455 -2.105 1.00 93.25 336 ILE A C 1
ATOM 2640 O O . ILE A 1 336 ? -4.567 -2.066 -1.174 1.00 93.25 336 ILE A O 1
ATOM 2644 N N . ILE A 1 337 ? -4.462 -0.244 -2.481 1.00 87.75 337 ILE A N 1
ATOM 2645 C CA . ILE A 1 337 ? -5.549 0.486 -1.813 1.00 87.75 337 ILE A CA 1
ATOM 2646 C C . ILE A 1 337 ? -6.831 -0.344 -1.823 1.00 87.75 337 ILE A C 1
ATOM 2648 O O . ILE A 1 337 ? -7.476 -0.500 -0.790 1.00 87.75 337 ILE A O 1
ATOM 2652 N N . SER A 1 338 ? -7.195 -0.904 -2.978 1.00 86.69 338 SER A N 1
ATOM 2653 C CA . SER A 1 338 ? -8.440 -1.662 -3.133 1.00 86.69 338 SER A CA 1
ATOM 2654 C C . SER A 1 338 ? -8.495 -2.940 -2.288 1.00 86.69 338 SER A C 1
ATOM 2656 O O . SER A 1 338 ? -9.576 -3.351 -1.872 1.00 86.69 338 SER A O 1
ATOM 2658 N N . ALA A 1 339 ? -7.342 -3.542 -1.994 1.00 90.06 339 ALA A N 1
ATOM 2659 C CA . ALA A 1 339 ? -7.232 -4.731 -1.156 1.00 90.06 339 ALA A CA 1
ATOM 2660 C C . ALA A 1 339 ? -6.976 -4.419 0.326 1.00 90.06 339 ALA A C 1
ATOM 2662 O O . ALA A 1 339 ? -7.022 -5.334 1.149 1.00 90.06 339 ALA A O 1
ATOM 2663 N N . THR A 1 340 ? -6.697 -3.171 0.704 1.00 84.06 340 THR A N 1
ATOM 2664 C CA . THR A 1 340 ? -6.440 -2.805 2.105 1.00 84.06 340 THR A CA 1
ATOM 2665 C C . THR A 1 340 ? -7.703 -2.983 2.951 1.00 84.06 340 THR A C 1
ATOM 2667 O O . THR A 1 340 ? -8.780 -2.525 2.580 1.00 84.06 340 THR A O 1
ATOM 2670 N N . LYS A 1 341 ? -7.585 -3.652 4.106 1.00 73.38 341 LYS A N 1
ATOM 2671 C CA . LYS A 1 341 ? -8.696 -3.845 5.051 1.00 73.38 341 LYS A CA 1
ATOM 2672 C C . LYS A 1 341 ? -8.462 -3.032 6.321 1.00 73.38 341 LYS A C 1
ATOM 2674 O O . LYS A 1 341 ? -7.497 -3.297 7.026 1.00 73.38 341 LYS A O 1
ATOM 2679 N N . LEU A 1 342 ? -9.369 -2.094 6.610 1.00 63.38 342 LEU A N 1
ATOM 2680 C CA . LEU A 1 342 ? -9.301 -1.210 7.785 1.00 63.38 342 LEU A CA 1
ATOM 2681 C C . LEU A 1 342 ? -9.409 -1.984 9.107 1.00 63.38 342 LEU A C 1
ATOM 2683 O O . LEU A 1 342 ? -8.558 -1.840 9.975 1.00 63.38 342 LEU A O 1
ATOM 2687 N N . ASP A 1 343 ? -10.404 -2.866 9.211 1.00 64.50 343 ASP A N 1
ATOM 2688 C CA . ASP A 1 343 ? -10.629 -3.729 10.375 1.00 64.50 343 ASP A CA 1
ATOM 2689 C C . ASP A 1 343 ? -10.222 -5.171 10.045 1.00 64.50 343 ASP A C 1
ATOM 2691 O O . ASP A 1 343 ? -11.058 -6.081 9.942 1.00 64.50 343 ASP A O 1
ATOM 2695 N N . LEU A 1 344 ? -8.930 -5.395 9.790 1.00 71.44 344 LEU A N 1
ATOM 2696 C CA . LEU A 1 344 ? -8.447 -6.744 9.517 1.00 71.44 344 LEU A CA 1
ATOM 2697 C C . LEU A 1 344 ? -8.614 -7.630 10.763 1.00 71.44 344 LEU A C 1
ATOM 2699 O O . LEU A 1 344 ? -7.926 -7.470 11.765 1.00 71.44 344 LEU A O 1
ATOM 2703 N N . LYS A 1 345 ? -9.513 -8.617 10.681 1.00 76.19 345 LYS A N 1
ATOM 2704 C CA . LYS A 1 345 ? -9.726 -9.590 11.759 1.00 76.19 345 LYS A CA 1
ATOM 2705 C C . LYS A 1 345 ? -8.535 -10.543 11.894 1.00 76.19 345 LYS A C 1
ATOM 2707 O O . LYS A 1 345 ? -8.283 -11.361 10.999 1.00 76.19 345 LYS A O 1
ATOM 2712 N N . ILE A 1 346 ? -7.856 -10.480 13.037 1.00 84.00 346 ILE A N 1
ATOM 2713 C CA . ILE A 1 346 ? -6.792 -11.413 13.416 1.00 84.00 346 ILE A CA 1
ATOM 2714 C C . ILE A 1 346 ? -7.431 -12.701 13.932 1.00 84.00 346 ILE A C 1
ATOM 2716 O O . ILE A 1 346 ? -8.009 -12.729 15.015 1.00 84.00 346 ILE A O 1
ATOM 2720 N N . LYS A 1 347 ? -7.355 -13.776 13.145 1.00 84.38 347 LYS A N 1
ATOM 2721 C CA . LYS A 1 347 ? -8.030 -15.045 13.456 1.00 84.38 347 LYS A CA 1
ATOM 2722 C C . LYS A 1 347 ? -7.240 -15.915 14.428 1.00 84.38 347 LYS A C 1
ATOM 2724 O O . LYS A 1 347 ? -7.845 -16.718 15.139 1.00 84.38 347 LYS A O 1
ATOM 2729 N N . TYR A 1 348 ? -5.915 -15.803 14.404 1.00 88.88 348 TYR A N 1
ATOM 2730 C CA . TYR A 1 348 ? -5.016 -16.622 15.207 1.00 88.88 348 TYR A CA 1
ATOM 2731 C C . TYR A 1 348 ? -3.857 -15.793 15.751 1.00 88.88 348 TYR A C 1
ATOM 2733 O O . TYR A 1 348 ? -3.373 -14.883 15.076 1.00 88.88 348 TYR A O 1
ATOM 2741 N N . ILE A 1 349 ? -3.395 -16.158 16.944 1.00 87.31 349 ILE A N 1
ATOM 2742 C CA . ILE A 1 349 ? -2.264 -15.546 17.645 1.00 87.31 349 ILE A CA 1
ATOM 2743 C C . ILE A 1 349 ? -1.304 -16.619 18.156 1.00 87.31 349 ILE A C 1
ATOM 2745 O O . ILE A 1 349 ? -1.679 -17.778 18.352 1.00 87.31 349 ILE A O 1
ATOM 2749 N N . PHE A 1 350 ? -0.049 -16.234 18.370 1.00 86.88 350 PHE A N 1
ATOM 2750 C CA . PHE A 1 350 ? 0.955 -17.114 18.956 1.00 86.88 350 PHE A CA 1
ATOM 2751 C C . PHE A 1 350 ? 0.733 -17.246 20.466 1.00 86.88 350 PHE A C 1
ATOM 2753 O O . PHE A 1 350 ? 0.646 -16.251 21.175 1.00 86.88 350 PHE A O 1
ATOM 2760 N N . LYS A 1 351 ? 0.675 -18.485 20.966 1.00 84.12 351 LYS A N 1
ATOM 2761 C CA . LYS A 1 351 ? 0.539 -18.789 22.403 1.00 84.12 351 LYS A CA 1
ATOM 2762 C C . LYS A 1 351 ? 1.840 -18.558 23.189 1.00 84.12 351 LYS A C 1
ATOM 2764 O O . LYS A 1 351 ? 1.828 -18.456 24.412 1.00 84.12 351 LYS A O 1
ATOM 2769 N N . VAL A 1 352 ? 2.973 -18.550 22.491 1.00 79.94 352 VAL A N 1
ATOM 2770 C CA . VAL A 1 352 ? 4.321 -18.459 23.066 1.00 79.94 352 VAL A CA 1
ATOM 2771 C C . VAL A 1 352 ? 4.811 -17.014 23.014 1.00 79.94 352 VAL A C 1
ATOM 2773 O O . VAL A 1 352 ? 4.455 -16.277 22.100 1.00 79.94 352 VAL A O 1
ATOM 2776 N N . ASP A 1 353 ? 5.673 -16.639 23.964 1.00 80.62 353 ASP A N 1
ATOM 2777 C CA . ASP A 1 353 ? 6.401 -15.368 23.947 1.00 80.62 353 ASP A CA 1
ATOM 2778 C C . ASP A 1 353 ? 7.048 -15.101 22.577 1.00 80.62 353 ASP A C 1
ATOM 2780 O O . ASP A 1 353 ? 7.837 -15.913 22.076 1.00 80.62 353 ASP A O 1
ATOM 2784 N N . THR A 1 354 ? 6.714 -13.947 21.995 1.00 77.56 354 THR A N 1
ATOM 2785 C CA . THR A 1 354 ? 7.102 -13.549 20.638 1.00 77.56 354 THR A CA 1
ATOM 2786 C C . THR A 1 354 ? 8.620 -13.493 20.451 1.00 77.56 354 THR A C 1
ATOM 2788 O O . THR A 1 354 ? 9.121 -13.881 19.398 1.00 77.56 354 THR A O 1
ATOM 2791 N N . ASP A 1 355 ? 9.381 -13.050 21.459 1.00 81.69 355 ASP A N 1
ATOM 2792 C CA . ASP A 1 355 ? 10.840 -12.932 21.343 1.00 81.69 355 ASP A CA 1
ATOM 2793 C C . ASP A 1 355 ? 11.495 -14.326 21.302 1.00 81.69 355 ASP A C 1
ATOM 2795 O O . ASP A 1 355 ? 12.411 -14.564 20.512 1.00 81.69 355 ASP A O 1
ATOM 2799 N N . LYS A 1 356 ? 11.002 -15.277 22.110 1.00 83.12 356 LYS A N 1
ATOM 2800 C CA . LYS A 1 356 ? 11.504 -16.664 22.102 1.00 83.12 356 LYS A CA 1
ATOM 2801 C C . LYS A 1 356 ? 11.224 -17.368 20.779 1.00 83.12 356 LYS A C 1
ATOM 2803 O O . LYS A 1 356 ? 12.101 -18.047 20.245 1.00 83.12 356 LYS A O 1
ATOM 2808 N N . ILE A 1 357 ? 10.014 -17.212 20.248 1.00 87.12 357 ILE A N 1
ATOM 2809 C CA . ILE A 1 357 ? 9.641 -17.871 18.996 1.00 87.12 357 ILE A CA 1
ATOM 2810 C C . ILE A 1 357 ? 10.345 -17.252 17.783 1.00 87.12 357 ILE A C 1
ATOM 2812 O O . ILE A 1 357 ? 10.664 -17.978 16.848 1.00 87.12 357 ILE A O 1
ATOM 2816 N N . LEU A 1 358 ? 10.683 -15.957 17.810 1.00 88.25 358 LEU A N 1
ATOM 2817 C CA . LEU A 1 358 ? 11.479 -15.319 16.753 1.00 88.25 358 LEU A CA 1
ATOM 2818 C C . LEU A 1 358 ? 12.865 -15.961 16.602 1.00 88.25 358 LEU A C 1
ATOM 2820 O O . LEU A 1 358 ? 13.281 -16.253 15.481 1.00 88.25 358 LEU A O 1
ATOM 2824 N N . ILE A 1 359 ? 13.548 -16.255 17.714 1.00 87.56 359 ILE A N 1
ATOM 2825 C CA . ILE A 1 359 ? 14.841 -16.961 17.688 1.00 87.56 359 ILE A CA 1
ATOM 2826 C C . ILE A 1 359 ? 14.684 -18.364 17.087 1.00 87.56 359 ILE A C 1
ATOM 2828 O O . ILE A 1 359 ? 15.509 -18.792 16.279 1.00 87.56 359 ILE A O 1
ATOM 2832 N N . GLN A 1 360 ? 13.618 -19.079 17.454 1.00 89.44 360 GLN A N 1
ATOM 2833 C CA . GLN A 1 360 ? 13.343 -20.411 16.913 1.00 89.44 360 GLN A CA 1
ATOM 2834 C C . GLN A 1 360 ? 13.061 -20.362 15.409 1.00 89.44 360 GLN A C 1
ATOM 2836 O O . GLN A 1 360 ? 13.638 -21.145 14.658 1.00 89.44 360 GLN A O 1
ATOM 2841 N N . ILE A 1 361 ? 12.219 -19.426 14.957 1.00 90.69 361 ILE A N 1
ATOM 2842 C CA . ILE A 1 361 ? 11.926 -19.218 13.532 1.00 90.69 361 ILE A CA 1
ATOM 2843 C C . ILE A 1 361 ? 13.219 -18.947 12.770 1.00 90.69 361 ILE A C 1
ATOM 2845 O O . ILE A 1 361 ? 13.424 -19.543 11.716 1.00 90.69 361 ILE A O 1
ATOM 2849 N N . CYS A 1 362 ? 14.093 -18.105 13.317 1.00 87.94 362 CYS A N 1
ATOM 2850 C CA . CYS A 1 362 ? 15.389 -17.797 12.736 1.00 87.94 362 CYS A CA 1
ATOM 2851 C C . CYS A 1 362 ? 16.227 -19.070 12.505 1.00 87.94 362 CYS A C 1
ATOM 2853 O O . CYS A 1 362 ? 16.529 -19.419 11.365 1.00 87.94 362 CYS A O 1
ATOM 2855 N N . GLY A 1 363 ? 16.510 -19.836 13.565 1.00 87.94 363 GLY A N 1
ATOM 2856 C CA . GLY A 1 363 ? 17.342 -21.040 13.463 1.00 87.94 363 GLY A CA 1
ATOM 2857 C C . GLY A 1 363 ? 16.735 -22.143 12.587 1.00 87.94 363 GLY A C 1
ATOM 2858 O O . GLY A 1 363 ? 17.413 -22.688 11.715 1.00 87.94 363 GLY A O 1
ATOM 2859 N N . TYR A 1 364 ? 15.450 -22.463 12.779 1.00 92.25 364 TYR A N 1
ATOM 2860 C CA . TYR A 1 364 ? 14.797 -23.540 12.028 1.00 92.25 364 TYR A CA 1
ATOM 2861 C C . TYR A 1 364 ? 14.608 -23.196 10.553 1.00 92.25 364 TYR A C 1
ATOM 2863 O O . TYR A 1 364 ? 14.822 -24.060 9.704 1.00 92.25 364 TYR A O 1
ATOM 2871 N N . SER A 1 365 ? 14.228 -21.956 10.234 1.00 93.88 365 SER A N 1
ATOM 2872 C CA . SER A 1 365 ? 14.019 -21.556 8.839 1.00 93.88 365 SER A CA 1
ATOM 2873 C C . SER A 1 365 ? 15.340 -21.541 8.082 1.00 93.88 365 SER A C 1
ATOM 2875 O O . SER A 1 365 ? 15.399 -22.048 6.970 1.00 93.88 365 SER A O 1
ATOM 2877 N N . TYR A 1 366 ? 16.429 -21.069 8.694 1.00 91.25 366 TYR A N 1
ATOM 2878 C CA . TYR A 1 366 ? 17.742 -21.119 8.053 1.00 91.25 366 TYR A CA 1
ATOM 2879 C C . TYR A 1 366 ? 18.185 -22.557 7.746 1.00 91.25 366 TYR A C 1
ATOM 2881 O O . TYR A 1 366 ? 18.564 -22.869 6.615 1.00 91.25 366 TYR A O 1
ATOM 2889 N N . LEU A 1 367 ? 18.060 -23.457 8.729 1.00 93.00 367 LEU A N 1
ATOM 2890 C CA . LEU A 1 367 ? 18.401 -24.871 8.567 1.00 93.00 367 LEU A CA 1
ATOM 2891 C C . LEU A 1 367 ? 17.569 -25.531 7.458 1.00 93.00 367 LEU A C 1
ATOM 2893 O O . LEU A 1 367 ? 18.121 -26.212 6.596 1.00 93.00 367 LEU A O 1
ATOM 2897 N N . LEU A 1 368 ? 16.251 -25.307 7.452 1.00 94.44 368 LEU A N 1
ATOM 2898 C CA . LEU A 1 368 ? 15.362 -25.816 6.404 1.00 94.44 368 LEU A CA 1
ATOM 2899 C C . LEU A 1 368 ? 15.723 -25.249 5.031 1.00 94.44 368 LEU A C 1
ATOM 2901 O O . LEU A 1 368 ? 15.730 -25.996 4.057 1.00 94.44 368 LEU A O 1
ATOM 2905 N N . GLY A 1 369 ? 16.084 -23.967 4.960 1.00 93.50 369 GLY A N 1
ATOM 2906 C CA . GLY A 1 369 ? 16.579 -23.328 3.746 1.00 93.50 369 GLY A CA 1
ATOM 2907 C C . GLY A 1 369 ? 17.787 -24.059 3.157 1.00 93.50 369 GLY A C 1
ATOM 2908 O O . GLY A 1 369 ? 17.774 -24.399 1.973 1.00 93.50 369 GLY A O 1
ATOM 2909 N N . ILE A 1 370 ? 18.788 -24.379 3.984 1.00 92.00 370 ILE A N 1
ATOM 2910 C CA . ILE A 1 370 ? 19.977 -25.143 3.565 1.00 92.00 370 ILE A CA 1
ATOM 2911 C C . ILE A 1 370 ? 19.614 -26.572 3.161 1.00 92.00 370 ILE A C 1
ATOM 2913 O O . ILE A 1 370 ? 20.091 -27.064 2.145 1.00 92.00 370 ILE A O 1
ATOM 2917 N N . ILE A 1 371 ? 18.784 -27.268 3.937 1.00 94.38 371 ILE A N 1
ATOM 2918 C CA . ILE A 1 371 ? 18.409 -28.650 3.611 1.00 94.38 371 ILE A CA 1
ATOM 2919 C C . ILE A 1 371 ? 17.668 -28.684 2.270 1.00 94.38 371 ILE A C 1
ATOM 2921 O O . ILE A 1 371 ? 17.969 -29.507 1.408 1.00 94.38 371 ILE A O 1
ATOM 2925 N N . PHE A 1 372 ? 16.735 -27.757 2.059 1.00 94.00 372 PHE A N 1
ATOM 2926 C CA . PHE A 1 372 ? 15.944 -27.701 0.835 1.00 94.00 372 PHE A CA 1
ATOM 2927 C C . PHE A 1 372 ? 16.773 -27.276 -0.376 1.00 94.00 372 PHE A C 1
ATOM 2929 O O . PHE A 1 372 ? 16.461 -27.712 -1.481 1.00 94.00 372 PHE A O 1
ATOM 2936 N N . SER A 1 373 ? 17.861 -26.515 -0.197 1.00 92.25 373 SER A N 1
ATOM 2937 C CA . SER A 1 373 ? 18.764 -26.186 -1.309 1.00 92.25 373 SER A CA 1
ATOM 2938 C C . SER A 1 373 ? 19.489 -27.414 -1.872 1.00 92.25 373 SER A C 1
ATOM 2940 O O . SER A 1 373 ? 19.905 -27.405 -3.027 1.00 92.25 373 SER A O 1
ATOM 2942 N N . ARG A 1 374 ? 19.599 -28.498 -1.090 1.00 92.56 374 ARG A N 1
ATOM 2943 C CA . ARG A 1 374 ? 20.226 -29.765 -1.502 1.00 92.56 374 ARG A CA 1
ATOM 2944 C C . ARG A 1 374 ? 19.262 -30.737 -2.184 1.00 92.56 374 ARG A C 1
ATOM 2946 O O . ARG A 1 374 ? 19.712 -31.742 -2.725 1.00 92.56 374 ARG A O 1
ATOM 2953 N N . ILE A 1 375 ? 17.955 -30.471 -2.158 1.00 89.75 375 ILE A N 1
ATOM 2954 C CA . ILE A 1 375 ? 16.926 -31.394 -2.650 1.00 89.75 375 ILE A CA 1
ATOM 2955 C C . ILE A 1 375 ? 16.193 -30.750 -3.830 1.00 89.75 375 ILE A C 1
ATOM 2957 O O . ILE A 1 375 ? 15.337 -29.885 -3.648 1.00 89.75 375 ILE A O 1
ATOM 2961 N N . SER A 1 376 ? 16.464 -31.223 -5.050 1.00 83.50 376 SER A N 1
ATOM 2962 C CA . SER A 1 376 ? 15.918 -30.640 -6.288 1.00 83.50 376 SER A CA 1
ATOM 2963 C C . SER A 1 376 ? 14.387 -30.534 -6.310 1.00 83.50 376 SER A C 1
ATOM 2965 O O . SER A 1 376 ? 13.851 -29.600 -6.895 1.00 83.50 376 SER A O 1
ATOM 2967 N N . ALA A 1 377 ? 13.669 -31.452 -5.653 1.00 83.75 377 ALA A N 1
ATOM 2968 C CA . ALA A 1 377 ? 12.204 -31.456 -5.618 1.00 83.75 377 ALA A CA 1
ATOM 2969 C C . ALA A 1 377 ? 11.587 -30.312 -4.789 1.00 83.75 377 ALA A C 1
ATOM 2971 O O . ALA A 1 377 ? 10.440 -29.942 -5.026 1.00 83.75 377 ALA A O 1
ATOM 2972 N N . VAL A 1 378 ? 12.326 -29.756 -3.821 1.00 87.38 378 VAL A N 1
ATOM 2973 C CA . VAL A 1 378 ? 11.838 -28.711 -2.897 1.00 87.38 378 VAL A CA 1
ATOM 2974 C C . VAL A 1 378 ? 12.707 -27.452 -2.903 1.00 87.38 378 VAL A C 1
ATOM 2976 O O . VAL A 1 378 ? 12.460 -26.531 -2.126 1.00 87.38 378 VAL A O 1
ATOM 2979 N N . VAL A 1 379 ? 13.684 -27.370 -3.812 1.00 87.44 379 VAL A N 1
ATOM 2980 C CA . VAL A 1 379 ? 14.636 -26.253 -3.922 1.00 87.44 379 VAL A CA 1
ATOM 2981 C C . VAL A 1 379 ? 13.949 -24.889 -4.030 1.00 87.44 379 VAL A C 1
ATOM 2983 O O . VAL A 1 379 ? 14.417 -23.909 -3.459 1.00 87.44 379 VAL A O 1
ATOM 2986 N N . GLN A 1 380 ? 12.777 -24.831 -4.664 1.00 86.00 380 GLN A N 1
ATOM 2987 C CA . GLN A 1 380 ? 11.962 -23.619 -4.792 1.00 86.00 380 GLN A CA 1
ATOM 2988 C C . GLN A 1 380 ? 11.528 -23.003 -3.447 1.00 86.00 380 GLN A C 1
ATOM 2990 O O . GLN A 1 380 ? 11.289 -21.802 -3.374 1.00 86.00 380 GLN A O 1
ATOM 2995 N N . PHE A 1 381 ? 11.457 -23.798 -2.374 1.00 92.56 381 PHE A N 1
ATOM 2996 C CA . PHE A 1 381 ? 11.132 -23.317 -1.028 1.00 92.56 381 PHE A CA 1
ATOM 2997 C C . PHE A 1 381 ? 12.369 -22.857 -0.245 1.00 92.56 381 PHE A C 1
ATOM 2999 O O . PHE A 1 381 ? 12.224 -22.177 0.770 1.00 92.56 381 PHE A O 1
ATOM 3006 N N . SER A 1 382 ? 13.579 -23.206 -0.697 1.00 92.62 382 SER A N 1
ATOM 3007 C CA . SER A 1 382 ? 14.832 -22.891 -0.000 1.00 92.62 382 SER A CA 1
ATOM 3008 C C . SER A 1 382 ? 14.977 -21.389 0.245 1.00 92.62 382 SER A C 1
ATOM 3010 O O . SER A 1 382 ? 15.094 -20.958 1.394 1.00 92.62 382 SER A O 1
ATOM 3012 N N . TYR A 1 383 ? 14.866 -20.581 -0.815 1.00 89.69 383 TYR A N 1
ATOM 3013 C CA . TYR A 1 383 ? 14.984 -19.127 -0.709 1.00 89.69 383 TYR A CA 1
ATOM 3014 C C . TYR A 1 383 ? 13.915 -18.515 0.199 1.00 89.69 383 TYR A C 1
ATOM 3016 O O . TYR A 1 383 ? 14.232 -17.627 0.983 1.00 89.69 383 TYR A O 1
ATOM 3024 N N . MET A 1 384 ? 12.676 -19.019 0.163 1.00 94.94 384 MET A N 1
ATOM 3025 C CA . MET A 1 384 ? 11.598 -18.532 1.036 1.00 94.94 384 MET A CA 1
ATOM 3026 C C . MET A 1 384 ? 11.955 -18.725 2.517 1.00 94.94 384 MET A C 1
ATOM 3028 O O . MET A 1 384 ? 11.786 -17.812 3.322 1.00 94.94 384 MET A O 1
ATOM 3032 N N . PHE A 1 385 ? 12.510 -19.883 2.882 1.00 95.56 385 PHE A N 1
ATOM 3033 C CA . PHE A 1 385 ? 12.955 -20.159 4.249 1.00 95.56 385 PHE A CA 1
ATOM 3034 C C . PHE A 1 385 ? 14.181 -19.335 4.670 1.00 95.56 385 PHE A C 1
ATOM 3036 O O . PHE A 1 385 ? 14.224 -18.839 5.800 1.00 95.56 385 PHE A O 1
ATOM 3043 N N . ILE A 1 386 ? 15.143 -19.128 3.765 1.00 92.38 386 ILE A N 1
ATOM 3044 C CA . ILE A 1 386 ? 16.296 -18.247 4.013 1.00 92.38 386 ILE A CA 1
ATOM 3045 C C . ILE A 1 386 ? 15.816 -16.815 4.282 1.00 92.38 386 ILE A C 1
ATOM 3047 O O . ILE A 1 386 ? 16.237 -16.200 5.261 1.00 92.38 386 ILE A O 1
ATOM 3051 N N . PHE A 1 387 ? 14.877 -16.300 3.485 1.00 93.62 387 PHE A N 1
ATOM 3052 C CA . PHE A 1 387 ? 14.322 -14.966 3.703 1.00 93.62 387 PHE A CA 1
ATOM 3053 C C . PHE A 1 387 ? 13.518 -14.875 5.003 1.00 93.62 387 PHE A C 1
ATOM 3055 O O . PHE A 1 387 ? 13.734 -13.929 5.756 1.00 93.62 387 PHE A O 1
ATOM 3062 N N . ILE A 1 388 ? 12.679 -15.863 5.346 1.00 95.81 388 ILE A N 1
ATOM 3063 C CA . ILE A 1 388 ? 12.016 -15.906 6.667 1.00 95.81 388 ILE A CA 1
ATOM 3064 C C . ILE A 1 388 ? 13.053 -15.780 7.793 1.00 95.81 388 ILE A C 1
ATOM 3066 O O . ILE A 1 388 ? 12.860 -14.991 8.722 1.00 95.81 388 ILE A O 1
ATOM 3070 N N . SER A 1 389 ? 14.172 -16.507 7.699 1.00 94.31 389 SER A N 1
ATOM 3071 C CA . SER A 1 389 ? 15.262 -16.393 8.671 1.00 94.31 389 SER A CA 1
ATOM 3072 C C . SER A 1 389 ? 15.885 -15.000 8.693 1.00 94.31 389 SER A C 1
ATOM 3074 O O . SER A 1 389 ? 16.173 -14.492 9.775 1.00 94.31 389 SER A O 1
ATOM 3076 N N . LEU A 1 390 ? 16.111 -14.378 7.535 1.00 93.62 390 LEU A N 1
ATOM 3077 C CA . LEU A 1 390 ? 16.699 -13.043 7.454 1.00 93.62 390 LEU A CA 1
ATOM 3078 C C . LEU A 1 390 ? 15.801 -11.992 8.119 1.00 93.62 390 LEU A C 1
ATOM 3080 O O . LEU A 1 390 ? 16.285 -11.201 8.934 1.00 93.62 390 LEU A O 1
ATOM 3084 N N . PHE A 1 391 ? 14.495 -11.997 7.833 1.00 95.38 391 PHE A N 1
ATOM 3085 C CA . PHE A 1 391 ? 13.549 -11.069 8.464 1.00 95.38 391 PHE A CA 1
ATOM 3086 C C . PHE A 1 391 ? 13.428 -11.329 9.968 1.00 95.38 391 PHE A C 1
ATOM 3088 O O . PHE A 1 391 ? 13.431 -10.379 10.753 1.00 95.38 391 PHE A O 1
ATOM 3095 N N . ALA A 1 392 ? 13.387 -12.599 10.389 1.00 94.75 392 ALA A N 1
ATOM 3096 C CA . ALA A 1 392 ? 13.333 -12.966 11.804 1.00 94.75 392 ALA A CA 1
ATOM 3097 C C . ALA A 1 392 ? 14.602 -12.547 12.553 1.00 94.75 392 ALA A C 1
ATOM 3099 O O . ALA A 1 392 ? 14.509 -11.936 13.620 1.00 94.75 392 ALA A O 1
ATOM 3100 N N . GLY A 1 393 ? 15.782 -12.805 11.986 1.00 94.62 393 GLY A N 1
ATOM 3101 C CA . GLY A 1 393 ? 17.071 -12.393 12.540 1.00 94.62 393 GLY A CA 1
ATOM 3102 C C . GLY A 1 393 ? 17.207 -10.873 12.635 1.00 94.62 393 GLY A C 1
ATOM 3103 O O . GLY A 1 393 ? 17.534 -10.355 13.703 1.00 94.62 393 GLY A O 1
ATOM 3104 N N . SER A 1 394 ? 16.851 -10.149 11.571 1.00 95.38 394 SER A N 1
ATOM 3105 C CA . SER A 1 394 ? 16.895 -8.680 11.535 1.00 95.38 394 SER A CA 1
ATOM 3106 C C . SER A 1 394 ? 15.928 -8.053 12.545 1.00 95.38 394 SER A C 1
ATOM 3108 O O . SER A 1 394 ? 16.308 -7.150 13.289 1.00 95.38 394 SER A O 1
ATOM 3110 N N . LEU A 1 395 ? 14.691 -8.558 12.649 1.00 94.75 395 LEU A N 1
ATOM 3111 C CA . LEU A 1 395 ? 13.734 -8.078 13.650 1.00 94.75 395 LEU A CA 1
ATOM 3112 C C . LEU A 1 395 ? 14.207 -8.396 15.075 1.00 94.75 395 LEU A C 1
ATOM 3114 O O . LEU A 1 395 ? 14.082 -7.556 15.965 1.00 94.75 395 LEU A O 1
ATOM 3118 N N . THR A 1 396 ? 14.790 -9.579 15.292 1.00 94.94 396 THR A N 1
ATOM 3119 C CA . THR A 1 396 ? 15.375 -9.972 16.585 1.00 94.94 396 THR A CA 1
ATOM 3120 C C . THR A 1 396 ? 16.522 -9.044 16.978 1.00 94.94 396 THR A C 1
ATOM 3122 O O . THR A 1 396 ? 16.578 -8.592 18.122 1.00 94.94 396 THR A O 1
ATOM 3125 N N . PHE A 1 397 ? 17.395 -8.703 16.028 1.00 95.69 397 PHE A N 1
ATOM 3126 C CA . PHE A 1 397 ? 18.495 -7.763 16.229 1.00 95.69 397 PHE A CA 1
ATOM 3127 C C . PHE A 1 397 ? 17.984 -6.380 16.646 1.00 95.69 397 PHE A C 1
ATOM 3129 O O . PHE A 1 397 ? 18.387 -5.857 17.687 1.00 95.69 397 PHE A O 1
ATOM 3136 N N . VAL A 1 398 ? 17.026 -5.826 15.894 1.00 94.50 398 VAL A N 1
ATOM 3137 C CA . VAL A 1 398 ? 16.413 -4.525 16.197 1.00 94.50 398 VAL A CA 1
ATOM 3138 C C . VAL A 1 398 ? 15.729 -4.536 17.563 1.00 94.50 398 VAL A C 1
ATOM 3140 O O . VAL A 1 398 ? 15.967 -3.640 18.374 1.00 94.50 398 VAL A O 1
ATOM 3143 N N . LYS A 1 399 ? 14.942 -5.574 17.877 1.00 92.50 399 LYS A N 1
ATOM 3144 C CA . LYS A 1 399 ? 14.329 -5.732 19.205 1.00 92.50 399 LYS A CA 1
ATOM 3145 C C . LYS A 1 399 ? 15.378 -5.826 20.310 1.00 92.50 399 LYS A C 1
ATOM 3147 O O . LYS A 1 399 ? 15.165 -5.269 21.384 1.00 92.50 399 LYS A O 1
ATOM 3152 N N . GLY A 1 400 ? 16.508 -6.484 20.061 1.00 93.94 400 GLY A N 1
ATOM 3153 C CA . GLY A 1 400 ? 17.630 -6.548 20.993 1.00 93.94 400 GLY A CA 1
ATOM 3154 C C . GLY A 1 400 ? 18.220 -5.177 21.309 1.00 93.94 400 GLY A C 1
ATOM 3155 O O . GLY A 1 400 ? 18.411 -4.866 22.485 1.00 93.94 400 GLY A O 1
ATOM 3156 N N . ILE A 1 401 ? 18.436 -4.344 20.287 1.00 94.12 401 ILE A N 1
ATOM 3157 C CA . ILE A 1 401 ? 18.932 -2.969 20.446 1.00 94.12 401 ILE A CA 1
ATOM 3158 C C . ILE A 1 401 ? 17.919 -2.136 21.238 1.00 94.12 401 ILE A C 1
ATOM 3160 O O . ILE A 1 401 ? 18.258 -1.551 22.267 1.00 94.12 401 ILE A O 1
ATOM 3164 N N . VAL A 1 402 ? 16.657 -2.132 20.799 1.00 92.88 402 VAL A N 1
ATOM 3165 C CA . VAL A 1 402 ? 15.594 -1.302 21.385 1.00 92.88 402 VAL A CA 1
ATOM 3166 C C . VAL A 1 402 ? 15.308 -1.699 22.836 1.00 92.88 402 VAL A C 1
ATOM 3168 O O . VAL A 1 402 ? 15.196 -0.834 23.703 1.00 92.88 402 VAL A O 1
ATOM 3171 N N . LYS A 1 403 ? 15.237 -3.004 23.132 1.00 92.19 403 LYS A N 1
ATOM 3172 C CA . LYS A 1 403 ? 14.976 -3.532 24.483 1.00 92.19 403 LYS A CA 1
ATOM 3173 C C . LYS A 1 403 ? 16.240 -3.651 25.348 1.00 92.19 403 LYS A C 1
ATOM 3175 O O . LYS A 1 403 ? 16.144 -4.155 26.465 1.00 92.19 403 LYS A O 1
ATOM 3180 N N . LYS A 1 404 ? 17.414 -3.237 24.848 1.00 93.00 404 LYS A N 1
ATOM 3181 C CA . LYS A 1 404 ? 18.725 -3.375 25.516 1.00 93.00 404 LYS A CA 1
ATOM 3182 C C . LYS A 1 404 ? 19.013 -4.807 26.004 1.00 93.00 404 LYS A C 1
ATOM 3184 O O . LYS A 1 404 ? 19.503 -5.014 27.111 1.00 93.00 404 LYS A O 1
ATOM 3189 N N . ARG A 1 405 ? 18.685 -5.812 25.185 1.00 93.44 405 ARG A N 1
ATOM 3190 C CA . ARG A 1 405 ? 18.888 -7.239 25.490 1.00 93.44 405 ARG A CA 1
ATOM 3191 C C . ARG A 1 405 ? 20.079 -7.790 24.694 1.00 93.44 405 ARG A C 1
ATOM 3193 O O . ARG A 1 405 ? 19.887 -8.144 23.529 1.00 93.44 405 ARG A O 1
ATOM 3200 N N . PRO A 1 406 ? 21.277 -7.932 25.296 1.00 92.81 406 PRO A N 1
ATOM 3201 C CA . PRO A 1 406 ? 22.493 -8.300 24.564 1.00 92.81 406 PRO A CA 1
ATOM 3202 C C . PRO A 1 406 ? 22.388 -9.673 23.890 1.00 92.81 406 PRO A C 1
ATOM 3204 O O . PRO A 1 406 ? 22.866 -9.840 22.775 1.00 92.81 406 PRO A O 1
ATOM 3207 N N . ASN A 1 407 ? 21.674 -10.626 24.495 1.00 90.69 407 ASN A N 1
ATOM 3208 C CA . ASN A 1 407 ? 21.471 -11.952 23.904 1.00 90.69 407 ASN A CA 1
ATOM 3209 C C . ASN A 1 407 ? 20.722 -11.885 22.562 1.00 90.69 407 ASN A C 1
ATOM 3211 O O . ASN A 1 407 ? 21.078 -12.585 21.620 1.00 90.69 407 ASN A O 1
ATOM 3215 N N . LEU A 1 408 ? 19.705 -11.020 22.451 1.00 92.25 408 LEU A N 1
ATOM 3216 C CA . LEU A 1 408 ? 18.965 -10.829 21.198 1.00 92.25 408 LEU A CA 1
ATOM 3217 C C . LEU A 1 408 ? 19.814 -10.098 20.153 1.00 92.25 408 LEU A C 1
ATOM 3219 O O . LEU A 1 408 ? 19.745 -10.432 18.973 1.00 92.25 408 LEU A O 1
ATOM 3223 N N . VAL A 1 409 ? 20.638 -9.140 20.593 1.00 94.44 409 VAL A N 1
ATOM 3224 C CA . VAL A 1 409 ? 21.602 -8.444 19.726 1.00 94.44 409 VAL A CA 1
ATOM 3225 C C . VAL A 1 409 ? 22.606 -9.438 19.147 1.00 94.44 409 VAL A C 1
ATOM 3227 O O . VAL A 1 409 ? 22.811 -9.444 17.940 1.00 94.44 409 VAL A O 1
ATOM 3230 N N . ALA A 1 410 ? 23.183 -10.311 19.975 1.00 93.56 410 ALA A N 1
ATOM 3231 C CA . ALA A 1 410 ? 24.157 -11.302 19.532 1.00 93.56 410 ALA A CA 1
ATOM 3232 C C . ALA A 1 410 ? 23.544 -12.313 18.548 1.00 93.56 410 ALA A C 1
ATOM 3234 O O . ALA A 1 410 ? 24.088 -12.524 17.468 1.00 93.56 410 ALA A O 1
ATOM 3235 N N . ILE A 1 411 ? 22.385 -12.896 18.882 1.00 90.56 411 ILE A N 1
ATOM 3236 C CA . ILE A 1 411 ? 21.733 -13.911 18.037 1.00 90.56 411 ILE A CA 1
ATOM 3237 C C . ILE A 1 411 ? 21.231 -13.298 16.724 1.00 90.56 411 ILE A C 1
ATOM 3239 O O . ILE A 1 411 ? 21.562 -13.783 15.643 1.00 90.56 411 ILE A O 1
ATOM 3243 N N . GLY A 1 412 ? 20.431 -12.230 16.804 1.00 90.88 412 GLY A N 1
ATOM 3244 C CA . GLY A 1 412 ? 19.871 -11.584 15.618 1.00 90.88 412 GLY A CA 1
ATOM 3245 C C . GLY A 1 412 ? 20.950 -10.934 14.754 1.00 90.88 412 GLY A C 1
ATOM 3246 O O . GLY A 1 412 ? 20.927 -11.069 13.532 1.00 90.88 412 GLY A O 1
ATOM 3247 N N . GLY A 1 413 ? 21.922 -10.274 15.392 1.00 91.44 413 GLY A N 1
ATOM 3248 C CA . GLY A 1 413 ? 23.042 -9.618 14.724 1.00 91.44 413 GLY A CA 1
ATOM 3249 C C . GLY A 1 413 ? 23.971 -10.609 14.033 1.00 91.44 413 GLY A C 1
ATOM 3250 O O . GLY A 1 413 ? 24.375 -10.355 12.905 1.00 91.44 413 GLY A O 1
ATOM 3251 N N . GLY A 1 414 ? 24.242 -11.766 14.648 1.00 92.06 414 GLY A N 1
ATOM 3252 C CA . GLY A 1 414 ? 25.026 -12.833 14.025 1.00 92.06 414 GLY A CA 1
ATOM 3253 C C . GLY A 1 414 ? 24.379 -13.363 12.744 1.00 92.06 414 GLY A C 1
ATOM 3254 O O . GLY A 1 414 ? 25.047 -13.477 11.720 1.00 92.06 414 GLY A O 1
ATOM 3255 N N . VAL A 1 415 ? 23.066 -13.614 12.761 1.00 88.94 415 VAL A N 1
ATOM 3256 C CA . VAL A 1 415 ? 22.329 -14.083 11.572 1.00 88.94 415 VAL A CA 1
ATOM 3257 C C . VAL A 1 415 ? 22.295 -13.015 10.485 1.00 88.94 415 VAL A C 1
ATOM 3259 O O . VAL A 1 415 ? 22.519 -13.323 9.315 1.00 88.94 415 VAL A O 1
ATOM 3262 N N . PHE A 1 416 ? 22.019 -11.766 10.859 1.00 90.75 416 PHE A N 1
ATOM 3263 C CA . PHE A 1 416 ? 22.027 -10.651 9.919 1.00 90.75 416 PHE A CA 1
ATOM 3264 C C . PHE A 1 416 ? 23.405 -10.485 9.264 1.00 90.75 416 PHE A C 1
ATOM 3266 O O . PHE A 1 416 ? 23.498 -10.445 8.040 1.00 90.75 416 PHE A O 1
ATOM 3273 N N . LEU A 1 417 ? 24.477 -10.454 10.063 1.00 91.19 417 LEU A N 1
ATOM 3274 C CA . LEU A 1 417 ? 25.843 -10.283 9.572 1.00 91.19 417 LEU A CA 1
ATOM 3275 C C . LEU A 1 417 ? 26.263 -11.442 8.666 1.00 91.19 417 LEU A C 1
ATOM 3277 O O . LEU A 1 417 ? 26.842 -11.208 7.611 1.00 91.19 417 LEU A O 1
ATOM 3281 N N . PHE A 1 418 ? 25.916 -12.677 9.033 1.00 89.94 418 PHE A N 1
ATOM 3282 C CA . PHE A 1 418 ? 26.175 -13.843 8.195 1.00 89.94 418 PHE A CA 1
ATOM 3283 C C . PHE A 1 418 ? 25.502 -13.716 6.818 1.00 89.94 418 PHE A C 1
ATOM 3285 O O . PHE A 1 418 ? 26.147 -13.921 5.791 1.00 89.94 418 PHE A O 1
ATOM 3292 N N . ASN A 1 419 ? 24.221 -13.333 6.778 1.00 87.81 419 ASN A N 1
ATOM 3293 C CA . ASN A 1 419 ? 23.502 -13.135 5.516 1.00 87.81 419 ASN A CA 1
ATOM 3294 C C . ASN A 1 419 ? 24.068 -11.965 4.703 1.00 87.81 419 ASN A C 1
ATOM 3296 O O . ASN A 1 419 ? 24.129 -12.053 3.478 1.00 87.81 419 ASN A O 1
ATOM 3300 N N . LEU A 1 420 ? 24.515 -10.895 5.365 1.00 89.25 420 LEU A N 1
ATOM 3301 C CA . LEU A 1 420 ? 25.156 -9.762 4.706 1.00 89.25 420 LEU A CA 1
ATOM 3302 C C . LEU A 1 420 ? 26.479 -10.173 4.043 1.00 89.25 420 LEU A C 1
ATOM 3304 O O . LEU A 1 420 ? 26.698 -9.833 2.884 1.00 89.25 420 LEU A O 1
ATOM 3308 N N . VAL A 1 421 ? 27.315 -10.958 4.732 1.00 88.50 421 VAL A N 1
ATOM 3309 C CA . VAL A 1 421 ? 28.572 -11.493 4.176 1.00 88.50 421 VAL A CA 1
ATOM 3310 C C . VAL A 1 421 ? 28.296 -12.440 3.005 1.00 88.50 421 VAL A C 1
ATOM 3312 O O . VAL A 1 421 ? 28.900 -12.311 1.939 1.00 88.50 421 VAL A O 1
ATOM 3315 N N . ALA A 1 422 ? 27.333 -13.353 3.151 1.00 86.00 422 ALA A N 1
ATOM 3316 C CA . ALA A 1 422 ? 26.928 -14.238 2.060 1.00 86.00 422 ALA A CA 1
ATOM 3317 C C . ALA A 1 422 ? 26.413 -13.446 0.843 1.00 86.00 422 ALA A C 1
ATOM 3319 O O . ALA A 1 422 ? 26.720 -13.780 -0.301 1.00 86.00 422 ALA A O 1
ATOM 3320 N N . ALA A 1 423 ? 25.671 -12.360 1.077 1.00 87.62 423 ALA A N 1
ATOM 3321 C CA . ALA A 1 423 ? 25.197 -11.478 0.020 1.00 87.62 423 ALA A CA 1
ATOM 3322 C C . ALA A 1 423 ? 26.349 -10.761 -0.699 1.00 87.62 423 ALA A C 1
ATOM 3324 O O . ALA A 1 423 ? 26.325 -10.699 -1.929 1.00 87.62 423 ALA A O 1
ATOM 3325 N N . THR A 1 424 ? 27.365 -10.269 0.021 1.00 84.62 424 THR A N 1
ATOM 3326 C CA . THR 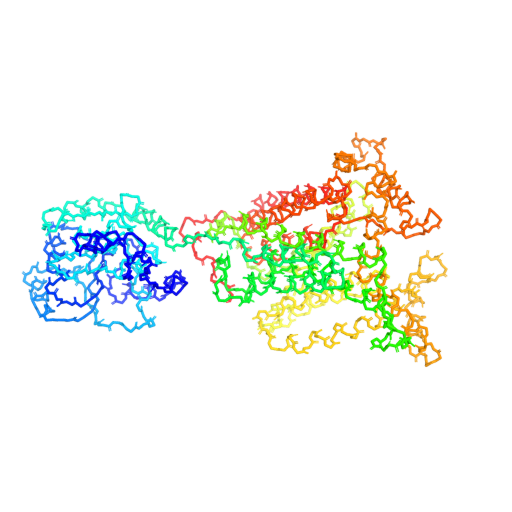A 1 424 ? 28.533 -9.617 -0.600 1.00 84.62 424 THR A CA 1
ATOM 3327 C C . THR A 1 424 ? 29.349 -10.579 -1.458 1.00 84.62 424 THR A C 1
ATOM 3329 O O . THR A 1 424 ? 29.793 -10.196 -2.533 1.00 84.62 424 THR A O 1
ATOM 3332 N N . LEU A 1 425 ? 29.461 -11.845 -1.046 1.00 83.00 425 LEU A N 1
ATOM 3333 C CA . LEU A 1 425 ? 30.188 -12.879 -1.794 1.00 83.00 425 LEU A CA 1
ATOM 3334 C C . LEU A 1 425 ? 29.398 -13.445 -2.984 1.00 83.00 425 LEU A C 1
ATOM 3336 O O . LEU A 1 425 ? 29.948 -14.157 -3.815 1.00 83.00 425 LEU A O 1
ATOM 3340 N N . SER A 1 426 ? 28.105 -13.134 -3.097 1.00 82.88 426 SER A N 1
ATOM 3341 C CA . SER A 1 426 ? 27.260 -13.682 -4.164 1.00 82.88 426 SER A CA 1
ATOM 3342 C C . SER A 1 426 ? 27.535 -13.087 -5.552 1.00 82.88 426 SER A C 1
ATOM 3344 O O . SER A 1 426 ? 27.058 -13.624 -6.551 1.00 82.88 426 SER A O 1
ATOM 3346 N N . GLY A 1 427 ? 28.217 -11.937 -5.628 1.00 77.81 427 GLY A N 1
ATOM 3347 C CA . GLY A 1 427 ? 28.352 -11.153 -6.862 1.00 77.81 427 GLY A CA 1
ATOM 3348 C C . GLY A 1 427 ? 27.044 -10.483 -7.322 1.00 77.81 427 GLY A C 1
ATOM 3349 O O . GLY A 1 427 ? 27.014 -9.813 -8.359 1.00 77.81 427 GLY A O 1
ATOM 3350 N N . TYR A 1 428 ? 25.949 -10.623 -6.563 1.00 81.38 428 TYR A N 1
ATOM 3351 C CA . TYR A 1 428 ? 24.669 -9.967 -6.825 1.00 81.38 428 TYR A CA 1
ATOM 3352 C C . TYR A 1 428 ? 24.475 -8.753 -5.917 1.00 81.38 428 TYR A C 1
ATOM 3354 O O . TYR A 1 428 ? 24.199 -8.863 -4.722 1.00 81.38 428 TYR A O 1
ATOM 3362 N N . LYS A 1 429 ? 24.507 -7.569 -6.530 1.00 84.38 429 LYS A N 1
ATOM 3363 C CA . LYS A 1 429 ? 24.233 -6.280 -5.875 1.00 84.38 429 LYS A CA 1
ATOM 3364 C C . LYS A 1 429 ? 22.906 -6.240 -5.108 1.00 84.38 429 LYS A C 1
ATOM 3366 O O . LYS A 1 429 ? 22.814 -5.652 -4.035 1.00 84.38 429 LYS A O 1
ATOM 3371 N N . GLU A 1 430 ? 21.870 -6.868 -5.659 1.00 81.94 430 GLU A N 1
ATOM 3372 C CA . GLU A 1 430 ? 20.509 -6.799 -5.121 1.00 81.94 430 GLU A CA 1
ATOM 3373 C C . GLU A 1 430 ? 20.426 -7.474 -3.755 1.00 81.94 430 GLU A C 1
ATOM 3375 O O . GLU A 1 430 ? 19.777 -6.953 -2.851 1.00 81.94 430 GLU A O 1
ATOM 3380 N N . SER A 1 431 ? 21.151 -8.580 -3.572 1.00 86.06 431 SER A N 1
ATOM 3381 C CA . SER A 1 431 ? 21.229 -9.298 -2.300 1.00 86.06 431 SER A CA 1
ATOM 3382 C C . SER A 1 431 ? 21.761 -8.401 -1.181 1.00 86.06 431 SER A C 1
ATOM 3384 O O . SER A 1 431 ? 21.215 -8.406 -0.076 1.00 86.06 431 SER A O 1
ATOM 3386 N N . VAL A 1 432 ? 22.790 -7.594 -1.467 1.00 89.25 432 VAL A N 1
ATOM 3387 C CA . VAL A 1 432 ? 23.399 -6.671 -0.493 1.00 89.25 432 VAL A CA 1
ATOM 3388 C C . VAL A 1 432 ? 22.449 -5.519 -0.172 1.00 89.25 432 VAL A C 1
ATOM 3390 O O . VAL A 1 432 ? 22.179 -5.248 0.999 1.00 89.25 432 VAL A O 1
ATOM 3393 N N . ILE A 1 433 ? 21.880 -4.885 -1.204 1.00 88.12 433 ILE A N 1
ATOM 3394 C CA . ILE A 1 433 ? 20.933 -3.771 -1.043 1.00 88.12 433 ILE A CA 1
ATOM 3395 C C . ILE A 1 433 ? 19.714 -4.214 -0.225 1.00 88.12 433 ILE A C 1
ATOM 3397 O O . ILE A 1 433 ? 19.310 -3.506 0.694 1.00 88.12 433 ILE A O 1
ATOM 3401 N N . ASN A 1 434 ? 19.160 -5.399 -0.502 1.00 89.12 434 ASN A N 1
ATOM 3402 C CA . ASN A 1 434 ? 17.988 -5.915 0.204 1.00 89.12 434 ASN A CA 1
ATOM 3403 C C . ASN A 1 434 ? 18.262 -6.140 1.698 1.00 89.12 434 ASN A C 1
ATOM 3405 O O . ASN A 1 434 ? 17.436 -5.748 2.519 1.00 89.12 434 ASN A O 1
ATOM 3409 N N . ASN A 1 435 ? 19.419 -6.704 2.070 1.00 91.00 435 ASN A N 1
ATOM 3410 C CA . ASN A 1 435 ? 19.793 -6.885 3.480 1.00 91.00 435 ASN A CA 1
ATOM 3411 C C . ASN A 1 435 ? 19.818 -5.545 4.231 1.00 91.00 435 ASN A C 1
ATOM 3413 O O . ASN A 1 435 ? 19.220 -5.405 5.299 1.00 91.00 435 ASN A O 1
ATOM 3417 N N . LEU A 1 436 ? 20.463 -4.532 3.652 1.00 91.25 436 LEU A N 1
ATOM 3418 C CA . LEU A 1 436 ? 20.573 -3.213 4.275 1.00 91.25 436 LEU A CA 1
ATOM 3419 C C . LEU A 1 436 ? 19.227 -2.485 4.316 1.00 91.25 436 LEU A C 1
ATOM 3421 O O . LEU A 1 436 ? 18.896 -1.870 5.330 1.00 91.25 436 LEU A O 1
ATOM 3425 N N . LEU A 1 437 ? 18.420 -2.606 3.260 1.00 90.75 437 LEU A N 1
ATOM 3426 C CA . LEU A 1 437 ? 17.080 -2.031 3.199 1.00 90.75 437 LEU A CA 1
ATOM 3427 C C . LEU A 1 437 ? 16.177 -2.624 4.288 1.00 90.75 437 LEU A C 1
ATOM 3429 O O . LEU A 1 437 ? 15.512 -1.869 4.992 1.00 90.75 437 LEU A O 1
ATOM 3433 N N . ILE A 1 438 ? 16.211 -3.944 4.501 1.00 93.38 438 ILE A N 1
ATOM 3434 C CA . ILE A 1 438 ? 15.471 -4.603 5.591 1.00 93.38 438 ILE A CA 1
ATOM 3435 C C . ILE A 1 438 ? 15.832 -3.976 6.941 1.00 93.38 438 ILE A C 1
ATOM 3437 O O . ILE A 1 438 ? 14.940 -3.592 7.697 1.00 93.38 438 ILE A O 1
ATOM 3441 N N . LEU A 1 439 ? 17.126 -3.822 7.237 1.00 92.75 439 LEU A N 1
ATOM 3442 C CA . LEU A 1 439 ? 17.573 -3.252 8.508 1.00 92.75 439 LEU A CA 1
ATOM 3443 C C . LEU A 1 439 ? 17.170 -1.776 8.662 1.00 92.75 439 LEU A C 1
ATOM 3445 O O . LEU A 1 439 ? 16.664 -1.384 9.715 1.00 92.75 439 LEU A O 1
ATOM 3449 N N . VAL A 1 440 ? 17.363 -0.968 7.614 1.00 92.38 440 VAL A N 1
ATOM 3450 C CA . VAL A 1 440 ? 16.992 0.457 7.580 1.00 92.38 440 VAL A CA 1
ATOM 3451 C C . VAL A 1 440 ? 15.509 0.632 7.866 1.00 92.38 440 VAL A C 1
ATOM 3453 O O . VAL A 1 440 ? 15.142 1.444 8.718 1.00 92.38 440 VAL A O 1
ATOM 3456 N N . PHE A 1 441 ? 14.662 -0.151 7.196 1.00 92.38 441 PHE A N 1
ATOM 3457 C CA . PHE A 1 441 ? 13.235 -0.113 7.449 1.00 92.38 441 PHE A CA 1
ATOM 3458 C C . PHE A 1 441 ? 12.963 -0.555 8.885 1.00 92.38 441 PHE A C 1
ATOM 3460 O O . PHE A 1 441 ? 12.438 0.238 9.647 1.00 92.38 441 PHE A O 1
ATOM 3467 N N . LEU A 1 442 ? 13.406 -1.723 9.344 1.00 93.69 442 LEU A N 1
ATOM 3468 C CA . LEU A 1 442 ? 13.091 -2.182 10.706 1.00 93.69 442 LEU A CA 1
ATOM 3469 C C . LEU A 1 442 ? 13.546 -1.230 11.830 1.00 93.69 442 LEU A C 1
ATOM 3471 O O . LEU A 1 442 ? 12.872 -1.148 12.857 1.00 93.69 442 LEU A O 1
ATOM 3475 N N . LEU A 1 443 ? 14.634 -0.475 11.647 1.00 92.94 443 LEU A N 1
ATOM 3476 C CA . LEU A 1 443 ? 15.096 0.536 12.609 1.00 92.94 443 LEU A CA 1
ATOM 3477 C C . LEU A 1 443 ? 14.320 1.861 12.547 1.00 92.94 443 LEU A C 1
ATOM 3479 O O . LEU A 1 443 ? 14.258 2.581 13.548 1.00 92.94 443 LEU A O 1
ATOM 3483 N N . PHE A 1 444 ? 13.725 2.206 11.404 1.00 91.75 444 PHE A N 1
ATOM 3484 C CA . PHE A 1 444 ? 13.061 3.494 11.179 1.00 91.75 444 PHE A CA 1
ATOM 3485 C C . PHE A 1 444 ? 11.966 3.860 12.208 1.00 91.75 444 PHE A C 1
ATOM 3487 O O . PHE A 1 444 ? 11.941 5.023 12.624 1.00 91.75 444 PHE A O 1
ATOM 3494 N N . PRO A 1 445 ? 11.094 2.941 12.684 1.00 89.62 445 PRO A N 1
ATOM 3495 C CA . PRO A 1 445 ? 10.059 3.259 13.670 1.00 89.62 445 PRO A CA 1
ATOM 3496 C C . PRO A 1 445 ? 10.635 3.734 15.005 1.00 89.62 445 PRO A C 1
ATOM 3498 O O . PRO A 1 445 ? 9.987 4.503 15.713 1.00 89.62 445 PRO A O 1
ATOM 3501 N N . TYR A 1 446 ? 11.849 3.287 15.335 1.00 89.69 446 TYR A N 1
ATOM 3502 C CA . TYR A 1 446 ? 12.511 3.540 16.613 1.00 89.69 446 TYR A CA 1
ATOM 3503 C C . TYR A 1 446 ? 13.518 4.694 16.528 1.00 89.69 446 TYR A C 1
ATOM 3505 O O . TYR A 1 446 ? 13.626 5.490 17.458 1.00 89.69 446 TYR A O 1
ATOM 3513 N N . TYR A 1 447 ? 14.222 4.830 15.398 1.00 90.44 447 TYR A N 1
ATOM 3514 C CA . TYR A 1 447 ? 15.344 5.762 15.226 1.00 90.44 447 TYR A CA 1
ATOM 3515 C C . TYR A 1 447 ? 15.188 6.685 14.007 1.00 90.44 447 TYR A C 1
ATOM 3517 O O . TYR A 1 447 ? 16.162 7.001 13.325 1.00 90.44 447 TYR A O 1
ATOM 3525 N N . ARG A 1 448 ? 13.965 7.160 13.736 1.00 87.69 448 ARG A N 1
ATOM 3526 C CA . ARG A 1 448 ? 13.591 7.928 12.530 1.00 87.69 448 ARG A CA 1
ATOM 3527 C C . ARG A 1 448 ? 14.610 8.983 12.077 1.00 87.69 448 ARG A C 1
ATOM 3529 O O . ARG A 1 448 ? 15.001 8.983 10.915 1.00 87.69 448 ARG A O 1
ATOM 3536 N N . LYS A 1 449 ? 15.012 9.905 12.964 1.00 88.56 449 LYS A N 1
ATOM 3537 C CA . LYS A 1 449 ? 15.937 11.002 12.609 1.00 88.56 449 LYS A CA 1
ATOM 3538 C C . LYS A 1 449 ? 17.318 10.475 12.226 1.00 88.56 449 LYS A C 1
ATOM 3540 O O . LYS A 1 449 ? 17.858 10.892 11.211 1.00 88.56 449 LYS A O 1
ATOM 3545 N N . LEU A 1 450 ? 17.852 9.551 13.024 1.00 91.06 450 LEU A N 1
ATOM 3546 C CA . LEU A 1 450 ? 19.162 8.954 12.787 1.00 91.06 450 LEU A CA 1
ATOM 3547 C C . LEU A 1 450 ? 19.177 8.220 11.446 1.00 91.06 450 LEU A C 1
ATOM 3549 O O . LEU A 1 450 ? 20.034 8.502 10.622 1.00 91.06 450 LEU A O 1
ATOM 3553 N N . ILE A 1 451 ? 18.183 7.361 11.201 1.00 91.88 451 ILE A N 1
ATOM 3554 C CA . ILE A 1 451 ? 18.082 6.580 9.964 1.00 91.88 451 ILE A CA 1
ATOM 3555 C C . ILE A 1 451 ? 17.968 7.477 8.728 1.00 91.88 451 ILE A C 1
ATOM 3557 O O . ILE A 1 451 ? 18.623 7.208 7.728 1.00 91.88 451 ILE A O 1
ATOM 3561 N N . LEU A 1 452 ? 17.194 8.565 8.777 1.00 86.81 452 LEU A N 1
ATOM 3562 C CA . LEU A 1 452 ? 17.102 9.501 7.648 1.00 86.81 452 LEU A CA 1
ATOM 3563 C C . LEU A 1 452 ? 18.433 10.208 7.350 1.00 86.81 452 LEU A C 1
ATOM 3565 O O . LEU A 1 452 ? 18.741 10.441 6.187 1.00 86.81 452 LEU A O 1
ATOM 3569 N N . ILE A 1 453 ? 19.221 10.526 8.381 1.00 90.19 453 ILE A N 1
ATOM 3570 C CA . ILE A 1 453 ? 20.517 11.201 8.223 1.00 90.19 453 ILE A CA 1
ATOM 3571 C C . ILE A 1 453 ? 21.594 10.226 7.729 1.00 90.19 453 ILE A C 1
ATOM 3573 O O . ILE A 1 453 ? 22.416 10.601 6.899 1.00 90.19 453 ILE A O 1
ATOM 3577 N N . THR A 1 454 ? 21.599 8.981 8.212 1.00 90.19 454 THR A N 1
ATOM 3578 C CA . THR A 1 454 ? 22.667 8.013 7.908 1.00 90.19 454 THR A CA 1
ATOM 3579 C C . THR A 1 454 ? 22.415 7.180 6.654 1.00 90.19 454 THR A C 1
ATOM 3581 O O . THR A 1 454 ? 23.373 6.772 6.002 1.00 90.19 454 THR A O 1
ATOM 3584 N N . SER A 1 455 ? 21.155 6.932 6.281 1.00 85.94 455 SER A N 1
ATOM 3585 C CA . SER A 1 455 ? 20.829 6.074 5.130 1.00 85.94 455 SER A CA 1
ATOM 3586 C C . SER A 1 455 ? 21.241 6.676 3.786 1.00 85.94 455 SER A C 1
ATOM 3588 O O . SER A 1 455 ? 21.710 5.933 2.931 1.00 85.94 455 SER A O 1
ATOM 3590 N N . ILE A 1 456 ? 21.124 7.996 3.595 1.00 85.75 456 ILE A N 1
ATOM 3591 C CA . ILE A 1 456 ? 21.484 8.646 2.323 1.00 85.75 456 ILE A CA 1
ATOM 3592 C C . ILE A 1 456 ? 22.994 8.524 2.040 1.00 85.75 456 ILE A C 1
ATOM 3594 O O . ILE A 1 456 ? 23.334 7.974 0.992 1.00 85.75 456 ILE A O 1
ATOM 3598 N N . PRO A 1 457 ? 23.911 8.934 2.948 1.00 89.00 457 PRO A N 1
ATOM 3599 C CA . PRO A 1 457 ? 25.344 8.718 2.747 1.00 89.00 457 PRO A CA 1
ATOM 3600 C C . PRO A 1 457 ? 25.695 7.245 2.536 1.00 89.00 457 PRO A C 1
ATOM 3602 O O . PRO A 1 457 ? 26.494 6.929 1.660 1.00 89.00 457 PRO A O 1
ATOM 3605 N N . LEU A 1 458 ? 25.062 6.339 3.291 1.00 88.25 458 LEU A N 1
ATOM 3606 C CA . LEU A 1 458 ? 25.294 4.902 3.155 1.00 88.25 458 LEU A CA 1
ATOM 3607 C C . LEU A 1 458 ? 24.906 4.391 1.761 1.00 88.25 458 LEU A C 1
ATOM 3609 O O . LEU A 1 458 ? 25.668 3.645 1.158 1.00 88.25 458 LEU A O 1
ATOM 3613 N N . ILE A 1 459 ? 23.757 4.812 1.226 1.00 85.69 459 ILE A N 1
ATOM 3614 C CA . ILE A 1 459 ? 23.335 4.465 -0.137 1.00 85.69 459 ILE A CA 1
ATOM 3615 C C . ILE A 1 459 ? 24.328 5.014 -1.166 1.00 85.69 459 ILE A C 1
ATOM 3617 O O . ILE A 1 459 ? 24.688 4.284 -2.083 1.00 85.69 459 ILE A O 1
ATOM 3621 N N . CYS A 1 460 ? 24.817 6.248 -1.011 1.00 84.81 460 CYS A N 1
ATOM 3622 C CA . CYS A 1 460 ? 25.825 6.808 -1.918 1.00 84.81 460 CYS A CA 1
ATOM 3623 C C . CYS A 1 460 ? 27.130 5.998 -1.906 1.00 84.81 460 CYS A C 1
ATOM 3625 O O . CYS A 1 460 ? 27.654 5.674 -2.968 1.00 84.81 460 CYS A O 1
ATOM 3627 N N . VAL A 1 461 ? 27.618 5.617 -0.720 1.00 87.50 461 VAL A N 1
ATOM 3628 C CA . VAL A 1 461 ? 28.810 4.764 -0.574 1.00 87.50 461 VAL A CA 1
ATOM 3629 C C . VAL A 1 461 ? 28.585 3.399 -1.225 1.00 87.50 461 VAL A C 1
ATOM 3631 O O . VAL A 1 461 ? 29.439 2.916 -1.964 1.00 87.50 461 VAL A O 1
ATOM 3634 N N . LEU A 1 462 ? 27.415 2.788 -1.019 1.00 86.12 462 LEU A N 1
ATOM 3635 C CA . LEU A 1 462 ? 27.074 1.515 -1.655 1.00 86.12 462 LEU A CA 1
ATOM 3636 C C . LEU A 1 462 ? 27.019 1.632 -3.177 1.00 86.12 462 LEU A C 1
ATOM 3638 O O . LEU A 1 462 ? 27.544 0.763 -3.859 1.00 86.12 462 LEU A O 1
ATOM 3642 N N . LEU A 1 463 ? 26.409 2.687 -3.718 1.00 83.38 463 LEU A N 1
ATOM 3643 C CA . LEU A 1 463 ? 26.337 2.902 -5.165 1.00 83.38 463 LEU A CA 1
ATOM 3644 C C . LEU A 1 463 ? 27.715 3.138 -5.799 1.00 83.38 463 LEU A C 1
ATOM 3646 O O . LEU A 1 463 ? 27.860 2.878 -6.987 1.00 83.38 463 LEU A O 1
ATOM 3650 N N . TYR A 1 464 ? 28.703 3.588 -5.021 1.00 84.56 464 TYR A N 1
ATOM 3651 C CA . TYR A 1 464 ? 30.087 3.752 -5.467 1.00 84.56 464 TYR A CA 1
ATOM 3652 C C . TYR A 1 464 ? 30.908 2.453 -5.387 1.00 84.56 464 TYR A C 1
ATOM 3654 O O . TYR A 1 464 ? 31.677 2.153 -6.292 1.00 84.56 464 TYR A O 1
ATOM 3662 N N . ILE A 1 465 ? 30.759 1.671 -4.314 1.00 85.44 465 ILE A N 1
ATOM 3663 C CA . ILE A 1 465 ? 31.600 0.483 -4.065 1.00 85.44 465 ILE A CA 1
ATOM 3664 C C . ILE A 1 465 ? 31.033 -0.772 -4.739 1.00 85.44 465 ILE A C 1
ATOM 3666 O O . ILE A 1 465 ? 31.758 -1.594 -5.301 1.00 85.44 465 ILE A O 1
ATOM 3670 N N . LEU A 1 466 ? 29.717 -0.956 -4.640 1.00 85.62 466 LEU A N 1
ATOM 3671 C CA . LEU A 1 466 ? 29.055 -2.215 -4.966 1.00 85.62 466 LEU A CA 1
ATOM 3672 C C . LEU A 1 466 ? 29.163 -2.621 -6.446 1.00 85.62 466 LEU A C 1
ATOM 3674 O O . LEU A 1 466 ? 29.256 -3.826 -6.687 1.00 85.62 466 LEU A O 1
ATOM 3678 N N . PRO A 1 467 ? 29.134 -1.706 -7.439 1.00 87.12 467 PRO A N 1
ATOM 3679 C CA . PRO A 1 467 ? 29.268 -2.089 -8.843 1.00 87.12 467 PRO A CA 1
ATOM 3680 C C . PRO A 1 467 ? 30.614 -2.745 -9.154 1.00 87.12 467 PRO A C 1
ATOM 3682 O O . PRO A 1 467 ? 30.620 -3.835 -9.729 1.00 87.12 467 PRO A O 1
ATOM 3685 N N . THR A 1 468 ? 31.717 -2.126 -8.727 1.00 84.56 468 THR A N 1
ATOM 3686 C CA . THR A 1 468 ? 33.077 -2.653 -8.899 1.00 84.56 468 THR A CA 1
ATOM 3687 C C . THR A 1 468 ? 33.231 -3.980 -8.166 1.00 84.56 468 THR A C 1
ATOM 3689 O O . THR A 1 468 ? 33.524 -4.988 -8.801 1.00 84.56 468 THR A O 1
ATOM 3692 N N . LEU A 1 469 ? 32.880 -4.024 -6.873 1.00 84.56 469 LEU A N 1
ATOM 3693 C CA . LEU A 1 469 ? 32.930 -5.246 -6.061 1.00 84.56 469 LEU A CA 1
ATOM 3694 C C . LEU A 1 469 ? 32.184 -6.412 -6.732 1.00 84.56 469 LEU A C 1
ATOM 3696 O O . LEU A 1 469 ? 32.709 -7.513 -6.874 1.00 84.56 469 LEU A O 1
ATOM 3700 N N . ALA A 1 470 ? 30.947 -6.170 -7.172 1.00 83.88 470 ALA A N 1
ATOM 3701 C CA . ALA A 1 470 ? 30.117 -7.201 -7.780 1.00 83.88 470 ALA A CA 1
ATOM 3702 C C . ALA A 1 470 ? 30.623 -7.642 -9.161 1.00 83.88 470 ALA A C 1
ATOM 3704 O O . ALA A 1 470 ? 30.409 -8.794 -9.534 1.00 83.88 470 ALA A O 1
ATOM 3705 N N . ASN A 1 471 ? 31.239 -6.748 -9.938 1.00 82.50 471 ASN A N 1
ATOM 3706 C CA . ASN A 1 471 ? 31.809 -7.095 -11.237 1.00 82.50 471 ASN A CA 1
ATOM 3707 C C . ASN A 1 471 ? 33.082 -7.931 -11.081 1.00 82.50 471 ASN A C 1
ATOM 3709 O O . ASN A 1 471 ? 33.174 -8.964 -11.741 1.00 82.50 471 ASN A O 1
ATOM 3713 N N . THR A 1 472 ? 33.992 -7.555 -10.177 1.00 81.75 472 THR A N 1
ATOM 3714 C CA . THR A 1 472 ? 35.228 -8.310 -9.922 1.00 81.75 472 THR A CA 1
ATOM 3715 C C . THR A 1 472 ? 34.923 -9.703 -9.383 1.00 81.75 472 THR A C 1
ATOM 3717 O O . THR A 1 472 ? 35.367 -10.695 -9.959 1.00 81.75 472 THR A O 1
ATOM 3720 N N . ILE A 1 473 ? 34.051 -9.803 -8.368 1.00 82.69 473 ILE A N 1
ATOM 3721 C CA . ILE A 1 473 ? 33.630 -11.103 -7.821 1.00 82.69 473 ILE A CA 1
ATOM 3722 C C . ILE A 1 473 ? 32.994 -11.970 -8.910 1.00 82.69 473 ILE A C 1
ATOM 3724 O O . ILE A 1 473 ? 33.266 -13.163 -8.986 1.00 82.69 473 ILE A O 1
ATOM 3728 N N . ARG A 1 474 ? 32.155 -11.394 -9.780 1.00 78.81 474 ARG A N 1
ATOM 3729 C CA . ARG A 1 474 ? 31.528 -12.155 -10.868 1.00 78.81 474 ARG A CA 1
ATOM 3730 C C . ARG A 1 474 ? 32.552 -12.632 -11.897 1.00 78.81 474 ARG A C 1
ATOM 3732 O O . ARG A 1 474 ? 32.441 -13.764 -12.351 1.00 78.81 474 ARG A O 1
ATOM 3739 N N . GLY A 1 475 ? 33.511 -11.785 -12.263 1.00 76.00 475 GLY A N 1
ATOM 3740 C CA . GLY A 1 475 ? 34.560 -12.123 -13.224 1.00 76.00 475 GLY A CA 1
ATOM 3741 C C . GLY A 1 475 ? 35.426 -13.292 -12.757 1.00 76.00 475 GLY A C 1
ATOM 3742 O O . GLY A 1 475 ? 35.668 -14.202 -13.541 1.00 76.00 475 GLY A O 1
ATOM 3743 N N . GLN A 1 476 ? 35.808 -13.298 -11.477 1.00 75.75 476 GLN A N 1
ATOM 3744 C CA . GLN A 1 476 ? 36.744 -14.276 -10.911 1.00 75.75 476 GLN A CA 1
ATOM 3745 C C . GLN A 1 476 ? 36.065 -15.530 -10.339 1.00 75.75 476 GLN A C 1
ATOM 3747 O O . GLN A 1 476 ? 36.513 -16.653 -10.553 1.00 75.75 476 GLN A O 1
ATOM 3752 N N . ALA A 1 477 ? 34.949 -15.375 -9.620 1.00 67.12 477 ALA A N 1
ATOM 3753 C CA . ALA A 1 477 ? 34.308 -16.506 -8.948 1.00 67.12 477 ALA A CA 1
ATOM 3754 C C . ALA A 1 477 ? 33.429 -17.344 -9.891 1.00 67.12 477 ALA A C 1
ATOM 3756 O O . ALA A 1 477 ? 33.206 -18.526 -9.635 1.00 67.12 477 ALA A O 1
ATOM 3757 N N . TRP A 1 478 ? 32.879 -16.756 -10.964 1.00 68.06 478 TRP A N 1
ATOM 3758 C CA . TRP A 1 478 ? 32.023 -17.497 -11.905 1.00 68.06 478 TRP A CA 1
ATOM 3759 C C . TRP A 1 478 ? 32.798 -18.102 -13.077 1.00 68.06 478 TRP A C 1
ATOM 3761 O O . TRP A 1 478 ? 32.265 -19.000 -13.727 1.00 68.06 478 TRP A O 1
ATOM 3771 N N . SER A 1 479 ? 34.037 -17.661 -13.333 1.00 67.38 479 SER A N 1
ATOM 3772 C CA . SER A 1 479 ? 34.949 -18.357 -14.253 1.00 67.38 479 SER A CA 1
ATOM 3773 C C . SER A 1 479 ? 35.378 -19.720 -13.696 1.00 67.38 479 SER A C 1
ATOM 3775 O O . SER A 1 479 ? 35.748 -20.609 -14.458 1.00 67.38 479 SER A O 1
ATOM 3777 N N . GLY A 1 480 ? 35.267 -19.909 -12.373 1.00 64.31 480 GLY A N 1
ATOM 3778 C CA . GLY A 1 480 ? 35.692 -21.117 -11.669 1.00 64.31 480 GLY A CA 1
ATOM 3779 C C . GLY A 1 480 ? 37.207 -21.201 -11.464 1.00 64.31 480 GLY A C 1
ATOM 3780 O O . GLY A 1 480 ? 37.685 -22.232 -10.998 1.00 64.31 480 GLY A O 1
ATOM 3781 N N . GLU A 1 481 ? 37.944 -20.143 -11.812 1.00 66.69 481 GLU A N 1
ATOM 3782 C CA . GLU A 1 481 ? 39.408 -20.083 -11.734 1.00 66.69 481 GLU A CA 1
ATOM 3783 C C . GLU A 1 481 ? 39.908 -19.654 -10.347 1.00 66.69 481 GLU A C 1
ATOM 3785 O O . GLU A 1 481 ? 40.984 -20.084 -9.941 1.00 66.69 481 GLU A O 1
ATOM 3790 N N . ALA A 1 482 ? 39.112 -18.878 -9.600 1.00 74.31 482 ALA A N 1
ATOM 3791 C CA . ALA A 1 482 ? 39.464 -18.366 -8.277 1.00 74.31 482 ALA A CA 1
ATOM 3792 C C . ALA A 1 482 ? 38.452 -18.782 -7.195 1.00 74.31 482 ALA A C 1
ATOM 3794 O O . ALA A 1 482 ? 37.247 -18.929 -7.433 1.00 74.31 482 ALA A O 1
ATOM 3795 N N . THR A 1 483 ? 38.939 -18.943 -5.967 1.00 80.62 483 THR A N 1
ATOM 3796 C CA . THR A 1 483 ? 38.102 -19.119 -4.777 1.00 80.62 483 THR A CA 1
ATOM 3797 C C . THR A 1 483 ? 37.352 -17.826 -4.433 1.00 80.62 483 THR A C 1
ATOM 3799 O O . THR A 1 483 ? 37.733 -16.724 -4.823 1.00 80.62 483 THR A O 1
ATOM 3802 N N . ALA A 1 484 ? 36.268 -17.932 -3.655 1.00 73.00 484 ALA A N 1
ATOM 3803 C CA . ALA A 1 484 ? 35.507 -16.756 -3.214 1.00 73.00 484 ALA A CA 1
ATOM 3804 C C . ALA A 1 484 ? 36.324 -15.796 -2.323 1.00 73.00 484 ALA A C 1
ATOM 3806 O O . ALA A 1 484 ? 35.958 -14.630 -2.189 1.00 73.00 484 ALA A O 1
ATOM 3807 N N . GLU A 1 485 ? 37.393 -16.291 -1.694 1.00 75.19 485 GLU A N 1
ATOM 3808 C CA . GLU A 1 485 ? 38.313 -15.495 -0.878 1.00 75.19 485 GLU A CA 1
ATOM 3809 C C . GLU A 1 485 ? 39.285 -14.709 -1.764 1.00 75.19 485 GLU A C 1
ATOM 3811 O O . GLU A 1 485 ? 39.382 -13.497 -1.602 1.00 75.19 485 GLU A O 1
ATOM 3816 N N . GLU A 1 486 ? 39.888 -15.351 -2.768 1.00 81.31 486 GLU A N 1
ATOM 3817 C CA . GLU A 1 486 ? 40.745 -14.687 -3.765 1.00 81.31 486 GLU A CA 1
ATOM 3818 C C . GLU A 1 486 ? 39.968 -13.616 -4.543 1.00 81.31 486 GLU A C 1
ATOM 3820 O O . GLU A 1 486 ? 40.381 -12.463 -4.602 1.00 81.31 486 GLU A O 1
ATOM 3825 N N . ALA A 1 487 ? 38.761 -13.942 -5.019 1.00 80.62 487 ALA A N 1
ATOM 3826 C CA . ALA A 1 487 ? 37.904 -12.989 -5.725 1.00 80.62 487 ALA A CA 1
ATOM 3827 C C . ALA A 1 487 ? 37.504 -11.769 -4.867 1.00 80.62 487 ALA A C 1
ATOM 3829 O O . ALA A 1 487 ? 37.176 -10.707 -5.403 1.00 80.62 487 ALA A O 1
ATOM 3830 N N . ARG A 1 488 ? 37.477 -11.917 -3.535 1.00 80.62 488 ARG A N 1
ATOM 3831 C CA . ARG A 1 488 ? 37.217 -10.814 -2.600 1.00 80.62 488 ARG A CA 1
ATOM 3832 C C . ARG A 1 488 ? 38.452 -9.935 -2.445 1.00 80.62 488 ARG A C 1
ATOM 3834 O O . ARG A 1 488 ? 38.299 -8.716 -2.422 1.00 80.62 488 ARG A O 1
ATOM 3841 N N . ASP A 1 489 ? 39.623 -10.542 -2.302 1.00 83.38 489 ASP A N 1
ATOM 3842 C CA . ASP A 1 489 ? 40.878 -9.817 -2.122 1.00 83.38 489 ASP A CA 1
ATOM 3843 C C . ASP A 1 489 ? 41.214 -9.026 -3.404 1.00 83.38 489 ASP A C 1
ATOM 3845 O O . ASP A 1 489 ? 41.451 -7.823 -3.325 1.00 83.38 489 ASP A O 1
ATOM 3849 N N . ASP A 1 490 ? 41.009 -9.617 -4.585 1.00 82.31 490 ASP A N 1
ATOM 3850 C CA . ASP A 1 490 ? 41.106 -8.919 -5.877 1.00 82.31 490 ASP A CA 1
ATOM 3851 C C . ASP A 1 490 ? 40.130 -7.740 -5.985 1.00 82.31 490 ASP A C 1
ATOM 3853 O O . ASP A 1 490 ? 40.445 -6.681 -6.527 1.00 82.31 490 ASP A O 1
ATOM 3857 N N . ALA A 1 491 ? 38.904 -7.909 -5.484 1.00 83.25 491 ALA A N 1
ATOM 3858 C CA . ALA A 1 491 ? 37.914 -6.842 -5.508 1.00 83.25 491 ALA A CA 1
ATOM 3859 C C . ALA A 1 491 ? 38.246 -5.709 -4.529 1.00 83.25 491 ALA A C 1
ATOM 3861 O O . ALA A 1 491 ? 37.887 -4.559 -4.788 1.00 83.25 491 ALA A O 1
ATOM 3862 N N . TYR A 1 492 ? 38.917 -6.019 -3.418 1.00 84.38 492 TYR A N 1
ATOM 3863 C CA . TYR A 1 492 ? 39.454 -5.019 -2.503 1.00 84.38 492 TYR A CA 1
ATOM 3864 C C . TYR A 1 492 ? 40.589 -4.239 -3.172 1.00 84.38 492 TYR A C 1
ATOM 3866 O O . TYR A 1 492 ? 40.518 -3.012 -3.221 1.00 84.38 492 TYR A O 1
ATOM 3874 N N . ASP A 1 493 ? 41.547 -4.935 -3.784 1.00 84.62 493 ASP A N 1
ATOM 3875 C CA . ASP A 1 493 ? 42.652 -4.313 -4.517 1.00 84.62 493 ASP A CA 1
ATOM 3876 C C . ASP A 1 493 ? 42.141 -3.440 -5.670 1.00 84.62 493 ASP A C 1
ATOM 3878 O O . ASP A 1 493 ? 42.598 -2.307 -5.848 1.00 84.62 493 ASP A O 1
ATOM 3882 N N . ALA A 1 494 ? 41.113 -3.906 -6.388 1.00 84.00 494 ALA A N 1
ATOM 3883 C CA . ALA A 1 494 ? 40.451 -3.142 -7.439 1.00 84.00 494 ALA A CA 1
ATOM 3884 C C . ALA A 1 494 ? 39.874 -1.807 -6.937 1.00 84.00 494 ALA A C 1
ATOM 3886 O O . ALA A 1 494 ? 39.865 -0.835 -7.686 1.00 84.00 494 ALA A O 1
ATOM 3887 N N . LEU A 1 495 ? 39.402 -1.753 -5.687 1.00 84.06 495 LEU A N 1
ATOM 3888 C CA . LEU A 1 495 ? 38.795 -0.569 -5.072 1.00 84.06 495 LEU A CA 1
ATOM 3889 C C . LEU A 1 495 ? 39.806 0.372 -4.409 1.00 84.06 495 LEU A C 1
ATOM 3891 O O . LEU A 1 495 ? 39.526 1.565 -4.308 1.00 84.06 495 LEU A O 1
ATOM 3895 N N . THR A 1 496 ? 40.924 -0.150 -3.898 1.00 83.69 496 THR A N 1
ATOM 3896 C CA . THR A 1 496 ? 41.900 0.638 -3.126 1.00 83.69 496 THR A CA 1
ATOM 3897 C C . THR A 1 496 ? 43.116 1.083 -3.921 1.00 83.69 496 THR A C 1
ATOM 3899 O O . THR A 1 496 ? 43.843 1.954 -3.452 1.00 83.69 496 THR A O 1
ATOM 3902 N N . ASN A 1 497 ? 43.365 0.492 -5.090 1.00 84.38 497 ASN A N 1
ATOM 3903 C CA . ASN A 1 497 ? 44.465 0.910 -5.945 1.00 84.38 497 ASN A CA 1
ATOM 3904 C C . ASN A 1 497 ? 44.092 2.183 -6.730 1.00 84.38 497 ASN A C 1
ATOM 3906 O O . ASN A 1 497 ? 43.160 2.168 -7.538 1.00 84.38 497 ASN A O 1
ATOM 3910 N N . ASP A 1 498 ? 44.836 3.271 -6.508 1.00 73.69 498 ASP A N 1
ATOM 3911 C CA . ASP A 1 498 ? 44.608 4.583 -7.136 1.00 73.69 498 ASP A CA 1
ATOM 3912 C C . ASP A 1 498 ? 44.658 4.527 -8.676 1.00 73.69 498 ASP A C 1
ATOM 3914 O O . ASP A 1 498 ? 43.951 5.291 -9.350 1.00 73.69 498 ASP A O 1
ATOM 3918 N N . ASP A 1 499 ? 45.416 3.580 -9.240 1.00 77.69 499 ASP A N 1
ATOM 3919 C CA . ASP A 1 499 ? 45.516 3.361 -10.689 1.00 77.69 499 ASP A CA 1
ATOM 3920 C C . ASP A 1 499 ? 44.161 2.978 -11.321 1.00 77.69 499 ASP A C 1
ATOM 3922 O O . ASP A 1 499 ? 43.888 3.316 -12.475 1.00 77.69 499 ASP A O 1
ATOM 3926 N N . ASN A 1 500 ? 43.258 2.363 -10.549 1.00 81.12 500 ASN A N 1
ATOM 3927 C CA . ASN A 1 500 ? 41.946 1.909 -11.024 1.00 81.12 500 ASN A CA 1
ATOM 3928 C C . ASN A 1 500 ? 40.853 2.983 -10.919 1.00 81.12 500 ASN A C 1
ATOM 3930 O O . ASN A 1 500 ? 39.699 2.739 -11.276 1.00 81.12 500 ASN A O 1
ATOM 3934 N N . SER A 1 501 ? 41.180 4.187 -10.440 1.00 78.62 501 SER A N 1
ATOM 3935 C CA . SER A 1 501 ? 40.203 5.259 -10.201 1.00 78.62 501 SER A CA 1
ATOM 3936 C C . SER A 1 501 ? 39.323 5.564 -11.423 1.00 78.62 501 SER A C 1
ATOM 3938 O O . SER A 1 501 ? 38.100 5.667 -11.300 1.00 78.62 501 SER A O 1
ATOM 3940 N N . SER A 1 502 ? 39.916 5.650 -12.615 1.00 81.19 502 SER A N 1
ATOM 3941 C CA . SER A 1 502 ? 39.188 5.892 -13.870 1.00 81.19 502 SER A CA 1
ATOM 3942 C C . SER A 1 502 ? 38.217 4.758 -14.236 1.00 81.19 502 SER A C 1
ATOM 3944 O O . SER A 1 502 ? 37.062 5.026 -14.574 1.00 81.19 502 SER A O 1
ATOM 3946 N N . GLU A 1 503 ? 38.640 3.503 -14.077 1.00 81.81 503 GLU A N 1
ATOM 3947 C CA . GLU A 1 503 ? 37.825 2.311 -14.333 1.00 81.81 503 GLU A CA 1
ATOM 3948 C C . GLU A 1 503 ? 36.659 2.194 -13.340 1.00 81.81 503 GLU A C 1
ATOM 3950 O O . GLU A 1 503 ? 35.535 1.854 -13.724 1.00 81.81 503 GLU A O 1
ATOM 3955 N N . ILE A 1 504 ? 36.886 2.547 -12.069 1.00 83.56 504 ILE A N 1
ATOM 3956 C CA . ILE A 1 504 ? 35.834 2.620 -11.046 1.00 83.56 504 ILE A CA 1
ATOM 3957 C C . ILE A 1 504 ? 34.790 3.669 -11.439 1.00 83.56 504 ILE A C 1
ATOM 3959 O O . ILE A 1 504 ? 33.586 3.408 -11.353 1.00 83.56 504 ILE A O 1
ATOM 3963 N N . HIS A 1 505 ? 35.222 4.855 -11.877 1.00 83.06 505 HIS A N 1
ATOM 3964 C CA . HIS A 1 505 ? 34.305 5.907 -12.315 1.00 83.06 505 HIS A CA 1
ATOM 3965 C C . HIS A 1 505 ? 33.455 5.457 -13.504 1.00 83.06 505 HIS A C 1
ATOM 3967 O O . HIS A 1 505 ? 32.229 5.586 -13.446 1.00 83.06 505 HIS A O 1
ATOM 3973 N N . GLU A 1 506 ? 34.070 4.870 -14.531 1.00 84.69 506 GLU A N 1
ATOM 3974 C CA . GLU A 1 506 ? 33.350 4.367 -15.701 1.00 84.69 506 GLU A CA 1
ATOM 3975 C C . GLU A 1 506 ? 32.374 3.246 -15.329 1.00 84.69 506 GLU A C 1
ATOM 3977 O O . GLU A 1 506 ? 31.192 3.302 -15.681 1.00 84.69 506 GLU A O 1
ATOM 3982 N N . THR A 1 507 ? 32.829 2.273 -14.537 1.00 85.31 507 THR A N 1
ATOM 3983 C CA . THR A 1 507 ? 32.001 1.167 -14.040 1.00 85.31 507 THR A CA 1
ATOM 3984 C C . THR A 1 507 ? 30.782 1.682 -13.278 1.00 85.31 507 THR A C 1
ATOM 3986 O O . THR A 1 507 ? 29.660 1.206 -13.486 1.00 85.31 507 THR A O 1
ATOM 3989 N N . ASN A 1 508 ? 30.976 2.681 -12.417 1.00 87.25 508 ASN A N 1
ATOM 3990 C CA . ASN A 1 508 ? 29.906 3.287 -11.635 1.00 87.25 508 ASN A CA 1
ATOM 3991 C C . ASN A 1 508 ? 28.935 4.087 -12.503 1.00 87.25 508 ASN A C 1
ATOM 3993 O O . ASN A 1 508 ? 27.722 3.998 -12.302 1.00 87.25 508 ASN A O 1
ATOM 3997 N N . TRP A 1 509 ? 29.427 4.830 -13.494 1.00 88.19 509 TRP A N 1
ATOM 3998 C CA . TRP A 1 509 ? 28.554 5.557 -14.410 1.00 88.19 509 TRP A CA 1
ATOM 3999 C C . TRP A 1 509 ? 27.718 4.605 -15.262 1.00 88.19 509 TRP A C 1
ATOM 4001 O O . TRP A 1 509 ? 26.491 4.704 -15.252 1.00 88.19 509 TRP A O 1
ATOM 4011 N N . GLN A 1 510 ? 28.348 3.606 -15.892 1.00 87.25 510 GLN A N 1
ATOM 4012 C CA . GLN A 1 510 ? 27.645 2.564 -16.645 1.00 87.25 510 GLN A CA 1
ATOM 4013 C C . GLN A 1 510 ? 26.637 1.810 -15.776 1.00 87.25 510 GLN A C 1
ATOM 4015 O O . GLN A 1 510 ? 25.565 1.413 -16.239 1.00 87.25 510 GLN A O 1
ATOM 4020 N N . PHE A 1 511 ? 26.953 1.606 -14.498 1.00 87.62 511 PHE A N 1
ATOM 4021 C CA . PHE A 1 511 ? 26.012 1.026 -13.563 1.00 87.62 511 PHE A CA 1
ATOM 4022 C C . PHE A 1 511 ? 24.777 1.907 -13.370 1.00 87.62 511 PHE A C 1
ATOM 4024 O O . PHE A 1 511 ? 23.661 1.399 -13.482 1.00 87.62 511 PHE A O 1
ATOM 4031 N N . LEU A 1 512 ? 24.960 3.196 -13.074 1.00 87.75 512 LEU A N 1
ATOM 4032 C CA . LEU A 1 512 ? 23.859 4.128 -12.832 1.00 87.75 512 LEU A CA 1
ATOM 4033 C C . LEU A 1 512 ? 22.961 4.268 -14.064 1.00 87.75 512 LEU A C 1
ATOM 4035 O O . LEU A 1 512 ? 21.739 4.236 -13.928 1.00 87.75 512 LEU A O 1
ATOM 4039 N N . THR A 1 513 ? 23.556 4.374 -15.251 1.00 88.44 513 THR A N 1
ATOM 4040 C CA . THR A 1 513 ? 22.824 4.611 -16.498 1.00 88.44 513 THR A CA 1
ATOM 4041 C C . THR A 1 513 ? 22.189 3.336 -17.046 1.00 88.44 513 THR A C 1
ATOM 4043 O O . THR A 1 513 ? 21.007 3.343 -17.371 1.00 88.44 513 THR A O 1
ATOM 4046 N N . ASN A 1 514 ? 22.912 2.214 -17.081 1.00 84.12 514 ASN A N 1
ATOM 4047 C CA . ASN A 1 514 ? 22.474 1.023 -17.821 1.00 84.12 514 ASN A CA 1
ATOM 4048 C C . ASN A 1 514 ? 22.048 -0.166 -16.952 1.00 84.12 514 ASN A C 1
ATOM 4050 O O . ASN A 1 514 ? 21.466 -1.113 -17.476 1.00 84.12 514 ASN A O 1
ATOM 4054 N N . ARG A 1 515 ? 22.361 -0.176 -15.647 1.00 82.44 515 ARG A N 1
ATOM 4055 C CA . ARG A 1 515 ? 22.106 -1.349 -14.782 1.00 82.44 515 ARG A CA 1
ATOM 4056 C C . ARG A 1 515 ? 21.285 -1.058 -13.532 1.00 82.44 515 ARG A C 1
ATOM 4058 O O . ARG A 1 515 ? 20.798 -2.007 -12.911 1.00 82.44 515 ARG A O 1
ATOM 4065 N N . LEU A 1 516 ? 21.221 0.189 -13.075 1.00 83.81 516 LEU A N 1
ATOM 4066 C CA . LEU A 1 516 ? 20.425 0.583 -11.914 1.00 83.81 516 LEU A CA 1
ATOM 4067 C C . LEU A 1 516 ? 18.957 0.763 -12.310 1.00 83.81 516 LEU A C 1
ATOM 4069 O O . LEU A 1 516 ? 18.077 0.295 -11.588 1.00 83.81 516 LEU A O 1
ATOM 4073 N N . SER A 1 517 ? 18.726 1.381 -13.470 1.00 84.75 517 SER A N 1
ATOM 4074 C CA . SER A 1 517 ? 17.419 1.466 -14.113 1.00 84.75 517 SER A CA 1
ATOM 4075 C C . SER A 1 517 ? 17.274 0.420 -15.212 1.00 84.75 517 SER A C 1
ATOM 4077 O O . SER A 1 517 ? 18.246 0.048 -15.861 1.00 84.75 517 SER A O 1
ATOM 4079 N N . GLU A 1 518 ? 16.042 -0.016 -15.454 1.00 86.62 518 GLU A N 1
ATOM 4080 C CA . GLU A 1 518 ? 15.697 -0.926 -16.554 1.00 86.62 518 GLU A CA 1
ATOM 4081 C C . GLU A 1 518 ? 15.104 -0.191 -17.759 1.00 86.62 518 GLU A C 1
ATOM 4083 O O . GLU A 1 518 ? 14.626 -0.817 -18.702 1.00 86.62 518 GLU A O 1
ATOM 4088 N N . ILE A 1 519 ? 15.125 1.145 -17.738 1.00 92.94 519 ILE A N 1
ATOM 4089 C CA . ILE A 1 519 ? 14.499 1.958 -18.780 1.00 92.94 519 ILE A CA 1
ATOM 4090 C C . ILE A 1 519 ? 15.116 1.697 -20.164 1.00 92.94 519 ILE A C 1
ATOM 4092 O O . ILE A 1 519 ? 14.371 1.634 -21.131 1.00 92.94 519 ILE A O 1
ATOM 4096 N N . ASN A 1 520 ? 16.430 1.445 -20.242 1.00 92.25 520 ASN A N 1
ATOM 4097 C CA . ASN A 1 520 ? 17.130 1.096 -21.485 1.00 92.25 520 ASN A CA 1
ATOM 4098 C C . ASN A 1 520 ? 16.631 -0.234 -22.085 1.00 92.25 520 ASN A C 1
ATOM 4100 O O . ASN A 1 520 ? 16.321 -0.334 -23.267 1.00 92.25 520 ASN A O 1
ATOM 4104 N N . MET A 1 521 ? 16.482 -1.268 -21.251 1.00 92.12 521 MET A N 1
ATOM 4105 C CA . MET A 1 521 ? 15.907 -2.534 -21.716 1.00 92.12 521 MET A CA 1
ATOM 4106 C C . MET A 1 521 ? 14.456 -2.335 -22.158 1.00 92.12 521 MET A C 1
ATOM 4108 O O . MET A 1 521 ? 14.011 -2.913 -23.145 1.00 92.12 521 MET A O 1
ATOM 4112 N N . PHE A 1 522 ? 13.701 -1.502 -21.436 1.00 95.06 522 PHE A N 1
ATOM 4113 C CA . PHE A 1 522 ? 12.310 -1.234 -21.776 1.00 95.06 522 PHE A CA 1
ATOM 4114 C C . PHE A 1 522 ? 12.178 -0.516 -23.128 1.00 95.06 522 PHE A C 1
ATOM 4116 O O . PHE A 1 522 ? 11.311 -0.886 -23.916 1.00 95.06 522 PHE A O 1
ATOM 4123 N N . THR A 1 523 ? 13.060 0.436 -23.453 1.00 95.56 523 THR A N 1
ATOM 4124 C CA . THR A 1 523 ? 13.040 1.104 -24.765 1.00 95.56 523 THR A CA 1
ATOM 4125 C C . THR A 1 523 ? 13.277 0.127 -25.910 1.00 95.56 523 THR A C 1
ATOM 4127 O O . THR A 1 523 ? 12.552 0.188 -26.895 1.00 95.56 523 THR A O 1
ATOM 4130 N N . GLN A 1 524 ? 14.180 -0.843 -25.747 1.00 95.00 524 GLN A N 1
ATOM 4131 C CA . GLN A 1 524 ? 14.414 -1.895 -26.747 1.00 95.00 524 GLN A CA 1
ATOM 4132 C C . GLN A 1 524 ? 13.162 -2.763 -26.982 1.00 95.00 524 GLN A C 1
ATOM 4134 O O . GLN A 1 524 ? 12.819 -3.082 -28.120 1.00 95.00 524 GLN A O 1
ATOM 4139 N N . TYR A 1 525 ? 12.412 -3.090 -25.923 1.00 96.12 525 TYR A N 1
ATOM 4140 C CA . TYR A 1 525 ? 11.131 -3.792 -26.063 1.00 96.12 525 TYR A CA 1
ATOM 4141 C C . TYR A 1 525 ? 10.050 -2.948 -26.749 1.00 96.12 525 TYR A C 1
ATOM 4143 O O . TYR A 1 525 ? 9.274 -3.496 -27.527 1.00 96.12 525 TYR A O 1
ATOM 4151 N N . VAL A 1 526 ? 9.982 -1.642 -26.470 1.00 95.81 526 VAL A N 1
ATOM 4152 C CA . VAL A 1 526 ? 9.030 -0.711 -27.110 1.00 95.81 526 VAL A CA 1
ATOM 4153 C C . VAL A 1 526 ? 9.355 -0.499 -28.592 1.00 95.81 526 VAL A C 1
ATOM 4155 O O . VAL A 1 526 ? 8.448 -0.369 -29.408 1.00 95.81 526 VAL A O 1
ATOM 4158 N N . GLU A 1 527 ? 10.636 -0.508 -28.958 1.00 94.94 527 GLU A N 1
ATOM 4159 C CA . GLU A 1 527 ? 11.072 -0.468 -30.359 1.00 94.94 527 GLU A CA 1
ATOM 4160 C C . GLU A 1 527 ? 10.712 -1.758 -31.104 1.00 94.94 527 GLU A C 1
ATOM 4162 O O . GLU A 1 527 ? 10.336 -1.722 -32.276 1.00 94.94 527 GLU A O 1
ATOM 4167 N N . HIS A 1 528 ? 10.783 -2.901 -30.418 1.00 95.19 528 HIS A N 1
ATOM 4168 C CA . HIS A 1 528 ? 10.475 -4.200 -31.006 1.00 95.19 528 HIS A CA 1
ATOM 4169 C C . HIS A 1 528 ? 8.966 -4.496 -31.083 1.00 95.19 528 HIS A C 1
ATOM 4171 O O . HIS A 1 528 ? 8.487 -5.018 -32.089 1.00 95.19 528 HIS A O 1
ATOM 4177 N N . VAL A 1 529 ? 8.189 -4.154 -30.052 1.00 94.88 529 VAL A N 1
ATOM 4178 C CA . VAL A 1 529 ? 6.749 -4.444 -29.955 1.00 94.88 529 VAL A CA 1
ATOM 4179 C C . VAL A 1 529 ? 5.960 -3.137 -29.872 1.00 94.88 529 VAL A C 1
ATOM 4181 O O . VAL A 1 529 ? 6.191 -2.377 -28.939 1.00 94.88 529 VAL A O 1
ATOM 4184 N N . PRO A 1 530 ? 4.976 -2.874 -30.756 1.00 95.00 530 PRO A N 1
ATOM 4185 C CA . PRO A 1 530 ? 4.381 -3.807 -31.716 1.00 95.00 530 PRO A CA 1
ATOM 4186 C C . PRO A 1 530 ? 4.982 -3.760 -33.137 1.00 95.00 530 PRO A C 1
ATOM 4188 O O . PRO A 1 530 ? 4.445 -4.402 -34.037 1.00 95.00 530 PRO A O 1
ATOM 4191 N N . ALA A 1 531 ? 6.016 -2.946 -33.378 1.00 93.44 531 ALA A N 1
ATOM 4192 C CA . ALA A 1 531 ? 6.457 -2.607 -34.735 1.00 93.44 531 ALA A CA 1
ATOM 4193 C C . ALA A 1 531 ? 7.090 -3.781 -35.505 1.00 93.44 531 ALA A C 1
ATOM 4195 O O . ALA A 1 531 ? 6.845 -3.927 -36.701 1.00 93.44 531 ALA A O 1
ATOM 4196 N N . ILE A 1 532 ? 7.892 -4.609 -34.829 1.00 94.88 532 ILE A N 1
ATOM 4197 C CA . ILE A 1 532 ? 8.579 -5.777 -35.406 1.00 94.88 532 ILE A CA 1
ATOM 4198 C C . ILE A 1 532 ? 7.824 -7.063 -35.062 1.00 94.88 532 ILE A C 1
ATOM 4200 O O . ILE A 1 532 ? 7.640 -7.922 -35.922 1.00 94.88 532 ILE A O 1
ATOM 4204 N N . HIS A 1 533 ? 7.360 -7.182 -33.819 1.00 94.62 533 HIS A N 1
ATOM 4205 C CA . HIS A 1 533 ? 6.563 -8.307 -33.343 1.00 94.62 533 HIS A CA 1
ATOM 4206 C C . HIS A 1 533 ? 5.234 -7.794 -32.774 1.00 94.62 533 HIS A C 1
ATOM 4208 O O . HIS A 1 533 ? 5.252 -6.823 -32.018 1.00 94.62 533 HIS A O 1
ATOM 4214 N N . PRO A 1 534 ? 4.078 -8.415 -33.084 1.00 96.44 534 PRO A N 1
ATOM 4215 C CA . PRO A 1 534 ? 2.801 -8.007 -32.504 1.00 96.44 534 PRO A CA 1
ATOM 4216 C C . PRO A 1 534 ? 2.797 -8.157 -30.975 1.00 96.44 534 PRO A C 1
ATOM 4218 O O . PRO A 1 534 ? 3.656 -8.806 -30.383 1.00 96.44 534 PRO A O 1
ATOM 4221 N N . TYR A 1 535 ? 1.806 -7.580 -30.298 1.00 97.50 535 TYR A N 1
ATOM 4222 C CA . TYR A 1 535 ? 1.630 -7.861 -28.874 1.00 97.50 535 TYR A CA 1
ATOM 4223 C C . TYR A 1 535 ? 1.435 -9.366 -28.631 1.00 97.50 535 TYR A C 1
ATOM 4225 O O . TYR A 1 535 ? 0.677 -10.021 -29.345 1.00 97.50 535 TYR A O 1
ATOM 4233 N N . TYR A 1 536 ? 2.074 -9.888 -27.584 1.00 96.06 536 TYR A N 1
ATOM 4234 C CA . TYR A 1 536 ? 2.057 -11.308 -27.208 1.00 96.06 536 TYR A CA 1
ATOM 4235 C C . TYR A 1 536 ? 0.684 -11.785 -26.695 1.00 96.06 536 TYR A C 1
ATOM 4237 O O . TYR A 1 536 ? 0.444 -12.981 -26.527 1.00 96.06 536 TYR A O 1
ATOM 4245 N N . GLY A 1 537 ? -0.245 -10.867 -26.404 1.00 96.38 537 GLY A N 1
ATOM 4246 C CA . GLY A 1 537 ? -1.574 -11.209 -25.905 1.00 96.38 537 GLY A CA 1
ATOM 4247 C C . GLY A 1 537 ? -1.502 -11.994 -24.594 1.00 96.38 537 GLY A C 1
ATOM 4248 O O . GLY A 1 537 ? -1.041 -11.481 -23.579 1.00 96.38 537 GLY A O 1
ATOM 4249 N N . PHE A 1 538 ? -1.972 -13.243 -24.607 1.00 95.62 538 PHE A N 1
ATOM 4250 C CA . PHE A 1 538 ? -1.966 -14.127 -23.435 1.00 95.62 538 PHE A CA 1
ATOM 4251 C C . PHE A 1 538 ? -0.798 -15.119 -23.406 1.00 95.62 538 PHE A C 1
ATOM 4253 O O . PHE A 1 538 ? -0.747 -15.936 -22.492 1.00 95.62 538 PHE A O 1
ATOM 4260 N N . GLU A 1 539 ? 0.132 -15.070 -24.361 1.00 94.44 539 GLU A N 1
ATOM 4261 C CA . GLU A 1 539 ? 1.223 -16.046 -24.475 1.00 94.44 539 GLU A CA 1
ATOM 4262 C C . GLU A 1 539 ? 2.117 -16.074 -23.229 1.00 94.44 539 GLU A C 1
ATOM 4264 O O . GLU A 1 539 ? 2.248 -17.120 -22.601 1.00 94.44 539 GLU A O 1
ATOM 4269 N N . ILE A 1 540 ? 2.615 -14.914 -22.782 1.00 94.88 540 ILE A N 1
ATOM 4270 C CA . ILE A 1 540 ? 3.472 -14.803 -21.584 1.00 94.88 540 ILE A CA 1
ATOM 4271 C C . ILE A 1 540 ? 2.742 -15.332 -20.334 1.00 94.88 540 ILE A C 1
ATOM 4273 O O . ILE A 1 540 ? 3.317 -16.012 -19.477 1.00 94.88 540 ILE A O 1
ATOM 4277 N N . LEU A 1 541 ? 1.440 -15.049 -20.224 1.00 94.31 541 LEU A N 1
ATOM 4278 C CA . LEU A 1 541 ? 0.614 -15.575 -19.138 1.00 94.31 541 LEU A CA 1
ATOM 4279 C C . LEU A 1 541 ? 0.433 -17.099 -19.259 1.00 94.31 541 LEU A C 1
ATOM 4281 O O . LEU A 1 541 ? 0.490 -17.799 -18.250 1.00 94.31 541 LEU A O 1
ATOM 4285 N N . GLY A 1 542 ? 0.252 -17.611 -20.478 1.00 93.44 542 GLY A N 1
ATOM 4286 C CA . GLY A 1 542 ? 0.205 -19.035 -20.805 1.00 93.44 542 GLY A CA 1
ATOM 4287 C C . GLY A 1 542 ? 1.479 -19.766 -20.383 1.00 93.44 542 GLY A C 1
ATOM 4288 O O . GLY A 1 542 ? 1.406 -20.738 -19.629 1.00 93.44 542 GLY A O 1
ATOM 4289 N N . ASP A 1 543 ? 2.641 -19.237 -20.766 1.00 92.00 543 ASP A N 1
ATOM 4290 C CA . ASP A 1 543 ? 3.958 -19.766 -20.396 1.00 92.00 543 ASP A CA 1
ATOM 4291 C C . ASP A 1 543 ? 4.150 -19.828 -18.881 1.00 92.00 543 ASP A C 1
ATOM 4293 O O . ASP A 1 543 ? 4.749 -20.761 -18.333 1.00 92.00 543 ASP A O 1
ATOM 4297 N N . SER A 1 544 ? 3.572 -18.859 -18.173 1.00 92.75 544 SER A N 1
ATOM 4298 C CA . SER A 1 544 ? 3.647 -18.797 -16.719 1.00 92.75 544 SER A CA 1
ATOM 4299 C C . SER A 1 544 ? 2.939 -19.965 -16.033 1.00 92.75 544 SER A C 1
ATOM 4301 O O . SER A 1 544 ? 3.364 -20.394 -14.957 1.00 92.75 544 SER A O 1
ATOM 4303 N N . PHE A 1 545 ? 1.911 -20.551 -16.656 1.00 92.88 545 PHE A N 1
ATOM 4304 C CA . PHE A 1 545 ? 1.260 -21.751 -16.129 1.00 92.88 545 PHE A CA 1
ATOM 4305 C C . PHE A 1 545 ? 2.162 -22.990 -16.202 1.00 92.88 545 PHE A C 1
ATOM 4307 O O . PHE A 1 545 ? 2.056 -23.862 -15.335 1.00 92.88 545 PHE A O 1
ATOM 4314 N N . TYR A 1 546 ? 3.115 -23.054 -17.142 1.00 90.81 546 TYR A N 1
ATOM 4315 C CA . TYR A 1 546 ? 4.116 -24.127 -17.157 1.00 90.81 546 TYR A CA 1
ATOM 4316 C C . TYR A 1 546 ? 4.998 -24.083 -15.909 1.00 90.81 546 TYR A C 1
ATOM 4318 O O . TYR A 1 546 ? 5.378 -25.128 -15.374 1.00 90.81 546 TYR A O 1
ATOM 4326 N N . ALA A 1 547 ? 5.313 -22.894 -15.389 1.00 85.56 547 ALA A N 1
ATOM 4327 C CA . ALA A 1 547 ? 6.125 -22.766 -14.183 1.00 85.56 547 ALA A CA 1
ATOM 4328 C C . ALA A 1 547 ? 5.459 -23.448 -12.974 1.00 85.56 547 ALA A C 1
ATOM 4330 O O . ALA A 1 547 ? 6.149 -24.128 -12.215 1.00 85.56 547 ALA A O 1
ATOM 4331 N N . LEU A 1 548 ? 4.126 -23.377 -12.878 1.00 90.06 548 LEU A N 1
ATOM 4332 C CA . LEU A 1 548 ? 3.345 -23.859 -11.735 1.00 90.06 548 LEU A CA 1
ATOM 4333 C C . LEU A 1 548 ? 3.398 -25.375 -11.534 1.00 90.06 548 LEU A C 1
ATOM 4335 O O . LEU A 1 548 ? 3.246 -25.836 -10.407 1.00 90.06 548 LEU A O 1
ATOM 4339 N N . ILE A 1 549 ? 3.609 -26.164 -12.589 1.00 88.31 549 ILE A N 1
ATOM 4340 C CA . ILE A 1 549 ? 3.617 -27.629 -12.489 1.00 88.31 549 ILE A CA 1
ATOM 4341 C C . ILE A 1 549 ? 5.020 -28.102 -12.068 1.00 88.31 549 ILE A C 1
ATOM 4343 O O . ILE A 1 549 ? 5.989 -27.837 -12.788 1.00 88.31 549 ILE A O 1
ATOM 4347 N N . PRO A 1 550 ? 5.188 -28.818 -10.940 1.00 83.75 550 PRO A N 1
ATOM 4348 C CA . PRO A 1 550 ? 6.482 -29.360 -10.540 1.00 83.75 550 PRO A CA 1
ATOM 4349 C C . PRO A 1 550 ? 7.096 -30.257 -11.617 1.00 83.75 550 PRO A C 1
ATOM 4351 O O . PRO A 1 550 ? 6.408 -31.055 -12.256 1.00 83.75 550 PRO A O 1
ATOM 4354 N N . ARG A 1 551 ? 8.423 -30.198 -11.760 1.00 81.94 551 ARG A N 1
ATOM 4355 C CA . ARG A 1 551 ? 9.146 -30.968 -12.783 1.00 81.94 551 ARG A CA 1
ATOM 4356 C C . ARG A 1 551 ? 8.972 -32.485 -12.643 1.00 81.94 551 ARG A C 1
ATOM 4358 O O . ARG A 1 551 ? 8.986 -33.186 -13.643 1.00 81.94 551 ARG A O 1
ATOM 4365 N N . PHE A 1 552 ? 8.768 -32.992 -11.428 1.00 82.31 552 PHE A N 1
ATOM 4366 C CA . PHE A 1 552 ? 8.541 -34.422 -11.205 1.00 82.31 552 PHE A CA 1
ATOM 4367 C C . PHE A 1 552 ? 7.154 -34.899 -11.674 1.00 82.31 552 PHE A C 1
ATOM 4369 O O . PHE A 1 552 ? 7.008 -36.073 -11.993 1.00 82.31 552 PHE A O 1
ATOM 4376 N N . LEU A 1 553 ? 6.151 -34.009 -11.744 1.00 87.81 553 LEU A N 1
ATOM 4377 C CA . LEU A 1 553 ? 4.828 -34.321 -12.309 1.00 87.81 553 LEU A CA 1
ATOM 4378 C C . LEU A 1 553 ? 4.814 -34.202 -13.838 1.00 87.81 553 LEU A C 1
ATOM 4380 O O . LEU A 1 553 ? 4.030 -34.878 -14.496 1.00 87.81 553 LEU A O 1
ATOM 4384 N N . TRP A 1 554 ? 5.688 -33.364 -14.406 1.00 90.00 554 TRP A N 1
ATOM 4385 C CA . TRP A 1 554 ? 5.850 -33.204 -15.851 1.00 90.00 554 TRP A CA 1
ATOM 4386 C C . TRP A 1 554 ? 7.340 -33.103 -16.235 1.00 90.00 554 TRP A C 1
ATOM 4388 O O . TRP A 1 554 ? 7.885 -32.000 -16.355 1.00 90.00 554 TRP A O 1
ATOM 4398 N N . PRO A 1 555 ? 8.028 -34.242 -16.454 1.00 85.62 555 PRO A N 1
ATOM 4399 C CA . PRO A 1 555 ? 9.465 -34.250 -16.753 1.00 85.62 555 PRO A CA 1
ATOM 4400 C C . PRO A 1 555 ? 9.835 -33.464 -18.024 1.00 85.62 555 PRO A C 1
ATOM 4402 O O . PRO A 1 555 ? 10.818 -32.716 -18.038 1.00 85.62 555 PRO A O 1
ATOM 4405 N N . GLY A 1 556 ? 9.000 -33.574 -19.065 1.00 87.88 556 GLY A N 1
ATOM 4406 C CA . GLY A 1 556 ? 9.152 -32.903 -20.364 1.00 87.88 556 GLY A CA 1
ATOM 4407 C C . GLY A 1 556 ? 8.666 -31.450 -20.420 1.00 87.88 556 GLY A C 1
ATOM 4408 O O . GLY A 1 556 ? 8.563 -30.892 -21.506 1.00 87.88 556 GLY A O 1
ATOM 4409 N N . LYS A 1 557 ? 8.350 -30.836 -19.275 1.00 88.31 557 LYS A N 1
ATOM 4410 C CA . LYS A 1 557 ? 7.877 -29.450 -19.172 1.00 88.31 557 LYS A CA 1
ATOM 4411 C C . LYS A 1 557 ? 8.786 -28.460 -19.927 1.00 88.31 557 LYS A C 1
ATOM 4413 O O . LYS A 1 557 ? 10.010 -28.586 -19.857 1.00 88.31 557 LYS A O 1
ATOM 4418 N N . PRO A 1 558 ? 8.259 -27.430 -20.599 1.00 89.62 558 PRO A N 1
ATOM 4419 C CA . PRO A 1 558 ? 9.097 -26.375 -21.164 1.00 89.62 558 PRO A CA 1
ATOM 4420 C C . PRO A 1 558 ? 10.008 -25.728 -20.108 1.00 89.62 558 PRO A C 1
ATOM 4422 O O . PRO A 1 558 ? 9.671 -25.663 -18.921 1.00 89.62 558 PRO A O 1
ATOM 4425 N N . ASN A 1 559 ? 11.208 -25.303 -20.507 1.00 89.38 559 ASN A N 1
ATOM 4426 C CA . ASN A 1 559 ? 12.082 -24.547 -19.613 1.00 89.38 559 ASN A CA 1
ATOM 4427 C C . ASN A 1 559 ? 11.681 -23.069 -19.668 1.00 89.38 559 ASN A C 1
ATOM 4429 O O . ASN A 1 559 ? 11.960 -22.389 -20.649 1.00 89.38 559 ASN A O 1
ATOM 4433 N N . THR A 1 560 ? 11.044 -22.585 -18.605 1.00 88.81 560 THR A N 1
ATOM 4434 C CA . THR A 1 560 ? 10.531 -21.212 -18.512 1.00 88.81 560 THR A CA 1
ATOM 4435 C C . THR A 1 560 ? 11.634 -20.155 -18.499 1.00 88.81 560 THR A C 1
ATOM 4437 O O . THR A 1 560 ? 11.399 -19.041 -18.948 1.00 88.81 560 THR A O 1
ATOM 4440 N N . GLU A 1 561 ? 12.851 -20.494 -18.050 1.00 88.62 561 GLU A N 1
ATOM 4441 C CA . GLU A 1 561 ? 14.027 -19.625 -18.218 1.00 88.62 561 GLU A CA 1
ATOM 4442 C C . GLU A 1 561 ? 14.304 -19.400 -19.703 1.00 88.62 561 GLU A C 1
ATOM 4444 O O . GLU A 1 561 ? 14.483 -18.270 -20.143 1.00 88.62 561 GLU A O 1
ATOM 4449 N N . LYS A 1 562 ? 14.306 -20.488 -20.479 1.00 89.56 562 LYS A N 1
ATOM 4450 C CA . LYS A 1 562 ? 14.621 -20.450 -21.905 1.00 89.56 562 LYS A CA 1
ATOM 4451 C C . LYS A 1 562 ? 13.562 -19.671 -22.684 1.00 89.56 562 LYS A C 1
ATOM 4453 O O . LYS A 1 562 ? 13.936 -18.803 -23.457 1.00 89.56 562 LYS A O 1
ATOM 4458 N N . LEU A 1 563 ? 12.278 -19.936 -22.421 1.00 89.88 563 LEU A N 1
ATOM 4459 C CA . LEU A 1 563 ? 11.158 -19.209 -23.035 1.00 89.88 563 LEU A CA 1
ATOM 4460 C C . LEU A 1 563 ? 11.244 -17.704 -22.752 1.00 89.88 563 LEU A C 1
ATOM 4462 O O . LEU A 1 563 ? 11.155 -16.883 -23.658 1.00 89.88 563 LEU A O 1
ATOM 4466 N N . SER A 1 564 ? 11.502 -17.333 -21.493 1.00 91.62 564 SER A N 1
ATOM 4467 C CA . SER A 1 564 ? 11.661 -15.927 -21.122 1.00 91.62 564 SER A CA 1
ATOM 4468 C C . SER A 1 564 ? 12.860 -15.273 -21.812 1.00 91.62 564 SER A C 1
ATOM 4470 O O . SER A 1 564 ? 12.739 -14.146 -22.284 1.00 91.62 564 SER A O 1
ATOM 4472 N N . MET A 1 565 ? 13.996 -15.969 -21.900 1.00 91.56 565 MET A N 1
ATOM 4473 C CA . MET A 1 565 ? 15.205 -15.447 -22.541 1.00 91.56 565 MET A CA 1
ATOM 4474 C C . MET A 1 565 ? 15.100 -15.382 -24.068 1.00 91.56 565 MET A C 1
ATOM 4476 O O . MET A 1 565 ? 15.718 -14.510 -24.668 1.00 91.56 565 MET A O 1
ATOM 4480 N N . GLU A 1 566 ? 14.310 -16.243 -24.714 1.00 90.50 566 GLU A N 1
ATOM 4481 C CA . GLU A 1 566 ? 14.061 -16.157 -26.160 1.00 90.50 566 GLU A CA 1
ATOM 4482 C C . GLU A 1 566 ? 13.490 -14.784 -26.541 1.00 90.50 566 GLU A C 1
ATOM 4484 O O . GLU A 1 566 ? 14.047 -14.137 -27.429 1.00 90.50 566 GLU A O 1
ATOM 4489 N N . ARG A 1 567 ? 12.534 -14.258 -25.763 1.00 91.19 567 ARG A N 1
ATOM 4490 C CA . ARG A 1 567 ? 11.991 -12.899 -25.952 1.00 91.19 567 ARG A CA 1
ATOM 4491 C C . ARG A 1 567 ? 13.034 -11.797 -25.748 1.00 91.19 567 ARG A C 1
ATOM 4493 O O . ARG A 1 567 ? 13.036 -10.801 -26.466 1.00 91.19 567 ARG A O 1
ATOM 4500 N N . VAL A 1 568 ? 13.940 -11.974 -24.783 1.00 91.62 568 VAL A N 1
ATOM 4501 C CA . VAL A 1 568 ? 15.058 -11.041 -24.532 1.00 91.62 568 VAL A CA 1
ATOM 4502 C C . VAL A 1 568 ? 15.975 -10.969 -25.757 1.00 91.62 568 VAL A C 1
ATOM 4504 O O . VAL A 1 568 ? 16.397 -9.886 -26.161 1.00 91.62 568 VAL A O 1
ATOM 4507 N N . TYR A 1 569 ? 16.288 -12.121 -26.353 1.00 92.12 569 TYR A N 1
ATOM 4508 C CA . TYR A 1 569 ? 17.170 -12.204 -27.516 1.00 92.12 569 TYR A CA 1
ATOM 4509 C C . TYR A 1 569 ? 16.512 -11.661 -28.784 1.00 92.12 569 TYR A C 1
ATOM 4511 O O . TYR A 1 569 ? 17.171 -10.977 -29.561 1.00 92.12 569 TYR A O 1
ATOM 4519 N N . GLU A 1 570 ? 15.228 -11.939 -28.993 1.00 90.50 570 GLU A N 1
ATOM 4520 C CA . GLU A 1 570 ? 14.472 -11.443 -30.150 1.00 90.50 570 GLU A CA 1
ATOM 4521 C C . GLU A 1 570 ? 14.321 -9.919 -30.137 1.00 90.50 570 GLU A C 1
ATOM 4523 O O . GLU A 1 570 ? 14.460 -9.277 -31.177 1.00 90.50 570 GLU A O 1
ATOM 4528 N N . ALA A 1 571 ? 14.154 -9.329 -28.951 1.00 90.94 571 ALA A N 1
ATOM 4529 C CA . ALA A 1 571 ? 14.124 -7.881 -28.763 1.00 90.94 571 ALA A CA 1
ATOM 4530 C C . ALA A 1 571 ? 15.518 -7.215 -28.771 1.00 90.94 571 ALA A C 1
ATOM 4532 O O . ALA A 1 571 ? 15.619 -6.019 -28.512 1.00 90.94 571 ALA A O 1
ATOM 4533 N N . ASN A 1 572 ? 16.598 -7.963 -29.048 1.00 89.75 572 ASN A N 1
ATOM 4534 C CA . ASN A 1 572 ? 17.992 -7.494 -29.007 1.00 89.75 572 ASN A CA 1
ATOM 4535 C C . ASN A 1 572 ? 18.425 -6.879 -27.661 1.00 89.75 572 ASN A C 1
ATOM 4537 O O . ASN A 1 572 ? 19.355 -6.075 -27.604 1.00 89.75 572 ASN A O 1
ATOM 4541 N N . VAL A 1 573 ? 17.785 -7.286 -26.563 1.00 88.81 573 VAL A N 1
ATOM 4542 C CA . VAL A 1 573 ? 18.098 -6.782 -25.218 1.00 88.81 573 VAL A CA 1
ATOM 4543 C C . VAL A 1 573 ? 19.380 -7.399 -24.667 1.00 88.81 573 VAL A C 1
ATOM 4545 O O . VAL A 1 573 ? 20.155 -6.756 -23.959 1.00 88.81 573 VAL A O 1
ATOM 4548 N N . ALA A 1 574 ? 19.631 -8.656 -25.020 1.00 86.56 574 ALA A N 1
ATOM 4549 C CA . ALA A 1 574 ? 20.882 -9.345 -24.744 1.00 86.56 574 ALA A CA 1
ATOM 4550 C C . ALA A 1 574 ? 21.276 -10.215 -25.941 1.00 86.56 574 ALA A C 1
ATOM 4552 O O . ALA A 1 574 ? 20.449 -10.550 -26.786 1.00 86.56 574 ALA A O 1
ATOM 4553 N N . ASN A 1 575 ? 22.544 -10.621 -26.003 1.00 84.25 575 ASN A N 1
ATOM 4554 C CA . ASN A 1 575 ? 23.015 -11.574 -27.007 1.00 84.25 575 ASN A CA 1
ATOM 4555 C C . ASN A 1 575 ? 22.891 -13.012 -26.467 1.00 84.25 575 ASN A C 1
ATOM 4557 O O . ASN A 1 575 ? 23.151 -13.249 -25.285 1.00 84.25 575 ASN A O 1
ATOM 4561 N N . ARG A 1 576 ? 22.569 -13.983 -27.333 1.00 84.38 576 ARG A N 1
ATOM 4562 C CA . ARG A 1 576 ? 22.555 -15.427 -27.015 1.00 84.38 576 ARG A CA 1
ATOM 4563 C C . ARG A 1 576 ? 23.898 -15.952 -26.496 1.00 84.38 576 ARG A C 1
ATOM 4565 O O . ARG A 1 576 ? 23.916 -16.929 -25.759 1.00 84.38 576 ARG A O 1
ATOM 4572 N N . LEU A 1 577 ? 25.002 -15.310 -26.875 1.00 76.75 577 LEU A N 1
ATOM 4573 C CA . LEU A 1 577 ? 26.350 -15.620 -26.390 1.00 76.75 577 LEU A CA 1
ATOM 4574 C C . LEU A 1 577 ? 26.647 -15.007 -25.013 1.00 76.75 577 LEU A C 1
ATOM 4576 O O . LEU A 1 577 ? 27.658 -15.344 -24.404 1.00 76.75 577 LEU A O 1
ATOM 4580 N N . SER A 1 578 ? 25.801 -14.098 -24.518 1.00 69.81 578 SER A N 1
ATOM 4581 C CA . SER A 1 578 ? 25.994 -13.485 -23.205 1.00 69.81 578 SER A CA 1
ATOM 4582 C C . SER A 1 578 ? 25.481 -14.396 -22.088 1.00 69.81 578 SER A C 1
ATOM 4584 O O . SER A 1 578 ? 24.409 -14.989 -22.189 1.00 69.81 578 SER A O 1
ATOM 4586 N N . SER A 1 579 ? 26.218 -14.456 -20.979 1.00 61.31 579 SER A N 1
ATOM 4587 C CA . SER A 1 579 ? 25.816 -15.150 -19.746 1.00 61.31 579 SER A CA 1
ATOM 4588 C C . SER A 1 579 ? 24.840 -14.332 -18.883 1.00 61.31 579 SER A C 1
ATOM 4590 O O . SER A 1 579 ? 24.598 -14.660 -17.721 1.00 61.31 579 SER A O 1
ATOM 4592 N N . VAL A 1 580 ? 24.281 -13.244 -19.425 1.00 67.69 580 VAL A N 1
ATOM 4593 C CA . VAL A 1 580 ? 23.448 -12.294 -18.681 1.00 67.69 580 VAL A CA 1
ATOM 4594 C C . VAL A 1 580 ? 21.985 -12.739 -18.709 1.00 67.69 580 VAL A C 1
ATOM 4596 O O . VAL A 1 580 ? 21.390 -12.897 -19.771 1.00 67.69 580 VAL A O 1
ATOM 4599 N N . SER A 1 581 ? 21.378 -12.888 -17.529 1.00 68.44 581 SER A N 1
ATOM 4600 C CA . SER A 1 581 ? 19.931 -13.094 -17.381 1.00 68.44 581 SER A CA 1
ATOM 4601 C C . SER A 1 581 ? 19.240 -11.727 -17.281 1.00 68.44 581 SER A C 1
ATOM 4603 O O . SER A 1 581 ? 19.196 -11.121 -16.210 1.00 68.44 581 SER A O 1
ATOM 4605 N N . ALA A 1 582 ? 18.755 -11.211 -18.415 1.00 79.56 582 ALA A N 1
ATOM 4606 C CA . ALA A 1 582 ? 18.130 -9.888 -18.555 1.00 79.56 582 ALA A CA 1
ATOM 4607 C C . ALA A 1 582 ? 16.600 -9.990 -18.700 1.00 79.56 582 ALA A C 1
ATOM 4609 O O . ALA A 1 582 ? 15.996 -9.430 -19.614 1.00 79.56 582 ALA A O 1
ATOM 4610 N N . LYS A 1 583 ? 15.975 -10.762 -17.807 1.00 86.56 583 LYS A N 1
ATOM 4611 C CA . LYS A 1 583 ? 14.527 -11.006 -17.820 1.00 86.56 583 LYS A CA 1
ATOM 4612 C C . LYS A 1 583 ? 13.726 -9.720 -17.648 1.00 86.56 583 LYS A C 1
ATOM 4614 O O . LYS A 1 583 ? 14.164 -8.766 -17.006 1.00 86.56 583 LYS A O 1
ATOM 4619 N N . THR A 1 584 ? 12.515 -9.749 -18.183 1.00 90.25 584 THR A N 1
ATOM 4620 C CA . THR A 1 584 ? 11.519 -8.689 -18.053 1.00 90.25 584 THR A CA 1
ATOM 4621 C C . THR A 1 584 ? 10.997 -8.541 -16.617 1.00 90.25 584 THR A C 1
ATOM 4623 O O . THR A 1 584 ? 11.239 -9.359 -15.727 1.00 90.25 584 THR A O 1
ATOM 4626 N N . ARG A 1 585 ? 10.253 -7.457 -16.382 1.00 91.69 585 ARG A N 1
ATOM 4627 C CA . ARG A 1 585 ? 9.516 -7.183 -15.135 1.00 91.69 585 ARG A CA 1
ATOM 4628 C C . ARG A 1 585 ? 8.015 -7.147 -15.399 1.00 91.69 585 ARG A C 1
ATOM 4630 O O . ARG A 1 585 ? 7.626 -6.964 -16.550 1.00 91.69 585 ARG A O 1
ATOM 4637 N N . PRO A 1 586 ? 7.161 -7.160 -14.355 1.00 94.81 586 PRO A N 1
ATOM 4638 C CA . PRO A 1 586 ? 5.706 -7.165 -14.532 1.00 94.81 586 PRO A CA 1
ATOM 4639 C C . PRO A 1 586 ? 5.156 -6.001 -15.368 1.00 94.81 586 PRO A C 1
ATOM 4641 O O . PRO A 1 586 ? 4.147 -6.158 -16.055 1.00 94.81 586 PRO A O 1
ATOM 4644 N N . VAL A 1 587 ? 5.822 -4.841 -15.316 1.00 95.75 587 VAL A N 1
ATOM 4645 C CA . VAL A 1 587 ? 5.494 -3.668 -16.143 1.00 95.75 587 VAL A CA 1
ATOM 4646 C C . VAL A 1 587 ? 5.744 -3.964 -17.618 1.00 95.75 587 VAL A C 1
ATOM 4648 O O . VAL A 1 587 ? 4.875 -3.719 -18.449 1.00 95.75 587 VAL A O 1
ATOM 4651 N N . VAL A 1 588 ? 6.916 -4.517 -17.929 1.00 96.31 588 VAL A N 1
ATOM 4652 C CA . VAL A 1 588 ? 7.336 -4.833 -19.296 1.00 96.31 588 VAL A CA 1
ATOM 4653 C C . VAL A 1 588 ? 6.509 -5.991 -19.848 1.00 96.31 588 VAL A C 1
ATOM 4655 O O . VAL A 1 588 ? 6.007 -5.876 -20.955 1.00 96.31 588 VAL A O 1
ATOM 4658 N N . ASP A 1 589 ? 6.249 -7.043 -19.068 1.00 96.88 589 ASP A N 1
ATOM 4659 C CA . ASP A 1 589 ? 5.361 -8.141 -19.483 1.00 96.88 589 ASP A CA 1
ATOM 4660 C C . ASP A 1 589 ? 3.935 -7.649 -19.763 1.00 96.88 589 ASP A C 1
ATOM 4662 O O . ASP A 1 589 ? 3.309 -8.057 -20.743 1.00 96.88 589 ASP A O 1
ATOM 4666 N N . GLY A 1 590 ? 3.433 -6.714 -18.945 1.00 97.62 590 GLY A N 1
ATOM 4667 C CA . GLY A 1 590 ? 2.158 -6.042 -19.194 1.00 97.62 590 GLY A CA 1
ATOM 4668 C C . GLY A 1 590 ? 2.162 -5.285 -20.521 1.00 97.62 590 GLY A C 1
ATOM 4669 O O . GLY A 1 590 ? 1.224 -5.419 -21.307 1.00 97.62 590 GLY A O 1
ATOM 4670 N N . TYR A 1 591 ? 3.233 -4.539 -20.799 1.00 98.25 591 TYR A N 1
ATOM 4671 C CA . TYR A 1 591 ? 3.399 -3.835 -22.068 1.00 98.25 591 TYR A CA 1
ATOM 4672 C C . TYR A 1 591 ? 3.481 -4.792 -23.263 1.00 98.25 591 TYR A C 1
ATOM 4674 O O . TYR A 1 591 ? 2.739 -4.628 -24.226 1.00 98.25 591 TYR A O 1
ATOM 4682 N N . LEU A 1 592 ? 4.330 -5.817 -23.193 1.00 97.56 592 LEU A N 1
ATOM 4683 C CA . LEU A 1 592 ? 4.501 -6.806 -24.258 1.00 97.56 592 LEU A CA 1
ATOM 4684 C C . LEU A 1 592 ? 3.197 -7.554 -24.561 1.00 97.56 592 LEU A C 1
ATOM 4686 O O . LEU A 1 592 ? 2.948 -7.921 -25.706 1.00 97.56 592 LEU A O 1
ATOM 4690 N N . SER A 1 593 ? 2.337 -7.733 -23.557 1.00 97.69 593 SER A N 1
ATOM 4691 C CA . SER A 1 593 ? 1.057 -8.428 -23.705 1.00 97.69 593 SER A CA 1
ATOM 4692 C C . SER A 1 593 ? -0.033 -7.580 -24.368 1.00 97.69 593 SER A C 1
ATOM 4694 O O . SER A 1 593 ? -0.776 -8.098 -25.199 1.00 97.69 593 SER A O 1
ATOM 4696 N N . ALA A 1 594 ? -0.179 -6.299 -23.999 1.00 97.69 594 ALA A N 1
ATOM 4697 C CA . ALA A 1 594 ? -1.281 -5.456 -24.494 1.00 97.69 594 ALA A CA 1
ATOM 4698 C C . ALA A 1 594 ? -1.017 -3.936 -24.395 1.00 97.69 594 ALA A C 1
ATOM 4700 O O . ALA A 1 594 ? -1.935 -3.142 -24.152 1.00 97.69 594 ALA A O 1
ATOM 4701 N N . GLY A 1 595 ? 0.239 -3.512 -24.515 1.00 97.62 595 GLY A N 1
ATOM 4702 C CA . GLY A 1 595 ? 0.654 -2.114 -24.435 1.00 97.62 595 GLY A CA 1
ATOM 4703 C C . GLY A 1 595 ? 0.253 -1.448 -23.116 1.00 97.62 595 GLY A C 1
ATOM 4704 O O . GLY A 1 595 ? 0.298 -2.049 -22.041 1.00 97.62 595 GLY A O 1
ATOM 4705 N N . LEU A 1 596 ? -0.185 -0.188 -23.190 1.00 97.06 596 LEU A N 1
ATOM 4706 C CA . LEU A 1 596 ? -0.600 0.597 -22.021 1.00 97.06 596 LEU A CA 1
ATOM 4707 C C . LEU A 1 596 ? -1.717 -0.077 -21.201 1.00 97.06 596 LEU A C 1
ATOM 4709 O O . LEU A 1 596 ? -1.696 -0.030 -19.970 1.00 97.06 596 LEU A O 1
ATOM 4713 N N . PHE A 1 597 ? -2.690 -0.697 -21.873 1.00 97.62 597 PHE A N 1
ATOM 4714 C CA . PHE A 1 597 ? -3.788 -1.393 -21.202 1.00 97.62 597 PHE A CA 1
ATOM 4715 C C . PHE A 1 597 ? -3.271 -2.588 -20.394 1.00 97.62 597 PHE A C 1
ATOM 4717 O O . PHE A 1 597 ? -3.650 -2.762 -19.234 1.00 97.62 597 PHE A O 1
ATOM 4724 N N . GLY A 1 598 ? -2.352 -3.362 -20.977 1.00 98.06 598 GLY A N 1
ATOM 4725 C CA . GLY A 1 598 ? -1.711 -4.483 -20.299 1.00 98.06 598 GLY A CA 1
ATOM 4726 C C . GLY A 1 598 ? -0.900 -4.049 -19.078 1.00 98.06 598 GLY A C 1
ATOM 4727 O O . GLY A 1 598 ? -1.047 -4.662 -18.024 1.00 98.06 598 GLY A O 1
ATOM 4728 N N . VAL A 1 599 ? -0.143 -2.944 -19.169 1.00 98.31 599 VAL A N 1
ATOM 4729 C CA . VAL A 1 599 ? 0.568 -2.340 -18.020 1.00 98.31 599 VAL A CA 1
ATOM 4730 C C . VAL A 1 599 ? -0.394 -2.000 -16.880 1.00 98.31 599 VAL A C 1
ATOM 4732 O O . VAL A 1 599 ? -0.128 -2.317 -15.721 1.00 98.31 599 VAL A O 1
ATOM 4735 N N . PHE A 1 600 ? -1.513 -1.340 -17.190 1.00 98.31 600 PHE A N 1
ATOM 4736 C CA . PHE A 1 600 ? -2.483 -0.932 -16.177 1.00 98.31 600 PHE A CA 1
ATOM 4737 C C . PHE A 1 600 ? -3.103 -2.142 -15.466 1.00 98.31 600 PHE A C 1
ATOM 4739 O O . PHE A 1 600 ? -3.086 -2.209 -14.236 1.00 98.31 600 PHE A O 1
ATOM 4746 N N . ILE A 1 601 ? -3.627 -3.110 -16.225 1.00 98.12 601 ILE A N 1
ATOM 4747 C CA . ILE A 1 601 ? -4.307 -4.280 -15.656 1.00 98.12 601 ILE A CA 1
ATOM 4748 C C . ILE A 1 601 ? -3.331 -5.163 -14.877 1.00 98.12 601 ILE A C 1
ATOM 4750 O O . ILE A 1 601 ? -3.650 -5.570 -13.756 1.00 98.12 601 ILE A O 1
ATOM 4754 N N . SER A 1 602 ? -2.141 -5.432 -15.424 1.00 97.06 602 SER A N 1
ATOM 4755 C CA . SER A 1 602 ? -1.161 -6.295 -14.763 1.00 97.06 602 SER A CA 1
ATOM 4756 C C . SER A 1 602 ? -0.731 -5.719 -13.419 1.00 97.06 602 SER A C 1
ATOM 4758 O O . SER A 1 602 ? -0.740 -6.423 -12.410 1.00 97.06 602 SER A O 1
ATOM 4760 N N . MET A 1 603 ? -0.438 -4.419 -13.375 1.00 97.81 603 MET A N 1
ATOM 4761 C CA . MET A 1 603 ? 0.043 -3.760 -12.166 1.00 97.81 603 MET A CA 1
ATOM 4762 C C . MET A 1 603 ? -1.069 -3.538 -11.140 1.00 97.81 603 MET A C 1
ATOM 4764 O O . MET A 1 603 ? -0.814 -3.647 -9.940 1.00 97.81 603 MET A O 1
ATOM 4768 N N . LEU A 1 604 ? -2.311 -3.321 -11.585 1.00 97.69 604 LEU A N 1
ATOM 4769 C CA . LEU A 1 604 ? -3.483 -3.292 -10.709 1.00 97.69 604 LEU A CA 1
ATOM 4770 C C . LEU A 1 604 ? -3.680 -4.638 -9.994 1.00 97.69 604 LEU A C 1
ATOM 4772 O O . LEU A 1 604 ? -3.809 -4.675 -8.767 1.00 97.69 604 LEU A O 1
ATOM 4776 N N . ILE A 1 605 ? -3.657 -5.745 -10.745 1.00 97.38 605 ILE A N 1
ATOM 4777 C CA . ILE A 1 605 ? -3.771 -7.106 -10.195 1.00 97.38 605 ILE A CA 1
ATOM 4778 C C . ILE A 1 605 ? -2.590 -7.402 -9.270 1.00 97.38 605 ILE A C 1
ATOM 4780 O O . ILE A 1 605 ? -2.780 -7.908 -8.165 1.00 97.38 605 ILE A O 1
ATOM 4784 N N . TYR A 1 606 ? -1.379 -7.045 -9.691 1.00 97.19 606 TYR A N 1
ATOM 4785 C CA . TYR A 1 606 ? -0.162 -7.235 -8.915 1.00 97.19 606 TYR A CA 1
ATOM 4786 C C . TYR A 1 606 ? -0.229 -6.529 -7.552 1.00 97.19 606 TYR A C 1
ATOM 4788 O O . TYR A 1 606 ? 0.042 -7.147 -6.519 1.00 97.19 606 TYR A O 1
ATOM 4796 N N . GLY A 1 607 ? -0.676 -5.270 -7.518 1.00 97.00 607 GLY A N 1
ATOM 4797 C CA . GLY A 1 607 ? -0.882 -4.526 -6.276 1.00 97.00 607 GLY A CA 1
ATOM 4798 C C . GLY A 1 607 ? -1.963 -5.136 -5.382 1.00 97.00 607 GLY A C 1
ATOM 4799 O O . GLY A 1 607 ? -1.751 -5.297 -4.177 1.00 97.00 607 GLY A O 1
ATOM 4800 N N . TYR A 1 608 ? -3.095 -5.536 -5.972 1.00 97.00 608 TYR A N 1
ATOM 4801 C CA . TYR A 1 608 ? -4.186 -6.196 -5.250 1.00 97.00 608 TYR A CA 1
ATOM 4802 C C . TYR A 1 608 ? -3.722 -7.504 -4.601 1.00 97.00 608 TYR A C 1
ATOM 4804 O O . TYR A 1 608 ? -3.924 -7.705 -3.403 1.00 97.00 608 TYR A O 1
ATOM 4812 N N . LEU A 1 609 ? -3.064 -8.380 -5.368 1.00 97.31 609 LEU A N 1
ATOM 4813 C CA . LEU A 1 609 ? -2.561 -9.665 -4.882 1.00 97.31 609 LEU A CA 1
ATOM 4814 C C . LEU A 1 609 ? -1.524 -9.480 -3.776 1.00 97.31 609 LEU A C 1
ATOM 4816 O O . LEU A 1 609 ? -1.598 -10.164 -2.757 1.00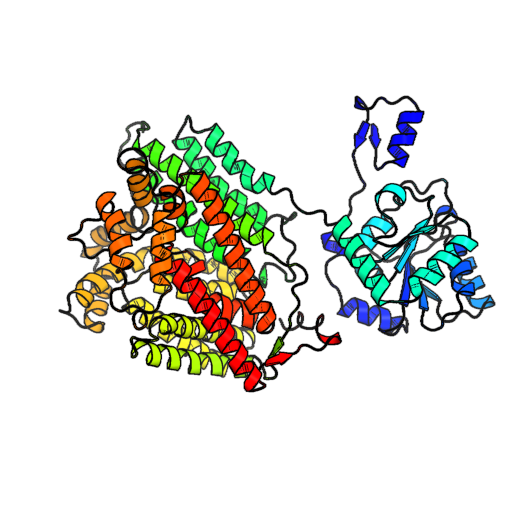 97.31 609 LEU A O 1
ATOM 4820 N N . THR A 1 610 ? -0.607 -8.525 -3.939 1.00 97.25 610 THR A N 1
ATOM 4821 C CA . THR A 1 610 ? 0.422 -8.217 -2.938 1.00 97.25 610 THR A CA 1
ATOM 4822 C C . THR A 1 610 ? -0.210 -7.847 -1.594 1.00 97.25 610 THR A C 1
ATOM 4824 O O . THR A 1 610 ? 0.122 -8.436 -0.563 1.00 97.25 610 THR A O 1
ATOM 4827 N N . GLN A 1 611 ? -1.179 -6.927 -1.585 1.00 96.12 611 GLN A N 1
ATOM 4828 C CA . GLN A 1 611 ? -1.858 -6.537 -0.347 1.00 96.12 611 GLN A CA 1
ATOM 4829 C C . GLN A 1 611 ? -2.794 -7.632 0.183 1.00 96.12 611 GLN A C 1
ATOM 4831 O O . GLN A 1 611 ? -2.901 -7.820 1.397 1.00 96.12 611 GLN A O 1
ATOM 4836 N N . TRP A 1 612 ? -3.449 -8.394 -0.694 1.00 96.44 612 TRP A N 1
ATOM 4837 C CA . TRP A 1 612 ? -4.282 -9.523 -0.289 1.00 96.44 612 TRP A CA 1
ATOM 4838 C C . TRP A 1 612 ? -3.464 -10.603 0.431 1.00 96.44 612 TRP A C 1
ATOM 4840 O O . TRP A 1 612 ? -3.881 -11.051 1.500 1.00 96.44 612 TRP A O 1
ATOM 4850 N N . LEU A 1 613 ? -2.289 -10.972 -0.090 1.00 97.81 613 LEU A N 1
ATOM 4851 C CA . LEU A 1 613 ? -1.367 -11.918 0.550 1.00 97.81 613 LEU A CA 1
ATOM 4852 C C . LEU A 1 613 ? -0.888 -11.406 1.913 1.00 97.81 613 LEU A C 1
ATOM 4854 O O . LEU A 1 613 ? -0.884 -12.170 2.879 1.00 97.81 613 LEU A O 1
ATOM 4858 N N . CYS A 1 614 ? -0.566 -10.112 2.017 1.00 96.56 614 CYS A N 1
ATOM 4859 C CA . CYS A 1 614 ? -0.225 -9.478 3.290 1.00 96.56 614 CYS A CA 1
ATOM 4860 C C . CYS A 1 614 ? -1.371 -9.613 4.306 1.00 96.56 614 CYS A C 1
ATOM 4862 O O . CYS A 1 614 ? -1.154 -10.076 5.424 1.00 96.56 614 CYS A O 1
ATOM 4864 N N . ASN A 1 615 ? -2.612 -9.314 3.904 1.00 93.75 615 ASN A N 1
ATOM 4865 C CA . ASN A 1 615 ? -3.786 -9.472 4.767 1.00 93.75 615 ASN A CA 1
ATOM 4866 C C . ASN A 1 615 ? -4.001 -10.929 5.213 1.00 93.75 615 ASN A C 1
ATOM 4868 O O . ASN A 1 615 ? -4.433 -11.164 6.341 1.00 93.75 615 ASN A O 1
ATOM 4872 N N . GLN A 1 616 ? -3.743 -11.912 4.340 1.00 95.81 616 GLN A N 1
ATOM 4873 C CA . GLN A 1 616 ? -3.836 -13.329 4.710 1.00 95.81 616 GLN A CA 1
ATOM 4874 C C . GLN A 1 616 ? -2.788 -13.686 5.763 1.00 95.81 616 GLN A C 1
ATOM 4876 O O . GLN A 1 616 ? -3.133 -14.292 6.776 1.00 95.81 616 GLN A O 1
ATOM 4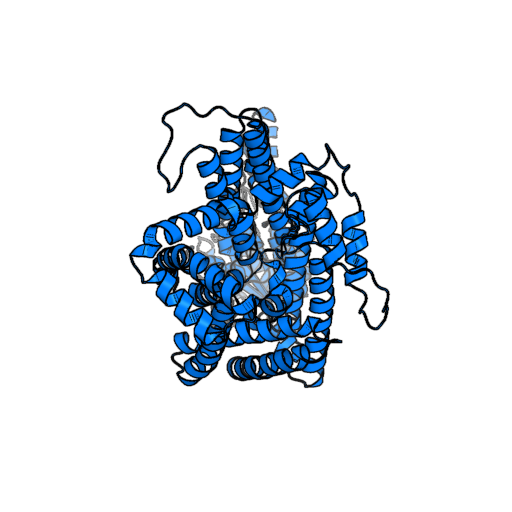881 N N . ALA A 1 617 ? -1.534 -13.279 5.560 1.00 96.38 617 ALA A N 1
ATOM 4882 C CA . ALA A 1 617 ? -0.464 -13.542 6.513 1.00 96.38 617 ALA A CA 1
ATOM 4883 C C . ALA A 1 617 ? -0.740 -12.875 7.873 1.00 96.38 617 ALA A C 1
ATOM 4885 O O . ALA A 1 617 ? -0.675 -13.534 8.907 1.00 96.38 617 ALA A O 1
ATOM 4886 N N . GLU A 1 618 ? -1.145 -11.603 7.893 1.00 93.19 618 GLU A N 1
ATOM 4887 C CA . GLU A 1 618 ? -1.527 -10.909 9.131 1.00 93.19 618 GLU A CA 1
ATOM 4888 C C . GLU A 1 618 ? -2.715 -11.585 9.835 1.00 93.19 618 GLU A C 1
ATOM 4890 O O . GLU A 1 618 ? -2.666 -11.827 11.041 1.00 93.19 618 GLU A O 1
ATOM 4895 N N . SER A 1 619 ? -3.761 -11.969 9.094 1.00 90.94 619 SER A N 1
ATOM 4896 C CA . SER A 1 619 ? -4.943 -12.622 9.672 1.00 90.94 619 SER A CA 1
ATOM 4897 C C . SER A 1 619 ? -4.636 -14.003 10.268 1.00 90.94 619 SER A C 1
ATOM 4899 O O . SER A 1 619 ? -5.231 -14.374 11.283 1.00 90.94 619 SER A O 1
ATOM 4901 N N . LEU A 1 620 ? -3.732 -14.770 9.650 1.00 93.88 620 LEU A N 1
ATOM 4902 C CA . LEU A 1 620 ? -3.412 -16.147 10.043 1.00 93.88 620 LEU A CA 1
ATOM 4903 C C . LEU A 1 620 ? -2.307 -16.259 11.102 1.00 93.88 620 LEU A C 1
ATOM 4905 O O . LEU A 1 620 ? -2.234 -17.291 11.767 1.00 93.88 620 LEU A O 1
ATOM 4909 N N . PHE A 1 621 ? -1.464 -15.237 11.267 1.00 92.62 621 PHE A N 1
ATOM 4910 C CA . PHE A 1 621 ? -0.249 -15.328 12.083 1.00 92.62 621 PHE A CA 1
ATOM 4911 C C . PHE A 1 621 ? -0.081 -14.190 13.095 1.00 92.62 621 PHE A C 1
ATOM 4913 O O . PHE A 1 621 ? 1.033 -13.904 13.513 1.00 92.62 621 PHE A O 1
ATOM 4920 N N . GLY A 1 622 ? -1.160 -13.549 13.538 1.00 83.31 622 GLY A N 1
ATOM 4921 C CA . GLY A 1 622 ? -1.084 -12.624 14.673 1.00 83.31 622 GLY A CA 1
ATOM 4922 C C . GLY A 1 622 ? -0.651 -11.200 14.318 1.00 83.31 622 GLY A C 1
ATOM 4923 O O . GLY A 1 622 ? 0.069 -10.570 15.088 1.00 83.31 622 GLY A O 1
ATOM 4924 N N . GLY A 1 623 ? -1.095 -10.678 13.173 1.00 86.38 623 GLY A N 1
ATOM 4925 C CA . GLY A 1 623 ? -0.981 -9.258 12.830 1.00 86.38 623 GLY A CA 1
ATOM 4926 C C . GLY A 1 623 ? 0.358 -8.852 12.216 1.00 86.38 623 GLY A C 1
ATOM 4927 O O . GLY A 1 623 ? 1.018 -9.640 11.539 1.00 86.38 623 GLY A O 1
ATOM 4928 N N . TYR A 1 624 ? 0.738 -7.589 12.417 1.00 88.56 624 TYR A N 1
ATOM 4929 C CA . TYR A 1 624 ? 1.799 -6.932 11.653 1.00 88.56 624 TYR A CA 1
ATOM 4930 C C . TYR A 1 624 ? 3.197 -7.549 11.845 1.00 88.56 624 TYR A C 1
ATOM 4932 O O . TYR A 1 624 ? 3.869 -7.829 10.856 1.00 88.56 624 TYR A O 1
ATOM 4940 N N . GLU A 1 625 ? 3.657 -7.809 13.073 1.00 90.00 625 GLU A N 1
ATOM 4941 C CA . GLU A 1 625 ? 5.027 -8.315 13.274 1.00 90.00 625 GLU A CA 1
ATOM 4942 C C . GLU A 1 625 ? 5.231 -9.696 12.635 1.00 90.00 625 GLU A C 1
ATOM 4944 O O . GLU A 1 625 ? 6.083 -9.873 11.770 1.00 90.00 625 GLU A O 1
ATOM 4949 N N . MET A 1 626 ? 4.433 -10.685 13.028 1.00 92.06 626 MET A N 1
ATOM 4950 C CA . MET A 1 626 ? 4.627 -12.056 12.557 1.00 92.06 626 MET A CA 1
ATOM 4951 C C . MET A 1 626 ? 4.046 -12.289 11.162 1.00 92.06 626 MET A C 1
ATOM 4953 O O . MET A 1 626 ? 4.679 -12.935 10.326 1.00 92.06 626 MET A O 1
ATOM 4957 N N . GLY A 1 627 ? 2.866 -11.741 10.883 1.00 93.94 627 GLY A N 1
ATOM 4958 C CA . GLY A 1 627 ? 2.218 -11.886 9.587 1.00 93.94 627 GLY A CA 1
ATOM 4959 C C . GLY A 1 627 ? 2.875 -11.042 8.501 1.00 93.94 627 GLY A C 1
ATOM 4960 O O . GLY A 1 627 ? 3.271 -11.590 7.478 1.00 93.94 627 GLY A O 1
ATOM 4961 N N . CYS A 1 628 ? 3.032 -9.730 8.710 1.00 94.88 628 CYS A N 1
ATOM 4962 C CA . CYS A 1 628 ? 3.591 -8.840 7.687 1.00 94.88 628 CYS A CA 1
ATOM 4963 C C . CYS A 1 628 ? 5.125 -8.892 7.632 1.00 94.88 628 CYS A C 1
ATOM 4965 O O . CYS A 1 628 ? 5.689 -9.155 6.569 1.00 94.88 628 CYS A O 1
ATOM 4967 N N . ILE A 1 629 ? 5.828 -8.620 8.739 1.00 95.12 629 ILE A N 1
ATOM 4968 C CA . ILE A 1 629 ? 7.299 -8.489 8.711 1.00 95.12 629 ILE A CA 1
ATOM 4969 C C . ILE A 1 629 ? 7.972 -9.832 8.428 1.00 95.12 629 ILE A C 1
ATOM 4971 O O . ILE A 1 629 ? 8.873 -9.887 7.600 1.00 95.12 629 ILE A O 1
ATOM 4975 N N . ILE A 1 630 ? 7.562 -10.903 9.109 1.00 95.31 630 ILE A N 1
ATOM 4976 C CA . ILE A 1 630 ? 8.251 -12.194 8.997 1.00 95.31 630 ILE A CA 1
ATOM 4977 C C . ILE A 1 630 ? 7.719 -13.015 7.828 1.00 95.31 630 ILE A C 1
ATOM 4979 O O . ILE A 1 630 ? 8.476 -13.366 6.926 1.00 95.31 630 ILE A O 1
ATOM 4983 N N . LEU A 1 631 ? 6.428 -13.347 7.836 1.00 96.31 631 LEU A N 1
ATOM 4984 C CA . LEU A 1 631 ? 5.905 -14.344 6.905 1.00 96.31 631 LEU A CA 1
ATOM 4985 C C . LEU A 1 631 ? 5.615 -13.772 5.528 1.00 96.31 631 LEU A C 1
ATOM 4987 O O . LEU A 1 631 ? 6.090 -14.329 4.545 1.00 96.31 631 LEU A O 1
ATOM 4991 N N . PHE A 1 632 ? 4.889 -12.659 5.430 1.00 97.56 632 PHE A N 1
ATOM 4992 C CA . PHE A 1 632 ? 4.604 -12.050 4.136 1.00 97.56 632 PHE A CA 1
ATOM 4993 C C . PHE A 1 632 ? 5.891 -11.583 3.453 1.00 97.56 632 PHE A C 1
ATOM 4995 O O . PHE A 1 632 ? 6.186 -12.035 2.351 1.00 97.56 632 PHE A O 1
ATOM 5002 N N . ASN A 1 633 ? 6.684 -10.736 4.113 1.00 96.44 633 ASN A N 1
ATOM 5003 C CA . ASN A 1 633 ? 7.911 -10.226 3.503 1.00 96.44 633 ASN A CA 1
ATOM 5004 C C . ASN A 1 633 ? 8.997 -11.301 3.348 1.00 96.44 633 ASN A C 1
ATOM 5006 O O . ASN A 1 633 ? 9.778 -11.207 2.410 1.00 96.44 633 ASN A O 1
ATOM 5010 N N . GLY A 1 634 ? 9.030 -12.338 4.193 1.00 95.19 634 GLY A N 1
ATOM 5011 C CA . GLY A 1 634 ? 9.948 -13.468 4.028 1.00 95.19 634 GLY A CA 1
ATOM 5012 C C . GLY A 1 634 ? 9.576 -14.383 2.859 1.00 95.19 634 GLY A C 1
ATOM 5013 O O . GLY A 1 634 ? 10.416 -14.683 2.018 1.00 95.19 634 GLY A O 1
ATOM 5014 N N . ILE A 1 635 ? 8.313 -14.804 2.763 1.00 96.81 635 ILE A N 1
ATOM 5015 C CA . ILE A 1 635 ? 7.856 -15.725 1.710 1.00 96.81 635 ILE A CA 1
ATOM 5016 C C . ILE A 1 635 ? 7.739 -15.011 0.359 1.00 96.81 635 ILE A C 1
ATOM 5018 O O . ILE A 1 635 ? 8.111 -15.565 -0.674 1.00 96.81 635 ILE A O 1
ATOM 5022 N N . PHE A 1 636 ? 7.234 -13.777 0.360 1.00 96.19 636 PHE A N 1
ATOM 5023 C CA . PHE A 1 636 ? 6.888 -13.026 -0.846 1.00 96.19 636 PHE A CA 1
ATOM 5024 C C . PHE A 1 636 ? 7.819 -11.833 -1.102 1.00 96.19 636 PHE A C 1
ATOM 5026 O O . PHE A 1 636 ? 7.417 -10.871 -1.753 1.00 96.19 636 PHE A O 1
ATOM 5033 N N . GLN A 1 637 ? 9.076 -11.897 -0.645 1.00 92.75 637 GLN A N 1
ATOM 5034 C CA . GLN A 1 637 ? 10.088 -10.847 -0.852 1.00 92.75 637 GLN A CA 1
ATOM 5035 C C . GLN A 1 637 ? 10.202 -10.409 -2.325 1.00 92.75 637 GLN A C 1
ATOM 5037 O O . GLN A 1 637 ? 10.349 -9.225 -2.627 1.00 92.75 637 GLN A O 1
ATOM 5042 N N . GLN A 1 638 ? 10.057 -11.357 -3.254 1.00 90.00 638 GLN A N 1
ATOM 5043 C CA . GLN A 1 638 ? 10.113 -11.117 -4.700 1.00 90.00 638 GLN A CA 1
ATOM 5044 C C . GLN A 1 638 ? 9.030 -10.142 -5.202 1.00 90.00 638 GLN A C 1
ATOM 5046 O O . GLN A 1 638 ? 9.199 -9.538 -6.260 1.00 90.00 638 GLN A O 1
ATOM 5051 N N . LEU A 1 639 ? 7.950 -9.925 -4.438 1.00 93.50 639 LEU A N 1
ATOM 5052 C CA . LEU A 1 639 ? 6.908 -8.943 -4.756 1.00 93.50 639 LEU A CA 1
ATOM 5053 C C . LEU A 1 639 ? 7.329 -7.484 -4.491 1.00 93.50 639 LEU A C 1
ATOM 5055 O O . LEU A 1 639 ? 6.568 -6.568 -4.789 1.00 93.50 639 LEU A O 1
ATOM 5059 N N . TRP A 1 640 ? 8.510 -7.212 -3.926 1.00 90.50 640 TRP A N 1
ATOM 5060 C CA . TRP A 1 640 ? 8.948 -5.825 -3.706 1.00 90.50 640 TRP A CA 1
ATOM 5061 C C . TRP A 1 640 ? 9.313 -5.117 -5.009 1.00 90.50 640 TRP A C 1
ATOM 5063 O O . TRP A 1 640 ? 8.806 -4.035 -5.290 1.00 90.50 640 TRP A O 1
ATOM 5073 N N . ARG A 1 641 ? 10.183 -5.741 -5.809 1.00 79.81 641 ARG A N 1
ATOM 5074 C CA . ARG A 1 641 ? 10.595 -5.237 -7.128 1.00 79.81 641 ARG A CA 1
ATOM 5075 C C . ARG A 1 641 ? 9.870 -5.949 -8.275 1.00 79.81 641 ARG A C 1
ATOM 5077 O O . ARG A 1 641 ? 9.716 -5.365 -9.343 1.00 79.81 641 ARG A O 1
ATOM 5084 N N . GLY A 1 642 ? 9.393 -7.175 -8.048 1.00 83.38 642 GLY A N 1
ATOM 5085 C CA . GLY A 1 642 ? 8.780 -8.025 -9.067 1.00 83.38 642 GLY A CA 1
ATOM 5086 C C . GLY A 1 642 ? 9.809 -8.795 -9.895 1.00 83.38 642 GLY A C 1
ATOM 5087 O O . GLY A 1 642 ? 11.000 -8.489 -9.890 1.00 83.38 642 GLY A O 1
ATOM 5088 N N . ASN A 1 643 ? 9.332 -9.794 -10.628 1.00 89.50 643 ASN A N 1
ATOM 5089 C CA . ASN A 1 643 ? 10.080 -10.579 -11.614 1.00 89.50 643 ASN A CA 1
ATOM 5090 C C . ASN A 1 643 ? 9.166 -10.809 -12.830 1.00 89.50 643 ASN A C 1
ATOM 5092 O O . ASN A 1 643 ? 7.985 -10.457 -12.751 1.00 89.50 643 ASN A O 1
ATOM 5096 N N . ASN A 1 644 ? 9.656 -11.392 -13.919 1.00 93.00 644 ASN A N 1
ATOM 5097 C CA . ASN A 1 644 ? 8.785 -11.761 -15.032 1.00 93.00 644 ASN A CA 1
ATOM 5098 C C . ASN A 1 644 ? 7.686 -12.740 -14.588 1.00 93.00 644 ASN A C 1
ATOM 5100 O O . ASN A 1 644 ? 7.839 -13.479 -13.603 1.00 93.00 644 ASN A O 1
ATOM 5104 N N . TRP A 1 645 ? 6.557 -12.718 -15.293 1.00 95.06 645 TRP A N 1
ATOM 5105 C CA . TRP A 1 645 ? 5.339 -13.418 -14.886 1.00 95.06 645 TRP A CA 1
ATOM 5106 C C . TRP A 1 645 ? 5.550 -14.911 -14.630 1.00 95.06 645 TRP A C 1
ATOM 5108 O O . TRP A 1 645 ? 5.019 -15.417 -13.638 1.00 95.06 645 TRP A O 1
ATOM 5118 N N . GLU A 1 646 ? 6.397 -15.590 -15.410 1.00 92.56 646 GLU A N 1
ATOM 5119 C CA . GLU A 1 646 ? 6.635 -17.026 -15.258 1.00 92.56 646 GLU A CA 1
ATOM 5120 C C . GLU A 1 646 ? 7.182 -17.385 -13.875 1.00 92.56 646 GLU A C 1
ATOM 5122 O O . GLU A 1 646 ? 6.747 -18.350 -13.244 1.00 92.56 646 GLU A O 1
ATOM 5127 N N . PHE A 1 647 ? 8.108 -16.582 -13.357 1.00 91.50 647 PHE A N 1
ATOM 5128 C CA . PHE A 1 647 ? 8.694 -16.804 -12.038 1.00 91.50 647 PHE A CA 1
ATOM 5129 C C . PHE A 1 647 ? 7.817 -16.214 -10.937 1.00 91.50 647 PHE A C 1
ATOM 5131 O O . PHE A 1 647 ? 7.720 -16.775 -9.844 1.00 91.50 647 PHE A O 1
ATOM 5138 N N . LEU A 1 648 ? 7.154 -15.094 -11.219 1.00 93.25 648 LEU A N 1
ATOM 5139 C CA . LEU A 1 648 ? 6.302 -14.407 -10.262 1.00 93.25 648 LEU A CA 1
ATOM 5140 C C . LEU A 1 648 ? 5.091 -15.254 -9.854 1.00 93.25 648 LEU A C 1
ATOM 5142 O O . LEU A 1 648 ? 4.845 -15.428 -8.662 1.00 93.25 648 LEU A O 1
ATOM 5146 N N . LEU A 1 649 ? 4.367 -15.816 -10.827 1.00 93.31 649 LEU A N 1
ATOM 5147 C CA . LEU A 1 649 ? 3.202 -16.674 -10.591 1.00 93.31 649 LEU A CA 1
ATOM 5148 C C . LEU A 1 649 ? 3.589 -17.944 -9.830 1.00 93.31 649 LEU A C 1
ATOM 5150 O O . LEU A 1 649 ? 2.905 -18.322 -8.876 1.00 93.31 649 LEU A O 1
ATOM 5154 N N . ASN A 1 650 ? 4.725 -18.550 -10.186 1.00 91.62 650 ASN A N 1
ATOM 5155 C CA . ASN A 1 650 ? 5.293 -19.675 -9.451 1.00 91.62 650 ASN A CA 1
ATOM 5156 C C . ASN A 1 650 ? 5.561 -19.317 -7.981 1.00 91.62 650 ASN A C 1
ATOM 5158 O O . ASN A 1 650 ? 5.114 -20.021 -7.075 1.00 91.62 650 ASN A O 1
ATOM 5162 N N . ASN A 1 651 ? 6.238 -18.194 -7.733 1.00 92.00 651 ASN A N 1
ATOM 5163 C CA . ASN A 1 651 ? 6.559 -17.743 -6.380 1.00 92.00 651 ASN A CA 1
ATOM 5164 C C . ASN A 1 651 ? 5.304 -17.407 -5.563 1.00 92.00 651 ASN A C 1
ATOM 5166 O O . ASN A 1 651 ? 5.247 -17.736 -4.381 1.00 92.00 651 ASN A O 1
ATOM 5170 N N . ILE A 1 652 ? 4.282 -16.806 -6.181 1.00 94.94 652 ILE A N 1
ATOM 5171 C CA . ILE A 1 652 ? 2.997 -16.523 -5.526 1.00 94.94 652 ILE A CA 1
ATOM 5172 C C . ILE A 1 652 ? 2.293 -17.827 -5.137 1.00 94.94 652 ILE A C 1
ATOM 5174 O O . ILE A 1 652 ? 1.886 -17.973 -3.983 1.00 94.94 652 ILE A O 1
ATOM 5178 N N . LEU A 1 653 ? 2.171 -18.784 -6.063 1.00 94.94 653 LEU A N 1
ATOM 5179 C CA . LEU A 1 653 ? 1.481 -20.048 -5.805 1.00 94.94 653 LEU A CA 1
ATOM 5180 C C . LEU A 1 653 ? 2.181 -20.844 -4.702 1.00 94.94 653 LEU A C 1
ATOM 5182 O O . LEU A 1 653 ? 1.562 -21.191 -3.696 1.00 94.94 653 LEU A O 1
ATOM 5186 N N . TYR A 1 654 ? 3.475 -21.120 -4.870 1.00 93.94 654 TYR A N 1
ATOM 5187 C CA . TYR A 1 654 ? 4.219 -21.933 -3.911 1.00 93.94 654 TYR A CA 1
ATOM 5188 C C . TYR A 1 654 ? 4.465 -21.207 -2.595 1.00 93.94 654 TYR A C 1
ATOM 5190 O O . TYR A 1 654 ? 4.450 -21.849 -1.546 1.00 93.94 654 TYR A O 1
ATOM 5198 N N . GLY A 1 655 ? 4.596 -19.881 -2.617 1.00 96.00 655 GLY A N 1
ATOM 5199 C CA . GLY A 1 655 ? 4.615 -19.080 -1.402 1.00 96.00 655 GLY A CA 1
ATOM 5200 C C . GLY A 1 655 ? 3.299 -19.194 -0.634 1.00 96.00 655 GLY A C 1
ATOM 5201 O O . GLY A 1 655 ? 3.306 -19.389 0.580 1.00 96.00 655 GLY A O 1
ATOM 5202 N N . TYR A 1 656 ? 2.155 -19.171 -1.325 1.00 96.75 656 TYR A N 1
ATOM 5203 C CA . TYR A 1 656 ? 0.854 -19.369 -0.686 1.00 96.75 656 TYR A CA 1
ATOM 5204 C C . TYR A 1 656 ? 0.688 -20.792 -0.137 1.00 96.75 656 TYR A C 1
ATOM 5206 O O . TYR A 1 656 ? 0.237 -20.960 0.996 1.00 96.75 656 TYR A O 1
ATOM 5214 N N . VAL A 1 657 ? 1.117 -21.816 -0.883 1.00 95.69 657 VAL A N 1
ATOM 5215 C CA . VAL A 1 657 ? 1.156 -23.204 -0.388 1.00 95.69 657 VAL A CA 1
ATOM 5216 C C . VAL A 1 657 ? 2.001 -23.293 0.883 1.00 95.69 657 VAL A C 1
ATOM 5218 O O . VAL A 1 657 ? 1.536 -23.834 1.886 1.00 95.69 657 VAL A O 1
ATOM 5221 N N . LEU A 1 658 ? 3.204 -22.714 0.880 1.00 96.25 658 LEU A N 1
ATOM 5222 C CA . LEU A 1 658 ? 4.088 -22.698 2.042 1.00 96.25 658 LEU A CA 1
ATOM 5223 C C . LEU A 1 658 ? 3.444 -21.982 3.236 1.00 96.25 658 LEU A C 1
ATOM 5225 O O . LEU A 1 658 ? 3.481 -22.502 4.350 1.00 96.25 658 LEU A O 1
ATOM 5229 N N . LEU A 1 659 ? 2.800 -20.834 3.007 1.00 96.88 659 LEU A N 1
ATOM 5230 C CA . LEU A 1 659 ? 2.072 -20.085 4.032 1.00 96.88 659 LEU A CA 1
ATOM 5231 C C . LEU A 1 659 ? 1.002 -20.965 4.707 1.00 96.88 659 LEU A C 1
ATOM 5233 O O . LEU A 1 659 ? 0.934 -21.023 5.935 1.00 96.88 659 LEU A O 1
ATOM 5237 N N . ILE A 1 660 ? 0.202 -21.699 3.926 1.00 97.56 660 ILE A N 1
ATOM 5238 C CA . ILE A 1 660 ? -0.835 -22.604 4.449 1.00 97.56 660 ILE A CA 1
ATOM 5239 C C . ILE A 1 660 ? -0.232 -23.816 5.170 1.00 97.56 660 ILE A C 1
ATOM 5241 O O . ILE A 1 660 ? -0.751 -24.226 6.213 1.00 97.56 660 ILE A O 1
ATOM 5245 N N . VAL A 1 661 ? 0.870 -24.377 4.666 1.00 96.25 661 VAL A N 1
ATOM 5246 C CA . VAL A 1 661 ? 1.581 -25.488 5.318 1.00 96.25 661 VAL A CA 1
ATOM 5247 C C . VAL A 1 661 ? 2.123 -25.054 6.680 1.00 96.25 661 VAL A C 1
ATOM 5249 O O . VAL A 1 661 ? 1.826 -25.709 7.680 1.00 96.25 661 VAL A O 1
ATOM 5252 N N . ILE A 1 662 ? 2.833 -23.921 6.755 1.00 95.44 662 ILE A N 1
ATOM 5253 C CA . ILE A 1 662 ? 3.353 -23.373 8.018 1.00 95.44 662 ILE A CA 1
ATOM 5254 C C . ILE A 1 662 ? 2.198 -23.115 8.991 1.00 95.44 662 ILE A C 1
ATOM 5256 O O . ILE A 1 662 ? 2.262 -23.539 10.146 1.00 95.44 662 ILE A O 1
ATOM 5260 N N . PHE A 1 663 ? 1.114 -22.485 8.527 1.00 96.31 663 PHE A N 1
ATOM 5261 C CA . PHE A 1 663 ? -0.075 -22.236 9.344 1.00 96.31 663 PHE A CA 1
ATOM 5262 C C . PHE A 1 663 ? -0.641 -23.536 9.932 1.00 96.31 663 PHE A C 1
ATOM 5264 O O . PHE A 1 663 ? -0.869 -23.641 11.140 1.00 96.31 663 PHE A O 1
ATOM 5271 N N . THR A 1 664 ? -0.828 -24.549 9.085 1.00 95.94 664 THR A N 1
ATOM 5272 C CA . THR A 1 664 ? -1.401 -25.841 9.476 1.00 95.94 664 THR A CA 1
ATOM 5273 C C . THR A 1 664 ? -0.508 -26.558 10.485 1.00 95.94 664 THR A C 1
ATOM 5275 O O . THR A 1 664 ? -1.003 -27.028 11.510 1.00 95.94 664 THR A O 1
ATOM 5278 N N . MET A 1 665 ? 0.808 -26.580 10.258 1.00 94.56 665 MET A N 1
ATOM 5279 C CA . MET A 1 665 ? 1.775 -27.195 11.170 1.00 94.56 665 MET A CA 1
ATOM 5280 C C . MET A 1 665 ? 1.812 -26.501 12.537 1.00 94.56 665 MET A C 1
ATOM 5282 O O . MET A 1 665 ? 1.795 -27.171 13.572 1.00 94.56 665 MET A O 1
ATOM 5286 N N . LEU A 1 666 ? 1.835 -25.165 12.570 1.00 92.94 666 LEU A N 1
ATOM 5287 C CA . LEU A 1 666 ? 1.855 -24.406 13.824 1.00 92.94 666 LEU A CA 1
ATOM 5288 C C . LEU A 1 666 ? 0.542 -24.539 14.604 1.00 92.94 666 LEU A C 1
ATOM 5290 O O . LEU A 1 666 ? 0.564 -24.620 15.834 1.00 92.94 666 LEU A O 1
ATOM 5294 N N . LYS A 1 667 ? -0.595 -24.621 13.903 1.00 93.75 667 LYS A N 1
ATOM 5295 C CA . LYS A 1 667 ? -1.900 -24.900 14.512 1.00 93.75 667 LYS A CA 1
ATOM 5296 C C . LYS A 1 667 ? -1.960 -26.311 15.104 1.00 93.75 667 LYS A C 1
ATOM 5298 O O . LYS A 1 667 ? -2.397 -26.468 16.238 1.00 93.75 667 LYS A O 1
ATOM 5303 N N . GLN A 1 668 ? -1.488 -27.330 14.379 1.00 94.19 668 GLN A N 1
ATOM 5304 C CA . GLN A 1 668 ? -1.443 -28.716 14.874 1.00 94.19 668 GLN A CA 1
ATOM 5305 C C . GLN A 1 668 ? -0.556 -28.861 16.117 1.00 94.19 668 GLN A C 1
ATOM 5307 O O . GLN A 1 668 ? -0.908 -29.585 17.043 1.00 94.19 668 GLN A O 1
ATOM 5312 N N . LYS A 1 669 ? 0.559 -28.123 16.178 1.00 90.81 669 LYS A N 1
ATOM 5313 C CA . LYS A 1 669 ? 1.438 -28.071 17.358 1.00 90.81 669 LYS A CA 1
ATOM 5314 C C . LYS A 1 669 ? 0.919 -27.173 18.491 1.00 90.81 669 LYS A C 1
ATOM 5316 O O . LYS A 1 669 ? 1.624 -26.994 19.479 1.00 90.81 669 LYS A O 1
ATOM 5321 N N . ASN A 1 670 ? -0.283 -26.605 18.362 1.00 89.75 670 ASN A N 1
ATOM 5322 C CA . ASN A 1 670 ? -0.891 -25.695 19.340 1.00 89.75 670 ASN A CA 1
ATOM 5323 C C . ASN A 1 670 ? -0.020 -24.461 19.670 1.00 89.75 670 ASN A C 1
ATOM 5325 O O . ASN A 1 670 ? -0.077 -23.913 20.772 1.00 89.75 670 ASN A O 1
ATOM 5329 N N . ILE A 1 671 ? 0.816 -24.046 18.711 1.00 90.06 671 ILE A N 1
ATOM 5330 C CA . ILE A 1 671 ? 1.639 -22.833 18.784 1.00 90.06 671 ILE A CA 1
ATOM 5331 C C . ILE A 1 671 ? 0.798 -21.620 18.370 1.00 90.06 671 ILE A C 1
ATOM 5333 O O . ILE A 1 671 ? 0.915 -20.557 18.979 1.00 90.06 671 ILE A O 1
ATOM 5337 N N . LEU A 1 672 ? -0.069 -21.797 17.365 1.00 90.88 672 LEU A N 1
ATOM 5338 C CA . LEU A 1 672 ? -1.105 -20.838 16.979 1.00 90.88 672 LEU A CA 1
ATOM 5339 C C . LEU A 1 672 ? -2.452 -21.245 17.578 1.00 90.88 672 LEU A C 1
ATOM 5341 O O . LEU A 1 672 ? -2.932 -22.354 17.337 1.00 90.88 672 LEU A O 1
ATOM 5345 N N . VAL A 1 673 ? -3.083 -20.323 18.300 1.00 89.81 673 VAL A N 1
ATOM 5346 C CA . VAL A 1 673 ? -4.415 -20.492 18.897 1.00 89.81 673 VAL A CA 1
ATOM 5347 C C . VAL A 1 673 ? -5.394 -19.491 18.300 1.00 89.81 673 VAL A C 1
ATOM 5349 O O . VAL A 1 673 ? -5.000 -18.416 17.855 1.00 89.81 673 VAL A O 1
ATOM 5352 N N . LYS A 1 674 ? -6.674 -19.866 18.236 1.00 88.75 674 LYS A N 1
ATOM 5353 C CA . LYS A 1 674 ? -7.726 -18.990 17.711 1.00 88.75 674 LYS A CA 1
ATOM 5354 C C . LYS A 1 674 ? -7.920 -17.811 18.666 1.00 88.75 674 LYS A C 1
ATOM 5356 O O . LYS A 1 674 ? -8.027 -18.032 19.868 1.00 88.75 674 LYS A O 1
ATOM 5361 N N . THR A 1 675 ? -7.986 -16.598 18.128 1.00 79.88 675 THR A N 1
ATOM 5362 C CA . THR A 1 675 ? -8.255 -15.390 18.918 1.00 79.88 675 THR A CA 1
ATOM 5363 C C . THR A 1 675 ? -9.639 -15.496 19.567 1.00 79.88 675 THR A C 1
ATOM 5365 O O . THR A 1 675 ? -10.602 -15.898 18.904 1.00 79.88 675 THR A O 1
ATOM 5368 N N . LEU A 1 676 ? -9.741 -15.175 20.859 1.00 71.44 676 LEU A N 1
ATOM 5369 C CA . LEU A 1 676 ? -11.026 -15.116 21.560 1.00 71.44 676 LEU A CA 1
ATOM 5370 C C . LEU A 1 676 ? -11.840 -13.897 21.082 1.00 71.44 676 LEU A C 1
ATOM 5372 O O . LEU A 1 676 ? -11.234 -12.885 20.733 1.00 71.44 676 LEU A O 1
ATOM 5376 N N . PRO A 1 677 ? -13.187 -13.943 21.099 1.00 53.00 677 PRO A N 1
ATOM 5377 C CA . PRO A 1 677 ? -14.036 -12.831 20.650 1.00 53.00 677 PRO A CA 1
ATOM 5378 C C . PRO A 1 677 ? -13.731 -11.493 21.344 1.00 53.00 677 PRO A C 1
ATOM 5380 O O . PRO A 1 677 ? -13.807 -10.444 20.710 1.00 53.00 677 PRO A O 1
ATOM 5383 N N . ASP A 1 678 ? -13.330 -11.540 22.617 1.00 44.28 678 ASP A N 1
ATOM 5384 C CA . ASP A 1 678 ? -12.993 -10.357 23.421 1.00 44.28 678 ASP A CA 1
ATOM 5385 C C . ASP A 1 678 ? -11.546 -9.866 23.201 1.00 44.28 678 ASP A C 1
ATOM 5387 O O . ASP A 1 678 ? -11.219 -8.729 23.535 1.00 44.28 678 ASP A O 1
ATOM 5391 N N . GLU A 1 679 ? -10.688 -10.688 22.582 1.00 44.78 679 GLU A N 1
ATOM 5392 C CA . GLU A 1 679 ? -9.303 -10.353 22.212 1.00 44.78 679 GLU A CA 1
ATOM 5393 C C . GLU A 1 679 ? -9.154 -9.899 20.748 1.00 44.78 679 GLU A C 1
ATOM 5395 O O . GLU A 1 679 ? -8.081 -9.442 20.341 1.00 44.78 679 GLU A O 1
ATOM 5400 N N . GLU A 1 680 ? -10.230 -9.976 19.946 1.00 45.47 680 GLU A N 1
ATOM 5401 C CA . GLU A 1 680 ? -10.240 -9.562 18.530 1.00 45.47 680 GLU A CA 1
ATOM 5402 C C . GLU A 1 680 ? -9.890 -8.071 18.341 1.00 45.47 680 GLU A C 1
ATOM 5404 O O . GLU A 1 680 ? -9.476 -7.675 17.250 1.00 45.47 680 GLU A O 1
ATOM 5409 N N . HIS A 1 681 ? -10.009 -7.251 19.392 1.00 40.41 681 HIS A N 1
ATOM 5410 C CA . HIS A 1 681 ? -9.760 -5.804 19.364 1.00 40.41 681 HIS A CA 1
ATOM 5411 C C . HIS A 1 681 ? -8.516 -5.347 20.147 1.00 40.41 681 HIS A C 1
ATOM 5413 O O . HIS A 1 681 ? -8.101 -4.195 20.013 1.00 40.41 681 HIS A O 1
ATOM 5419 N N . THR A 1 682 ? -7.910 -6.216 20.958 1.00 38.44 682 THR A N 1
ATOM 5420 C CA . THR A 1 682 ? -6.924 -5.826 21.987 1.00 38.44 682 THR A CA 1
ATOM 5421 C C . THR A 1 682 ? -5.473 -6.044 21.565 1.00 38.44 682 THR A C 1
ATOM 5423 O O . THR A 1 682 ? -4.578 -5.415 22.117 1.00 38.44 682 THR A O 1
ATOM 5426 N N . ASN A 1 683 ? -5.202 -6.839 20.526 1.00 39.56 683 ASN A N 1
ATOM 5427 C CA . ASN A 1 683 ? -3.825 -7.145 20.106 1.00 39.56 683 ASN A CA 1
ATOM 5428 C C . ASN A 1 683 ? -3.138 -6.078 19.229 1.00 39.56 683 ASN A C 1
ATOM 5430 O O . ASN A 1 683 ? -2.083 -6.330 18.653 1.00 39.56 683 ASN A O 1
ATOM 5434 N N . GLN A 1 684 ? -3.673 -4.854 19.175 1.00 39.62 684 GLN A N 1
ATOM 5435 C CA . GLN A 1 684 ? -2.942 -3.695 18.639 1.00 39.62 684 GLN A CA 1
ATOM 5436 C C . GLN A 1 684 ? -1.943 -3.096 19.650 1.00 39.62 684 GLN A C 1
ATOM 5438 O O . GLN A 1 684 ? -1.151 -2.225 19.288 1.00 39.62 684 GLN A O 1
ATOM 5443 N N . SER A 1 685 ? -1.950 -3.551 20.910 1.00 31.45 685 SER A N 1
ATOM 5444 C CA . SER A 1 685 ? -1.169 -2.960 22.001 1.00 31.45 685 SER A CA 1
ATOM 5445 C C . SER A 1 685 ? 0.040 -3.796 22.430 1.00 31.45 685 SER A C 1
ATOM 5447 O O . SER A 1 685 ? 0.144 -4.152 23.595 1.00 31.45 685 SER A O 1
ATOM 5449 N N . PHE A 1 686 ? 0.982 -4.084 21.534 1.00 33.12 686 PHE A N 1
ATOM 5450 C CA . PHE A 1 686 ? 2.348 -4.444 21.948 1.00 33.12 686 PHE A CA 1
ATOM 5451 C C . PHE A 1 686 ? 3.378 -3.891 20.954 1.00 33.12 686 PHE A C 1
ATOM 5453 O O . PHE A 1 686 ? 4.041 -4.636 20.240 1.00 33.12 686 PHE A O 1
ATOM 5460 N N . LEU A 1 687 ? 3.491 -2.556 20.917 1.00 29.59 687 LEU A N 1
ATOM 5461 C CA . LEU A 1 687 ? 4.639 -1.812 20.374 1.00 29.59 687 LEU A CA 1
ATOM 5462 C C . LEU A 1 687 ? 4.923 -0.549 21.182 1.00 29.59 687 LEU A C 1
ATOM 5464 O O . LEU A 1 687 ? 4.192 0.456 20.965 1.00 29.59 687 LEU A O 1
#

pLDDT: mean 89.06, std 10.48, range [29.59, 98.69]

Radius of gyration: 30.87 Å; chains: 1; bounding box: 89×67×78 Å

Foldseek 3Di:
DEDADDVRVVVVVVVPDDPVNYDYDHDDDDLCLLQPDDPVLLCVVCVVLPADPQAAEEEDEDEPDVQQPVVLVLVLVLVLPDPRYAYEYEEYYPCPVVSVVVCVVSVPSRYYYDYHDDPNCVSSRLLNHLEYERLGLDDPLQAPCVLLSNLSNLWAYEYEPNHNNPVPQDDPQQHHYFHSHSVRVNVRVNVCNPDSVSRNRSSNVSNCSSCPADDLVQLCVLLVVLVVCLVPLVVSLVSLLVSLVSNCCQCQPDPNHNDDALDPSLVFCLACSRQLLCLACVQARHLLVLQLVVLQQAFPNHRPDPDHDDDDPLSSLLSQSSSLSSLLSSLLNLLQRVQDDRQQFQFKEFPDDPLVVLLVLLVVLQVVLVVQCVPQQRPLCNQLSLLLNLLSLLLLLLCCVQVVPVVSVVSSVVSLVVQLVVQLLPLDLVSNVVSVVSNLSSCCSPPVVVSVVPVVVVVVVSLLLSQLSSVQSCVCVVVVNDDSVVSNVVSVCCVPPPVNVVVSSVSSSCCSNPPSHCSVLLSLLVVCPPPVPDQPACVLVVLLVLLQDGCVNPVPGDDSQVVQVVSCCSSVVDPPPDPDSSGDFQSSNLCSRPRSNRSSVSSNNLSNLLNNQLSVQQNLYPHRSRRRSNLSCSQQVCSSNGGRSNVNVNSSVVSVVVSVVVSVVCVVVVRMDTQDPVRSPPSVPDD

Sequence (687 aa):
AFYVGSNNKAYFSKHGLKPNQLSFAPHAIDNIRFSQLRNSEVAQLRHDIGISDHDILILFAGKFEEKKNPMALLDAFIKLKQKDVHLLFVGNGILEANLKEKVKSTKSKNVHFLPFQNQQRIPVIYQACDLFCLPSKGPGETWGLAVNEAMAAGKAILVSKNAGAAVDLVDNTNGGIFDSTVADLERKLTTLVESKSNLRALGKVSSANVSKEKILLPIYAPVLLSYVFQFNPVASYFIAWLGSFAIYYWTILSPIKYIQLDLPLSKQIMRPIVLTQLVFAGFMCSTSIFYFIDHLGYQYFSKINNQIFIANDLTENIAACQRYCLVAHAALVTGIISATKLDLKIKYIFKVDTDKILIQICGYSYLLGIIFSRISAVVQFSYMFIFISLFAGSLTFVKGIVKKRPNLVAIGGGVFLFNLVAATLSGYKESVINNLLILVFLLFPYYRKLILITSIPLICVLLYILPTLANTIRGQAWSGEATAEEARDDAYDALTNDDNSSEIHETNWQFLTNRLSEINMFTQYVEHVPAIHPYYGFEILGDSFYALIPRFLWPGKPNTEKLSMERVYEANVANRLSSVSAKTRPVVDGYLSAGLFGVFISMLIYGYLTQWLCNQAESLFGGYEMGCIILFNGIFQQLWRGNNWEFLLNNILYGYVLLIVIFTMLKQKNILVKTLPDEEHTNQSFL

Secondary structure (DSSP, 8-state):
-EE-SHHHHHHHHHTT--GGG-EE------HHHHHS--HHHHHHHHHHTT--SSSEEEEEES---GGG-HHHHHHHHHHH--SSEEEEEES--TTHHHHHHHHHHHT-TTEEEE----TTTHHHHHHH-SEEEE---SSS----HHHHHHHHTT-EEEEETTSTTHHHH--TTTEEEE-SSHHHHHHHHHHHTT-HHHHHHHHHHHHHHHS-----HHHHHHHHHHHHTTTSHHHHHHHHHHHHHHHHIIIII-TT-S---SS-GGG-TTSTTTHHHHHHHIIIIITHHHHHHHHTTEETTEE---SPP---HHHHHHHHHHHHHHHHHHHHHHHHHHH--TT----EEESS-HHHHHHHHHHHHHHHHHHHHT-TTTHHHHHHHHHHHHHHHHHHHHHHHHTT-HHHHHHHHHHHHHHHHHHHHTS-HHHHHHHHHHHHHHHHHHHHHHHHHHHHHHHHHHHHHHHHHHHHHHHHHTTTSS-TTHHHHHHHHHHH-GGGHHHHHHHHHHIIIIII--HHHHHHHHHHTTTTS---TTHHHHHHHHHHS-TTT-TT---HHHHHHHHHHHTTSS-TT--------HHHHHHHHHHHHHHHHHHHHHHHHHHHHHHHHHHHHTSIIIIIIIIIHHHSGGGTT---HHHHHHHHHHHHHHHHHHHHHHHHTTSEEEPPTTTTTTTT---